Protein AF-0000000081137327 (afdb_homodimer)

Secondary structure (DSSP, 8-state):
------------------------------------------------HHHHHHHHHHTSEETTEEBHHHHHHHHHHHHHHHHHT-HHHHHHHHHHHHHHHHHHHHHHH-TTTTSBHHHHHHHHHHHT-SBTTB--TTSHHHHHHHHHHHHHHHHHHHHHHHTT--HHHHHHHHHHHHTGGG--HHHHHHHHHHGGG---HHHHHHTT-SSTT--HHHHHHHHHHHHHHHHHHHHHHHHHHHHHT-------/------------------------------------------------HHHHHHHHHHTSEETTEEBHHHHHHHHHHHHHHHHHT-HHHHHHHHHHHHHHHHHHHHHHH-TTTTSBHHHHHHHHHHTT-SBTTB--TTSHHHHHHHHHHHHHHHHHHHHHHHTT--HHHHHHHHHHHHTGGG--HHHHHHHHHHGGG---HHHHHHTT-SSTT--HHHHHHHHHHHHHHHHHHHHHHHHHHHHHT-------

Foldseek 3Di:
DDPDDDDPPDPDDDDDPPPPPPVVPPPPPPPDDPPPPPPPPCVVVPQALLNVLLVLLLPQDDDLFGFLVSVLVSLVSVLVLLCLLPQLSVVLSVLLVLLSVLLVVVCVVCVPQPGTPLSQVVVVVVVVQADQLRGDPSHNLVSLLVNLLSVQLVLQLLVVLLVPDWSLVSNVVSCVPRPCQQAPPVCVVVNNVSSVVGDGSVSSLCSSPPDPPDDSNVSSVSSVSSSVSVVVVSVSSVVSCVVVRNNRRHHD/DDDDDDDPPDPDDPDPPCPPPPVVPPPPPPPDDPPPPPPPPCVVVPQALLNVLLVLLLPQDDDLFGFLVSVLVSLVSVLVLLCLLPQLSVVLSVLLVLLSVLLVVVCVVPVPQPGTPLSQVVVVVVVVQADQLRGDPSHNLVSLLVNLLSVQLVLQLLVVLLVPDWSLVSNVVSCVPRPCQQAPPVCVVVNNVSSVVGDGSVSSLCSSPPDPPDDSNVSSVSSVSSSVSVVVVSVSSVVSCVVVRNNRRHHD

Sequence (504 aa):
MIAEPALHYSRTHLNELELEAAVPYDYIIVEGLALPRVASSKLNLRSSKLDEVVRAFVRVCHGDKIDTARLLKACRAHNELLKIGGAALCLVAKDLECNIDKAEALLKKSPKECENLTSLLEHEKSAGIHNGNVLDDSSAAVGLLWIRRSLAFQVQLFESVVWGEEPKDAAYEAYEKQLSPHHGWMLRTVFPASFGQFPNREEFLSIFSETDDENLSIIVKKLRALVATLNPLLQSWTESFHELGLEDTRRVMIAEPALHYSRTHLNELELEAAVPYDYIIVEGLALPRVASSKLNLRSSKLDEVVRAFVRVCHGDKIDTARLLKACRAHNELLKIGGAALCLVAKDLECNIDKAEALLKKSPKECENLTSLLEHEKSAGIHNGNVLDDSSAAVGLLWIRRSLAFQVQLFESVVWGEEPKDAAYEAYEKQLSPHHGWMLRTVFPASFGQFPNREEFLSIFSETDDENLSIIVKKLRALVATLNPLLQSWTESFHELGLEDTRRV

InterPro domains:
  IPR014830 Glycolipid transfer protein domain [PF08718] (66-208)
  IPR014830 Glycolipid transfer protein domain [PTHR10219] (47-240)
  IPR036497 Glycolipid transfer protein superfamily [G3DSA:1.10.3520.10] (50-252)
  IPR036497 Glycolipid transfer protein superfamily [SSF110004] (62-249)

Organism: NCBI:txid267567

Nearest PDB structures (foldseek):
  1tfj-assembly1_A  TM=9.024E-01  e=3.223E-09  Bos taurus
  3ric-assembly1_A  TM=8.918E-01  e=8.685E-09  Homo sapiens
  4gvt-assembly1_A  TM=8.923E-01  e=1.100E-08  Homo sapiens
  4kbr-assembly9_C  TM=9.071E-01  e=4.752E-08  Mus musculus
  4kbr-assembly6_F  TM=8.940E-01  e=7.269E-08  Mus musculus

Solvent-accessible surface area (backbone atoms only — not comparable to full-atom values): 28110 Å² total; per-residue (Å²): 133,84,83,77,82,81,84,80,81,72,86,74,76,89,77,81,81,76,83,63,87,71,73,75,75,72,74,72,76,80,76,73,79,74,64,72,77,64,72,72,65,74,72,72,73,68,77,43,71,62,51,50,30,40,54,34,54,63,61,15,52,58,88,94,41,45,29,32,64,44,41,54,52,23,51,50,52,43,38,58,54,33,41,64,55,38,58,46,32,36,65,57,29,52,53,42,49,48,21,49,47,31,33,49,54,49,35,71,74,39,48,79,56,24,50,28,50,62,46,32,48,48,50,48,57,73,68,60,65,44,62,74,35,45,59,37,88,75,33,35,62,42,15,52,51,50,41,50,36,53,48,53,23,48,39,46,21,49,54,37,34,66,73,68,37,46,42,38,62,23,43,51,58,20,34,60,72,46,41,46,74,40,34,26,75,49,52,56,49,28,52,64,61,37,39,74,59,44,51,56,48,71,59,50,55,51,54,73,42,90,48,94,78,59,56,66,68,58,50,40,51,51,52,49,50,38,38,63,54,45,49,63,52,52,51,54,53,49,49,51,33,56,78,69,49,54,64,55,73,66,58,84,131,89,78,78,90,77,90,72,87,81,86,75,74,88,78,81,82,76,86,65,87,71,73,74,76,74,76,74,76,80,77,72,78,76,64,70,78,64,76,74,71,72,73,75,70,65,75,44,71,62,49,50,29,40,53,34,53,65,62,15,52,60,87,95,41,45,32,31,65,44,40,55,51,21,50,51,52,43,38,57,54,33,42,64,54,39,58,44,33,35,65,59,30,52,54,42,50,50,20,49,46,31,34,49,54,48,34,72,74,38,48,80,56,24,48,27,48,62,46,33,48,48,49,49,57,72,67,59,64,43,60,76,35,46,59,36,87,74,33,35,63,44,14,52,50,49,41,50,36,52,48,50,23,48,39,47,21,49,53,36,35,64,73,67,39,47,43,37,61,22,42,51,55,21,33,60,72,47,41,46,76,39,33,26,75,48,53,56,50,28,53,63,60,36,37,73,58,44,52,55,48,70,59,50,53,52,53,72,43,92,48,96,79,56,54,66,68,56,50,40,52,52,52,48,51,36,38,63,56,45,50,62,51,52,51,54,54,50,48,51,33,56,76,68,47,55,65,55,74,63,58,83

Structure (mmCIF, N/CA/C/O backbone):
data_AF-0000000081137327-model_v1
#
loop_
_entity.id
_entity.type
_entity.pdbx_description
1 polymer 'Glycolipid transfer protein'
#
loop_
_atom_site.group_PDB
_atom_site.id
_atom_site.type_symbol
_atom_site.label_atom_id
_atom_site.label_alt_id
_atom_site.label_comp_id
_atom_site.label_asym_id
_atom_site.label_entity_id
_atom_site.label_seq_id
_atom_site.pdbx_PDB_ins_code
_atom_site.Cartn_x
_atom_site.Cartn_y
_atom_site.Cartn_z
_atom_site.occupancy
_atom_site.B_iso_or_equiv
_atom_site.auth_seq_id
_atom_site.auth_comp_id
_atom_site.auth_asym_id
_atom_site.auth_atom_id
_atom_site.pdbx_PDB_model_num
ATOM 1 N N . MET A 1 1 ? -11.727 -63.094 40.906 1 18.27 1 MET A N 1
ATOM 2 C CA . MET A 1 1 ? -12.25 -64.125 39.969 1 18.27 1 MET A CA 1
ATOM 3 C C . MET A 1 1 ? -11.75 -63.844 38.562 1 18.27 1 MET A C 1
ATOM 5 O O . MET A 1 1 ? -11.258 -62.75 38.25 1 18.27 1 MET A O 1
ATOM 9 N N . ILE A 1 2 ? -12.43 -64 37.375 1 17.44 2 ILE A N 1
ATOM 10 C CA . ILE A 1 2 ? -12.055 -64.75 36.156 1 17.44 2 ILE A CA 1
ATOM 11 C C . ILE A 1 2 ? -11.406 -63.75 35.188 1 17.44 2 ILE A C 1
ATOM 13 O O . ILE A 1 2 ? -12.039 -62.781 34.75 1 17.44 2 ILE A O 1
ATOM 17 N N . ALA A 1 3 ? -10.031 -63.469 35.25 1 27.14 3 ALA A N 1
ATOM 18 C CA . ALA A 1 3 ? -9.023 -62.781 34.469 1 27.14 3 ALA A CA 1
ATOM 19 C C . ALA A 1 3 ? -9.07 -63.188 33 1 27.14 3 ALA A C 1
ATOM 21 O O . ALA A 1 3 ? -8.57 -64.25 32.656 1 27.14 3 ALA A O 1
ATOM 22 N N . GLU A 1 4 ? -10.398 -63.094 32.406 1 19.44 4 GLU A N 1
ATOM 23 C CA . GLU A 1 4 ? -10.68 -63.875 31.188 1 19.44 4 GLU A CA 1
ATOM 24 C C . GLU A 1 4 ? -9.609 -63.656 30.125 1 19.44 4 GLU A C 1
ATOM 26 O O . GLU A 1 4 ? -9.086 -62.531 30 1 19.44 4 GLU A O 1
ATOM 31 N N . PRO A 1 5 ? -9.125 -64.625 29.344 1 21.52 5 PRO A N 1
ATOM 32 C CA . PRO A 1 5 ? -8.102 -65.25 28.484 1 21.52 5 PRO A CA 1
ATOM 33 C C . PRO A 1 5 ? -8.023 -64.625 27.109 1 21.52 5 PRO A C 1
ATOM 35 O O . PRO A 1 5 ? -6.977 -64.688 26.453 1 21.52 5 PRO A O 1
ATOM 38 N N . ALA A 1 6 ? -9.195 -63.875 26.609 1 21.09 6 ALA A N 1
ATOM 39 C CA . ALA A 1 6 ? -9.766 -64.375 25.375 1 21.09 6 ALA A CA 1
ATOM 40 C C . ALA A 1 6 ? -8.828 -64.125 24.188 1 21.09 6 ALA A C 1
ATOM 42 O O . ALA A 1 6 ? -7.973 -63.25 24.25 1 21.09 6 ALA A O 1
ATOM 43 N N . LEU A 1 7 ? -9.312 -64.188 22.844 1 18.67 7 LEU A N 1
ATOM 44 C CA . LEU A 1 7 ? -9.227 -64.938 21.578 1 18.67 7 LEU A CA 1
ATOM 45 C C . LEU A 1 7 ? -8.305 -64.188 20.594 1 18.67 7 LEU A C 1
ATOM 47 O O . LEU A 1 7 ? -8.367 -62.969 20.469 1 18.67 7 LEU A O 1
ATOM 51 N N . HIS A 1 8 ? -7.156 -64.75 20.094 1 22.34 8 HIS A N 1
ATOM 52 C CA . HIS A 1 8 ? -6.047 -64.812 19.156 1 22.34 8 HIS A CA 1
ATOM 53 C C . HIS A 1 8 ? -6.535 -64.688 17.719 1 22.34 8 HIS A C 1
ATOM 55 O O . HIS A 1 8 ? -6.277 -65.562 16.891 1 22.34 8 HIS A O 1
ATOM 61 N N . TYR A 1 9 ? -7.867 -64.062 17.469 1 18.72 9 TYR A N 1
ATOM 62 C CA . TYR A 1 9 ? -8.445 -64.438 16.188 1 18.72 9 TYR A CA 1
ATOM 63 C C . TYR A 1 9 ? -7.465 -64.188 15.047 1 18.72 9 TYR A C 1
ATOM 65 O O . TYR A 1 9 ? -6.781 -63.156 15.023 1 18.72 9 TYR A O 1
ATOM 73 N N . SER A 1 10 ? -6.988 -65.25 14.336 1 18.64 10 SER A N 1
ATOM 74 C CA . SER A 1 10 ? -6.27 -65.75 13.172 1 18.64 10 SER A CA 1
ATOM 75 C C . SER A 1 10 ? -6.707 -65.062 11.891 1 18.64 10 SER A C 1
ATOM 77 O O . SER A 1 10 ? -7.852 -65.188 11.453 1 18.64 10 SER A O 1
ATOM 79 N N . ARG A 1 11 ? -6.301 -63.75 11.781 1 21.48 11 ARG A N 1
ATOM 80 C CA . ARG A 1 11 ? -6.621 -62.906 10.641 1 21.48 11 ARG A CA 1
ATOM 81 C C . ARG A 1 11 ? -6.438 -63.656 9.328 1 21.48 11 ARG A C 1
ATOM 83 O O . ARG A 1 11 ? -5.309 -63.844 8.875 1 21.48 11 ARG A O 1
ATOM 90 N N . THR A 1 12 ? -7.207 -64.812 9.141 1 17.47 12 THR A N 1
ATOM 91 C CA . THR A 1 12 ? -7.227 -65.75 8.039 1 17.47 12 THR A CA 1
ATOM 92 C C . THR A 1 12 ? -7.191 -65.062 6.695 1 17.47 12 THR A C 1
ATOM 94 O O . THR A 1 12 ? -7.453 -63.844 6.617 1 17.47 12 THR A O 1
ATOM 97 N N . HIS A 1 13 ? -7.797 -65.75 5.547 1 19.45 13 HIS A N 1
ATOM 98 C CA . HIS A 1 13 ? -7.652 -66.312 4.234 1 19.45 13 HIS A CA 1
ATOM 99 C C . HIS A 1 13 ? -8.227 -65.438 3.135 1 19.45 13 HIS A C 1
ATOM 101 O O . HIS A 1 13 ? -8.305 -65.875 1.977 1 19.45 13 HIS A O 1
ATOM 107 N N . LEU A 1 14 ? -9.023 -64.312 3.43 1 19.34 14 LEU A N 1
ATOM 108 C CA . LEU A 1 14 ? -10.031 -64.188 2.385 1 19.34 14 LEU A CA 1
ATOM 109 C C . LEU A 1 14 ? -9.383 -64.125 1.007 1 19.34 14 LEU A C 1
ATOM 111 O O . LEU A 1 14 ? -8.32 -63.562 0.846 1 19.34 14 LEU A O 1
ATOM 115 N N . ASN A 1 15 ? -10.078 -64.875 -0.087 1 18.38 15 ASN A N 1
ATOM 116 C CA . ASN A 1 15 ? -10.148 -65.438 -1.432 1 18.38 15 ASN A CA 1
ATOM 117 C C . ASN A 1 15 ? -9.883 -64.375 -2.498 1 18.38 15 ASN A C 1
ATOM 119 O O . ASN A 1 15 ? -10.203 -63.188 -2.305 1 18.38 15 ASN A O 1
ATOM 123 N N . GLU A 1 16 ? -9.109 -64.688 -3.555 1 21.58 16 GLU A N 1
ATOM 124 C CA . GLU A 1 16 ? -8.492 -64.312 -4.824 1 21.58 16 GLU A CA 1
ATOM 125 C C . GLU A 1 16 ? -9.531 -63.812 -5.816 1 21.58 16 GLU A C 1
ATOM 127 O O . GLU A 1 16 ? -10.102 -64.562 -6.586 1 21.58 16 GLU A O 1
ATOM 132 N N . LEU A 1 17 ? -10.734 -63.219 -5.367 1 19.83 17 LEU A N 1
ATOM 133 C CA . LEU A 1 17 ? -11.703 -63 -6.441 1 19.83 17 LEU A CA 1
ATOM 134 C C . LEU A 1 17 ? -11.039 -62.344 -7.641 1 19.83 17 LEU A C 1
ATOM 136 O O . LEU A 1 17 ? -10.484 -61.25 -7.52 1 19.83 17 LEU A O 1
ATOM 140 N N . GLU A 1 18 ? -10.695 -63.156 -8.727 1 21.81 18 GLU A N 1
ATOM 141 C CA . GLU A 1 18 ? -10.18 -63.062 -10.086 1 21.81 18 GLU A CA 1
ATOM 142 C C . GLU A 1 18 ? -11.031 -62.125 -10.938 1 21.81 18 GLU A C 1
ATOM 144 O O . GLU A 1 18 ? -12.094 -62.5 -11.422 1 21.81 18 GLU A O 1
ATOM 149 N N . LEU A 1 19 ? -11.547 -61 -10.469 1 20.08 19 LEU A N 1
ATOM 150 C CA . LEU A 1 19 ? -12.445 -60.188 -11.312 1 20.08 19 LEU A CA 1
ATOM 151 C C . LEU A 1 19 ? -11.828 -59.969 -12.688 1 20.08 19 LEU A C 1
ATOM 153 O O . LEU A 1 19 ? -10.844 -59.219 -12.812 1 20.08 19 LEU A O 1
ATOM 157 N N . GLU A 1 20 ? -11.641 -61.031 -13.57 1 20.53 20 GLU A N 1
ATOM 158 C CA . GLU A 1 20 ? -11.211 -61.094 -14.961 1 20.53 20 GLU A CA 1
ATOM 159 C C . GLU A 1 20 ? -12.055 -60.219 -15.859 1 20.53 20 GLU A C 1
ATOM 161 O O . GLU A 1 20 ? -11.805 -60.125 -17.062 1 20.53 20 GLU A O 1
ATOM 166 N N . ALA A 1 21 ? -13.297 -59.875 -15.547 1 23.38 21 ALA A N 1
ATOM 167 C CA . ALA A 1 21 ? -14.203 -59.75 -16.688 1 23.38 21 ALA A CA 1
ATOM 168 C C . ALA A 1 21 ? -13.703 -58.656 -17.641 1 23.38 21 ALA A C 1
ATOM 170 O O . ALA A 1 21 ? -13.625 -57.469 -17.281 1 23.38 21 ALA A O 1
ATOM 171 N N . ALA A 1 22 ? -12.789 -59 -18.641 1 24.05 22 ALA A N 1
ATOM 172 C CA . ALA A 1 22 ? -12.172 -58.312 -19.766 1 24.05 22 ALA A CA 1
ATOM 173 C C . ALA A 1 22 ? -13.234 -57.719 -20.703 1 24.05 22 ALA A C 1
ATOM 175 O O . ALA A 1 22 ? -13.852 -58.438 -21.484 1 24.05 22 ALA A O 1
ATOM 176 N N . VAL A 1 23 ? -14.336 -57.188 -20.219 1 24.28 23 VAL A N 1
ATOM 177 C CA . VAL A 1 23 ? -15.352 -56.875 -21.219 1 24.28 23 VAL A CA 1
ATOM 178 C C . VAL A 1 23 ? -14.719 -56.062 -22.359 1 24.28 23 VAL A C 1
ATOM 180 O O . VAL A 1 23 ? -14.039 -55.062 -22.125 1 24.28 23 VAL A O 1
ATOM 183 N N . PRO A 1 24 ? -14.43 -56.719 -23.5 1 24.25 24 PRO A N 1
ATOM 184 C CA . PRO A 1 24 ? -13.828 -56.156 -24.703 1 24.25 24 PRO A CA 1
ATOM 185 C C . PRO A 1 24 ? -14.617 -54.969 -25.266 1 24.25 24 PRO A C 1
ATOM 187 O O . PRO A 1 24 ? -15.789 -55.125 -25.625 1 24.25 24 PRO A O 1
ATOM 190 N N . TYR A 1 25 ? -14.758 -53.844 -24.562 1 23.92 25 TYR A N 1
ATOM 191 C CA . TYR A 1 25 ? -15.523 -52.75 -25.141 1 23.92 25 TYR A CA 1
ATOM 192 C C . TYR A 1 25 ? -15.109 -52.531 -26.594 1 23.92 25 TYR A C 1
ATOM 194 O O . TYR A 1 25 ? -13.961 -52.156 -26.859 1 23.92 25 TYR A O 1
ATOM 202 N N . ASP A 1 26 ? -15.602 -53.375 -27.484 1 24.67 26 ASP A N 1
ATOM 203 C CA . ASP A 1 26 ? -15.469 -53.188 -28.938 1 24.67 26 ASP A CA 1
ATOM 204 C C . ASP A 1 26 ? -15.844 -51.781 -29.344 1 24.67 26 ASP A C 1
ATOM 206 O O . ASP A 1 26 ? -17 -51.375 -29.219 1 24.67 26 ASP A O 1
ATOM 210 N N . TYR A 1 27 ? -15.047 -50.781 -28.922 1 24.47 27 TYR A N 1
ATOM 211 C CA . TYR A 1 27 ? -15.266 -49.438 -29.469 1 24.47 27 TYR A CA 1
ATOM 212 C C . TYR A 1 27 ? -15.5 -49.5 -30.969 1 24.47 27 TYR A C 1
ATOM 214 O O . TYR A 1 27 ? -14.656 -50.031 -31.719 1 24.47 27 TYR A O 1
ATOM 222 N N . ILE A 1 28 ? -16.703 -49.844 -31.359 1 26.75 28 ILE A N 1
ATOM 223 C CA . ILE A 1 28 ? -17.109 -49.75 -32.75 1 26.75 28 ILE A CA 1
ATOM 224 C C . ILE A 1 28 ? -16.641 -48.406 -33.312 1 26.75 28 ILE A C 1
ATOM 226 O O . ILE A 1 28 ? -17.016 -47.344 -32.844 1 26.75 28 ILE A O 1
ATOM 230 N N . ILE A 1 29 ? -15.508 -48.375 -33.969 1 27.36 29 ILE A N 1
ATOM 231 C CA . ILE A 1 29 ? -14.961 -47.281 -34.781 1 27.36 29 ILE A CA 1
ATOM 232 C C . ILE A 1 29 ? -15.977 -46.844 -35.812 1 27.36 29 ILE A C 1
ATOM 234 O O . ILE A 1 29 ? -16.234 -47.594 -36.781 1 27.36 29 ILE A O 1
ATOM 238 N N . VAL A 1 30 ? -17.125 -46.375 -35.438 1 25.95 30 VAL A N 1
ATOM 239 C CA . VAL A 1 30 ? -18.031 -45.906 -36.5 1 25.95 30 VAL A CA 1
ATOM 240 C C . VAL A 1 30 ? -17.297 -44.969 -37.438 1 25.95 30 VAL A C 1
ATOM 242 O O . VAL A 1 30 ? -16.797 -43.938 -37 1 25.95 30 VAL A O 1
ATOM 245 N N . GLU A 1 31 ? -16.859 -45.344 -38.594 1 25.19 31 GLU A N 1
ATOM 246 C CA . GLU A 1 31 ? -16.141 -44.75 -39.719 1 25.19 31 GLU A CA 1
ATOM 247 C C . GLU A 1 31 ? -16.797 -43.469 -40.188 1 25.19 31 GLU A C 1
ATOM 249 O O . GLU A 1 31 ? -16.125 -42.469 -40.438 1 25.19 31 GLU A O 1
ATOM 254 N N . GLY A 1 32 ? -17.953 -43.594 -40.906 1 26.62 32 GLY A N 1
ATOM 255 C CA . GLY A 1 32 ? -18.281 -42.875 -42.125 1 26.62 32 GLY A CA 1
ATOM 256 C C . GLY A 1 32 ? -18.75 -41.469 -41.875 1 26.62 32 GLY A C 1
ATOM 257 O O . GLY A 1 32 ? -19.172 -40.75 -42.781 1 26.62 32 GLY A O 1
ATOM 258 N N . LEU A 1 33 ? -19.469 -41.25 -40.781 1 27.8 33 LEU A N 1
ATOM 259 C CA . LEU A 1 33 ? -20.281 -40.062 -40.938 1 27.8 33 LEU A CA 1
ATOM 260 C C . LEU A 1 33 ? -19.406 -38.812 -41.156 1 27.8 33 LEU A C 1
ATOM 262 O O . LEU A 1 33 ? -18.531 -38.531 -40.312 1 27.8 33 LEU A O 1
ATOM 266 N N . ALA A 1 34 ? -19.328 -38.344 -42.469 1 28.02 34 ALA A N 1
ATOM 267 C CA . ALA A 1 34 ? -18.734 -37.062 -42.844 1 28.02 34 ALA A CA 1
ATOM 268 C C . ALA A 1 34 ? -19.203 -35.969 -41.906 1 28.02 34 ALA A C 1
ATOM 270 O O . ALA A 1 34 ? -20.375 -35.594 -41.938 1 28.02 34 ALA A O 1
ATOM 271 N N . LEU A 1 35 ? -18.844 -35.906 -40.75 1 28.92 35 LEU A N 1
ATOM 272 C CA . LEU A 1 35 ? -19.297 -34.781 -39.969 1 28.92 35 LEU A CA 1
ATOM 273 C C . LEU A 1 35 ? -19.062 -33.469 -40.688 1 28.92 35 LEU A C 1
ATOM 275 O O . LEU A 1 35 ? -18 -33.281 -41.312 1 28.92 35 LEU A O 1
ATOM 279 N N . PRO A 1 36 ? -20.156 -32.906 -41.25 1 31.31 36 PRO A N 1
ATOM 280 C CA . PRO A 1 36 ? -19.906 -31.641 -41.938 1 31.31 36 PRO A CA 1
ATOM 281 C C . PRO A 1 36 ? -18.844 -30.797 -41.25 1 31.31 36 PRO A C 1
ATOM 283 O O . PRO A 1 36 ? -18.625 -30.922 -40.031 1 31.31 36 PRO A O 1
ATOM 286 N N . ARG A 1 37 ? -17.984 -30.266 -42.156 1 29.8 37 ARG A N 1
ATOM 287 C CA . ARG A 1 37 ? -16.953 -29.344 -41.719 1 29.8 37 ARG A CA 1
ATOM 288 C C . ARG A 1 37 ? -17.531 -28.25 -40.812 1 29.8 37 ARG A C 1
ATOM 290 O O . ARG A 1 37 ? -18.281 -27.406 -41.312 1 29.8 37 ARG A O 1
ATOM 297 N N . VAL A 1 38 ? -18.094 -28.578 -39.781 1 28.05 38 VAL A N 1
ATOM 298 C CA . VAL A 1 38 ? -18.375 -27.391 -39 1 28.05 38 VAL A CA 1
ATOM 299 C C . VAL A 1 38 ? -17.266 -26.359 -39.156 1 28.05 38 VAL A C 1
ATOM 301 O O . VAL A 1 38 ? -16.078 -26.719 -39.094 1 28.05 38 VAL A O 1
ATOM 304 N N . ALA A 1 39 ? -17.609 -25.297 -39.906 1 29.78 39 ALA A N 1
ATOM 305 C CA . ALA A 1 39 ? -16.734 -24.125 -40 1 29.78 39 ALA A CA 1
ATOM 306 C C . ALA A 1 39 ? -15.938 -23.938 -38.719 1 29.78 39 ALA A C 1
ATOM 308 O O . ALA A 1 39 ? -16.484 -24.031 -37.625 1 29.78 39 ALA A O 1
ATOM 309 N N . SER A 1 40 ? -14.797 -24.484 -38.781 1 29.16 40 SER A N 1
ATOM 310 C CA . SER A 1 40 ? -13.891 -24.141 -37.688 1 29.16 40 SER A CA 1
ATOM 311 C C . SER A 1 40 ? -14.125 -22.703 -37.219 1 29.16 40 SER A C 1
ATOM 313 O O . SER A 1 40 ? -13.875 -21.75 -37.938 1 29.16 40 SER A O 1
ATOM 315 N N . SER A 1 41 ? -15.406 -22.312 -36.969 1 31.11 41 SER A N 1
ATOM 316 C CA . SER A 1 41 ? -15.43 -21 -36.344 1 31.11 41 SER A CA 1
ATOM 317 C C . SER A 1 41 ? -14.102 -20.703 -35.656 1 31.11 41 SER A C 1
ATOM 319 O O . SER A 1 41 ? -13.57 -21.531 -34.906 1 31.11 41 SER A O 1
ATOM 321 N N . LYS A 1 42 ? -13.297 -20.047 -36.375 1 32.62 42 LYS A N 1
ATOM 322 C CA . LYS A 1 42 ? -12.117 -19.391 -35.844 1 32.62 42 LYS A CA 1
ATOM 323 C C . LYS A 1 42 ? -12.336 -19.016 -34.375 1 32.62 42 LYS A C 1
ATOM 325 O O . LYS A 1 42 ? -12.875 -17.953 -34.062 1 32.62 42 LYS A O 1
ATOM 330 N N . LEU A 1 43 ? -13.008 -19.781 -33.594 1 35.5 43 LEU A N 1
ATOM 331 C CA . LEU A 1 43 ? -12.867 -19.562 -32.156 1 35.5 43 LEU A CA 1
ATOM 332 C C . LEU A 1 43 ? -11.5 -18.969 -31.828 1 35.5 43 LEU A C 1
ATOM 334 O O . LEU A 1 43 ? -10.492 -19.688 -31.828 1 35.5 43 LEU A O 1
ATOM 338 N N . ASN A 1 44 ? -10.93 -18.156 -32.5 1 40.06 44 ASN A N 1
ATOM 339 C CA . ASN A 1 44 ? -9.805 -17.234 -32.344 1 40.06 44 ASN A CA 1
ATOM 340 C C . ASN A 1 44 ? -9.43 -17.062 -30.859 1 40.06 44 ASN A C 1
ATOM 342 O O . ASN A 1 44 ? -10.016 -16.234 -30.172 1 40.06 44 ASN A O 1
ATOM 346 N N . LEU A 1 45 ? -9.359 -18.062 -29.984 1 43.34 45 LEU A N 1
ATOM 347 C CA . LEU A 1 45 ? -9.062 -18.203 -28.562 1 43.34 45 LEU A CA 1
ATOM 348 C C . LEU A 1 45 ? -7.992 -17.203 -28.125 1 43.34 45 LEU A C 1
ATOM 350 O O . LEU A 1 45 ? -6.797 -17.516 -28.172 1 43.34 45 LEU A O 1
ATOM 354 N N . ARG A 1 46 ? -7.922 -15.992 -28.484 1 53.62 46 ARG A N 1
ATOM 355 C CA . ARG A 1 46 ? -7.051 -14.938 -27.984 1 53.62 46 ARG A CA 1
ATOM 356 C C . ARG A 1 46 ? -6.703 -15.172 -26.516 1 53.62 46 ARG A C 1
ATOM 358 O O . ARG A 1 46 ? -7.582 -15.484 -25.703 1 53.62 46 ARG A O 1
ATOM 365 N N . SER A 1 47 ? -5.453 -15.594 -26.359 1 74.94 47 SER A N 1
ATOM 366 C CA . SER A 1 47 ? -4.91 -15.789 -25.016 1 74.94 47 SER A CA 1
ATOM 367 C C . SER A 1 47 ? -5.426 -14.727 -24.047 1 74.94 47 SER A C 1
ATOM 369 O O . SER A 1 47 ? -5.391 -13.531 -24.359 1 74.94 47 SER A O 1
ATOM 371 N N . SER A 1 48 ? -6.246 -15.188 -23.125 1 87.19 48 SER A N 1
ATOM 372 C CA . SER A 1 48 ? -6.77 -14.273 -22.109 1 87.19 48 SER A CA 1
ATOM 373 C C . SER A 1 48 ? -5.652 -13.742 -21.219 1 87.19 48 SER A C 1
ATOM 375 O O . SER A 1 48 ? -4.531 -14.258 -21.25 1 87.19 48 SER A O 1
ATOM 377 N N . LYS A 1 49 ? -5.949 -12.672 -20.562 1 91.19 49 LYS A N 1
ATOM 378 C CA . LYS A 1 49 ? -4.996 -12.125 -19.594 1 91.19 49 LYS A CA 1
ATOM 379 C C . LYS A 1 49 ? -4.566 -13.188 -18.594 1 91.19 49 LYS A C 1
ATOM 381 O O . LYS A 1 49 ? -3.396 -13.242 -18.203 1 91.19 49 LYS A O 1
ATOM 386 N N . LEU A 1 50 ? -5.52 -13.953 -18.203 1 94 50 LEU A N 1
ATOM 387 C CA . LEU A 1 50 ? -5.203 -15.023 -17.266 1 94 50 LEU A CA 1
ATOM 388 C C . LEU A 1 50 ? -4.234 -16.016 -17.891 1 94 50 LEU A C 1
ATOM 390 O O . LEU A 1 50 ? -3.307 -16.484 -17.234 1 94 50 LEU A O 1
ATOM 394 N N . ASP A 1 51 ? -4.406 -16.328 -19.094 1 94.5 51 ASP A N 1
ATOM 395 C CA . ASP A 1 51 ? -3.475 -17.203 -19.797 1 94.5 51 ASP A CA 1
ATOM 396 C C . ASP A 1 51 ? -2.076 -16.578 -19.844 1 94.5 51 ASP A C 1
ATOM 398 O O . ASP A 1 51 ? -1.078 -17.281 -19.672 1 94.5 51 ASP A O 1
ATOM 402 N N . GLU A 1 52 ? -2.1 -15.359 -20.109 1 95.38 52 GLU A N 1
ATOM 403 C CA . GLU A 1 52 ? -0.827 -14.648 -20.172 1 95.38 52 GLU A CA 1
ATOM 404 C C . GLU A 1 52 ? -0.108 -14.688 -18.828 1 95.38 52 GLU A C 1
ATOM 406 O O . GLU A 1 52 ? 1.111 -14.859 -18.781 1 95.38 52 GLU A O 1
ATOM 411 N N . VAL A 1 53 ? -0.836 -14.539 -17.812 1 97.25 53 VAL A N 1
ATOM 412 C CA . VAL A 1 53 ? -0.278 -14.57 -16.469 1 97.25 53 VAL A CA 1
ATOM 413 C C . VAL A 1 53 ? 0.278 -15.961 -16.172 1 97.25 53 VAL A C 1
ATOM 415 O O . VAL A 1 53 ? 1.399 -16.094 -15.68 1 97.25 53 VAL A O 1
ATOM 418 N N . VAL A 1 54 ? -0.449 -17 -16.531 1 97.44 54 VAL A N 1
ATOM 419 C CA . VAL A 1 54 ? 0.009 -18.359 -16.328 1 97.44 54 VAL A CA 1
ATOM 420 C C . VAL A 1 54 ? 1.305 -18.594 -17.109 1 97.44 54 VAL A C 1
ATOM 422 O O . VAL A 1 54 ? 2.275 -19.125 -16.547 1 97.44 54 VAL A O 1
ATOM 425 N N . ARG A 1 55 ? 1.315 -18.141 -18.297 1 97.19 55 ARG A N 1
ATOM 426 C CA . ARG A 1 55 ? 2.506 -18.312 -19.125 1 97.19 55 ARG A CA 1
ATOM 427 C C . ARG A 1 55 ? 3.699 -17.578 -18.531 1 97.19 55 ARG A C 1
ATOM 429 O O . ARG A 1 55 ? 4.828 -18.078 -18.578 1 97.19 55 ARG A O 1
ATOM 436 N N . ALA A 1 56 ? 3.412 -16.438 -18.047 1 97.75 56 ALA A N 1
ATOM 437 C CA . ALA A 1 56 ? 4.48 -15.656 -17.422 1 97.75 56 ALA A CA 1
ATOM 438 C C . ALA A 1 56 ? 5.07 -16.391 -16.219 1 97.75 56 ALA A C 1
ATOM 440 O O . ALA A 1 56 ? 6.293 -16.438 -16.062 1 97.75 56 ALA A O 1
ATOM 441 N N . PHE A 1 57 ? 4.258 -16.984 -15.438 1 98.44 57 PHE A N 1
ATOM 442 C CA . PHE A 1 57 ? 4.734 -17.672 -14.242 1 98.44 57 PHE A CA 1
ATOM 443 C C . PHE A 1 57 ? 5.461 -18.969 -14.617 1 98.44 57 PHE A C 1
ATOM 445 O O . PHE A 1 57 ? 6.422 -19.359 -13.953 1 98.44 57 PHE A O 1
ATOM 452 N N . VAL A 1 58 ? 5.062 -19.641 -15.664 1 97.19 58 VAL A N 1
ATOM 453 C CA . VAL A 1 58 ? 5.699 -20.875 -16.109 1 97.19 58 VAL A CA 1
ATOM 454 C C . VAL A 1 58 ? 7.148 -20.594 -16.5 1 97.19 58 VAL A C 1
ATOM 456 O O . VAL A 1 58 ? 8.023 -21.438 -16.312 1 97.19 58 VAL A O 1
ATOM 459 N N . ARG A 1 59 ? 7.457 -19.391 -16.875 1 96.5 59 ARG A N 1
ATOM 460 C CA . ARG A 1 59 ? 8.766 -19.047 -17.438 1 96.5 59 ARG A CA 1
ATOM 461 C C . ARG A 1 59 ? 9.695 -18.516 -16.344 1 96.5 59 ARG A C 1
ATOM 463 O O . ARG A 1 59 ? 10.852 -18.172 -16.625 1 96.5 59 ARG A O 1
ATOM 470 N N . VAL A 1 60 ? 9.203 -18.422 -15.172 1 98.06 60 VAL A N 1
ATOM 471 C CA . VAL A 1 60 ? 9.953 -17.781 -14.094 1 98.06 60 VAL A CA 1
ATOM 472 C C . VAL A 1 60 ? 11.125 -18.672 -13.688 1 98.06 60 VAL A C 1
ATOM 474 O O . VAL A 1 60 ? 12.211 -18.172 -13.383 1 98.06 60 VAL A O 1
ATOM 477 N N . CYS A 1 61 ? 10.938 -19.969 -13.719 1 93.38 61 CYS A N 1
ATOM 478 C CA . CYS A 1 61 ? 11.984 -20.875 -13.281 1 93.38 61 CYS A CA 1
ATOM 479 C C . CYS A 1 61 ? 12.844 -21.328 -14.453 1 93.38 61 CYS A C 1
ATOM 481 O O . CYS A 1 61 ? 12.32 -21.656 -15.516 1 93.38 61 CYS A O 1
ATOM 483 N N . HIS A 1 62 ? 14.078 -21.156 -14.297 1 87 62 HIS A N 1
ATOM 484 C CA . HIS A 1 62 ? 15.086 -21.719 -15.188 1 87 62 HIS A CA 1
ATOM 485 C C . HIS A 1 62 ? 15.945 -22.75 -14.453 1 87 62 HIS A C 1
ATOM 487 O O . HIS A 1 62 ? 16.891 -22.375 -13.742 1 87 62 HIS A O 1
ATOM 493 N N . GLY A 1 63 ? 15.672 -24.031 -14.758 1 84.81 63 GLY A N 1
ATOM 494 C CA . GLY A 1 63 ? 16.281 -25.031 -13.906 1 84.81 63 GLY A CA 1
ATOM 495 C C . GLY A 1 63 ? 15.805 -24.953 -12.461 1 84.81 63 GLY A C 1
ATOM 496 O O . GLY A 1 63 ? 14.602 -24.953 -12.195 1 84.81 63 GLY A O 1
ATOM 497 N N . ASP A 1 64 ? 16.797 -24.781 -11.57 1 86.25 64 ASP A N 1
ATOM 498 C CA . ASP A 1 64 ? 16.469 -24.75 -10.148 1 86.25 64 ASP A CA 1
ATOM 499 C C . ASP A 1 64 ? 16.469 -23.328 -9.617 1 86.25 64 ASP A C 1
ATOM 501 O O . ASP A 1 64 ? 16.312 -23.109 -8.414 1 86.25 64 ASP A O 1
ATOM 505 N N . LYS A 1 65 ? 16.531 -22.438 -10.508 1 94.94 65 LYS A N 1
ATOM 506 C CA . LYS A 1 65 ? 16.656 -21.047 -10.055 1 94.94 65 LYS A CA 1
ATOM 507 C C . LYS A 1 65 ? 15.438 -20.234 -10.484 1 94.94 65 LYS A C 1
ATOM 509 O O . LYS A 1 65 ? 14.906 -20.422 -11.578 1 94.94 65 LYS A O 1
ATOM 514 N N . ILE A 1 66 ? 15.023 -19.359 -9.602 1 98.31 66 ILE A N 1
ATOM 515 C CA . ILE A 1 66 ? 13.938 -18.422 -9.891 1 98.31 66 ILE A CA 1
ATOM 516 C C . ILE A 1 66 ? 14.508 -17.125 -10.453 1 98.31 66 ILE A C 1
ATOM 518 O O . ILE A 1 66 ? 15.234 -16.406 -9.758 1 98.31 66 ILE A O 1
ATOM 522 N N . ASP A 1 67 ? 14.164 -16.828 -11.672 1 98.31 67 ASP A N 1
ATOM 523 C CA . ASP A 1 67 ? 14.602 -15.586 -12.305 1 98.31 67 ASP A CA 1
ATOM 524 C C . ASP A 1 67 ? 13.875 -14.383 -11.711 1 98.31 67 ASP A C 1
ATOM 526 O O . ASP A 1 67 ? 12.648 -14.297 -11.773 1 98.31 67 ASP A O 1
ATOM 530 N N . THR A 1 68 ? 14.648 -13.445 -11.148 1 98.25 68 THR A N 1
ATOM 531 C CA . THR A 1 68 ? 14.047 -12.336 -10.406 1 98.25 68 THR A CA 1
ATOM 532 C C . THR A 1 68 ? 13.227 -11.445 -11.328 1 98.25 68 THR A C 1
ATOM 534 O O . THR A 1 68 ? 12.086 -11.109 -11.023 1 98.25 68 THR A O 1
ATOM 537 N N . ALA A 1 69 ? 13.789 -11.078 -12.445 1 98 69 ALA A N 1
ATOM 538 C CA . ALA A 1 69 ? 13.102 -10.172 -13.367 1 98 69 ALA A CA 1
ATOM 539 C C . ALA A 1 69 ? 11.82 -10.797 -13.898 1 98 69 ALA A C 1
ATOM 541 O O . ALA A 1 69 ? 10.773 -10.141 -13.945 1 98 69 ALA A O 1
ATOM 542 N N . ARG A 1 70 ? 11.867 -12.047 -14.312 1 98.25 70 ARG A N 1
ATOM 543 C CA . ARG A 1 70 ? 10.688 -12.742 -14.812 1 98.25 70 ARG A CA 1
ATOM 544 C C . ARG A 1 70 ? 9.641 -12.898 -13.727 1 98.25 70 ARG A C 1
ATOM 546 O O . ARG A 1 70 ? 8.438 -12.789 -13.984 1 98.25 70 ARG A O 1
ATOM 553 N N . LEU A 1 71 ? 10.102 -13.18 -12.531 1 98.81 71 LEU A N 1
ATOM 554 C CA . LEU A 1 71 ? 9.18 -13.312 -11.406 1 98.81 71 LEU A CA 1
ATOM 555 C C . LEU A 1 71 ? 8.406 -12.016 -11.18 1 98.81 71 LEU A C 1
ATOM 557 O O . LEU A 1 71 ? 7.18 -12.031 -11.102 1 98.81 71 LEU A O 1
ATOM 561 N N . LEU A 1 72 ? 9.148 -10.93 -11.07 1 98.62 72 LEU A N 1
ATOM 562 C CA . LEU A 1 72 ? 8.516 -9.648 -10.773 1 98.62 72 LEU A CA 1
ATOM 563 C C . LEU A 1 72 ? 7.605 -9.211 -11.914 1 98.62 72 LEU A C 1
ATOM 565 O O . LEU A 1 72 ? 6.539 -8.641 -11.68 1 98.62 72 LEU A O 1
ATOM 569 N N . LYS A 1 73 ? 7.977 -9.508 -13.133 1 98.12 73 LYS A N 1
ATOM 570 C CA . LYS A 1 73 ? 7.121 -9.219 -14.281 1 98.12 73 LYS A CA 1
ATOM 571 C C . LYS A 1 73 ? 5.832 -10.031 -14.227 1 98.12 73 LYS A C 1
ATOM 573 O O . LYS A 1 73 ? 4.75 -9.508 -14.5 1 98.12 73 LYS A O 1
ATOM 578 N N . ALA A 1 74 ? 5.957 -11.281 -13.922 1 98.62 74 ALA A N 1
ATOM 579 C CA . ALA A 1 74 ? 4.781 -12.141 -13.789 1 98.62 74 ALA A CA 1
ATOM 580 C C . ALA A 1 74 ? 3.865 -11.648 -12.672 1 98.62 74 ALA A C 1
ATOM 582 O O . ALA A 1 74 ? 2.643 -11.617 -12.828 1 98.62 74 ALA A O 1
ATOM 583 N N . CYS A 1 75 ? 4.445 -11.242 -11.555 1 98.62 75 CYS A N 1
ATOM 584 C CA . CYS A 1 75 ? 3.666 -10.727 -10.438 1 98.62 75 CYS A CA 1
ATOM 585 C C . CYS A 1 75 ? 2.943 -9.445 -10.82 1 98.62 75 CYS A C 1
ATOM 587 O O . CYS A 1 75 ? 1.8 -9.227 -10.414 1 98.62 75 CYS A O 1
ATOM 589 N N . ARG A 1 76 ? 3.596 -8.648 -11.547 1 97.19 76 ARG A N 1
ATOM 590 C CA . ARG A 1 76 ? 2.965 -7.414 -12.008 1 97.19 76 ARG A CA 1
ATOM 591 C C . ARG A 1 76 ? 1.78 -7.707 -12.922 1 97.19 76 ARG A C 1
ATOM 593 O O . ARG A 1 76 ? 0.724 -7.082 -12.797 1 97.19 76 ARG A O 1
ATOM 600 N N . ALA A 1 77 ? 1.964 -8.609 -13.852 1 96.75 77 ALA A N 1
ATOM 601 C CA . ALA A 1 77 ? 0.864 -9.008 -14.727 1 96.75 77 ALA A CA 1
ATOM 602 C C . ALA A 1 77 ? -0.299 -9.578 -13.922 1 96.75 77 ALA A C 1
ATOM 604 O O . ALA A 1 77 ? -1.462 -9.266 -14.188 1 96.75 77 ALA A O 1
ATOM 605 N N . HIS A 1 78 ? 0.022 -10.375 -13.016 1 97.62 78 HIS A N 1
ATOM 606 C CA . HIS A 1 78 ? -0.986 -10.961 -12.141 1 97.62 78 HIS A CA 1
ATOM 607 C C . HIS A 1 78 ? -1.729 -9.883 -11.359 1 97.62 78 HIS A C 1
ATOM 609 O O . HIS A 1 78 ? -2.953 -9.938 -11.219 1 97.62 78 HIS A O 1
ATOM 615 N N . ASN A 1 79 ? -0.998 -8.938 -10.828 1 96.44 79 ASN A N 1
ATOM 616 C CA . ASN A 1 79 ? -1.593 -7.871 -10.031 1 96.44 79 ASN A CA 1
ATOM 617 C C . ASN A 1 79 ? -2.572 -7.035 -10.852 1 96.44 79 ASN A C 1
ATOM 619 O O . ASN A 1 79 ? -3.545 -6.504 -10.312 1 96.44 79 ASN A O 1
ATOM 623 N N . GLU A 1 80 ? -2.305 -6.895 -12.133 1 93.38 80 GLU A N 1
ATOM 624 C CA . GLU A 1 80 ? -3.244 -6.188 -12.992 1 93.38 80 GLU A CA 1
ATOM 625 C C . GLU A 1 80 ? -4.598 -6.887 -13.031 1 93.38 80 GLU A C 1
ATOM 627 O O . GLU A 1 80 ? -5.641 -6.234 -13.125 1 93.38 80 GLU A O 1
ATOM 632 N N . LEU A 1 81 ? -4.559 -8.156 -12.945 1 92.31 81 LEU A N 1
ATOM 633 C CA . LEU A 1 81 ? -5.801 -8.914 -12.883 1 92.31 81 LEU A CA 1
ATOM 634 C C . LEU A 1 81 ? -6.527 -8.664 -11.562 1 92.31 81 LEU A C 1
ATOM 636 O O . LEU A 1 81 ? -7.754 -8.508 -11.547 1 92.31 81 LEU A O 1
ATOM 640 N N . LEU A 1 82 ? -5.77 -8.625 -10.531 1 94.12 82 LEU A N 1
ATOM 641 C CA . LEU A 1 82 ? -6.379 -8.406 -9.219 1 94.12 82 LEU A CA 1
ATOM 642 C C . LEU A 1 82 ? -7.023 -7.023 -9.148 1 94.12 82 LEU A C 1
ATOM 644 O O . LEU A 1 82 ? -8.078 -6.855 -8.531 1 94.12 82 LEU A O 1
ATOM 648 N N . LYS A 1 83 ? -6.43 -6.105 -9.766 1 89.81 83 LYS A N 1
ATOM 649 C CA . LYS A 1 83 ? -6.914 -4.727 -9.734 1 89.81 83 LYS A CA 1
ATOM 650 C C . LYS A 1 83 ? -8.289 -4.613 -10.383 1 89.81 83 LYS A C 1
ATOM 652 O O . LYS A 1 83 ? -9.078 -3.738 -10.031 1 89.81 83 LYS A O 1
ATOM 657 N N . ILE A 1 84 ? -8.617 -5.5 -11.164 1 85 84 ILE A N 1
ATOM 658 C CA . ILE A 1 84 ? -9.922 -5.488 -11.828 1 85 84 ILE A CA 1
ATOM 659 C C . ILE A 1 84 ? -10.977 -6.105 -10.906 1 85 84 ILE A C 1
ATOM 661 O O . ILE A 1 84 ? -12.172 -5.91 -11.117 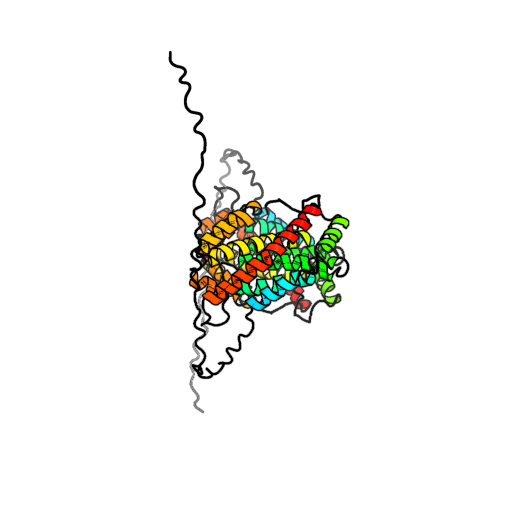1 85 84 ILE A O 1
ATOM 665 N N . GLY A 1 85 ? -10.586 -6.898 -9.914 1 82 85 GLY A N 1
ATOM 666 C CA . GLY A 1 85 ? -11.469 -7.68 -9.062 1 82 85 GLY A CA 1
ATOM 667 C C . GLY A 1 85 ? -12.312 -6.82 -8.133 1 82 85 GLY A C 1
ATOM 668 O O . GLY A 1 85 ? -13.25 -7.312 -7.508 1 82 85 GLY A O 1
ATOM 669 N N . GLY A 1 86 ? -12.016 -5.465 -8.055 1 77.19 86 GLY A N 1
ATOM 670 C CA . GLY A 1 86 ? -12.852 -4.566 -7.27 1 77.19 86 GLY A CA 1
ATOM 671 C C . GLY A 1 86 ? -12.352 -4.383 -5.848 1 77.19 86 GLY A C 1
ATOM 672 O O . GLY A 1 86 ? -11.164 -4.57 -5.566 1 77.19 86 GLY A O 1
ATOM 673 N N . ALA A 1 87 ? -13.328 -4.062 -5 1 78.38 87 ALA A N 1
ATOM 674 C CA . ALA A 1 87 ? -12.992 -3.607 -3.654 1 78.38 87 ALA A CA 1
ATOM 675 C C . ALA A 1 87 ? -12.484 -4.762 -2.797 1 78.38 87 ALA A C 1
ATOM 677 O O . ALA A 1 87 ? -11.609 -4.574 -1.951 1 78.38 87 ALA A O 1
ATOM 678 N N . ALA A 1 88 ? -12.945 -5.945 -3.098 1 82.38 88 ALA A N 1
ATOM 679 C CA . ALA A 1 88 ? -12.633 -7.094 -2.252 1 82.38 88 ALA A CA 1
ATOM 680 C C . ALA A 1 88 ? -11.156 -7.453 -2.34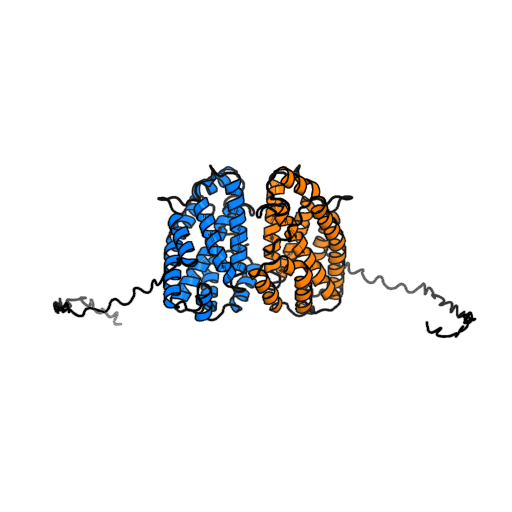6 1 82.38 88 ALA A C 1
ATOM 682 O O . ALA A 1 88 ? -10.562 -7.91 -1.366 1 82.38 88 ALA A O 1
ATOM 683 N N . LEU A 1 89 ? -10.578 -7.184 -3.527 1 89.56 89 LEU A N 1
ATOM 684 C CA . LEU A 1 89 ? -9.203 -7.621 -3.732 1 89.56 89 LEU A CA 1
ATOM 685 C C . LEU A 1 89 ? -8.258 -6.426 -3.771 1 89.56 89 LEU A C 1
ATOM 687 O O . LEU A 1 89 ? -7.051 -6.59 -3.982 1 89.56 89 LEU A O 1
ATOM 691 N N . CYS A 1 90 ? -8.742 -5.32 -3.494 1 86.62 90 CYS A N 1
ATOM 692 C CA . CYS A 1 90 ? -7.973 -4.094 -3.668 1 86.62 90 CYS A CA 1
ATOM 693 C C . CYS A 1 90 ? -6.824 -4.023 -2.668 1 86.62 90 CYS A C 1
ATOM 695 O O . CYS A 1 90 ? -5.707 -3.645 -3.023 1 86.62 90 CYS A O 1
ATOM 697 N N . LEU A 1 91 ? -7.191 -4.359 -1.441 1 88.31 91 LEU A N 1
ATOM 698 C CA . LEU A 1 91 ? -6.145 -4.324 -0.427 1 88.31 91 LEU A CA 1
ATOM 699 C C . LEU A 1 91 ? -5.008 -5.273 -0.788 1 88.31 91 LEU A C 1
ATOM 701 O O . LEU A 1 91 ? -3.834 -4.941 -0.606 1 88.31 91 LEU A O 1
ATOM 705 N N . VAL A 1 92 ? -5.375 -6.43 -1.274 1 94.06 92 VAL A N 1
ATOM 706 C CA . VAL A 1 92 ? -4.387 -7.418 -1.7 1 94.06 92 VAL A CA 1
ATOM 707 C C . VAL A 1 92 ? -3.561 -6.855 -2.855 1 94.06 92 VAL A C 1
ATOM 709 O O . VAL A 1 92 ? -2.334 -6.977 -2.865 1 94.06 92 VAL A O 1
ATOM 712 N N . ALA A 1 93 ? -4.258 -6.27 -3.805 1 93.5 93 ALA A N 1
ATOM 713 C CA . ALA A 1 93 ? -3.582 -5.699 -4.969 1 93.5 93 ALA A CA 1
ATOM 714 C C . ALA A 1 93 ? -2.615 -4.594 -4.555 1 93.5 93 ALA A C 1
ATOM 716 O O . ALA A 1 93 ? -1.489 -4.527 -5.051 1 93.5 93 ALA A O 1
ATOM 717 N N . LYS A 1 94 ? -3.035 -3.754 -3.674 1 90.62 94 LYS A N 1
ATOM 718 C CA . LYS A 1 94 ? -2.184 -2.666 -3.201 1 90.62 94 LYS A CA 1
ATOM 719 C C . LYS A 1 94 ? -0.968 -3.207 -2.451 1 90.62 94 LYS A C 1
ATOM 721 O O . LYS A 1 94 ? 0.146 -2.709 -2.625 1 90.62 94 LYS A O 1
ATOM 726 N N . ASP A 1 95 ? -1.237 -4.141 -1.61 1 92.5 95 ASP A N 1
ATOM 727 C CA . ASP A 1 95 ? -0.154 -4.785 -0.877 1 92.5 95 ASP A CA 1
ATOM 728 C C . ASP A 1 95 ? 0.871 -5.391 -1.834 1 92.5 95 ASP A C 1
ATOM 730 O O . ASP A 1 95 ? 2.078 -5.207 -1.657 1 92.5 95 ASP A O 1
ATOM 734 N N . LEU A 1 96 ? 0.405 -6.074 -2.826 1 96.25 96 LEU A N 1
ATOM 735 C CA . LEU A 1 96 ? 1.29 -6.68 -3.816 1 96.25 96 LEU A CA 1
ATOM 736 C C . LEU A 1 96 ? 2.098 -5.613 -4.547 1 96.25 96 LEU A C 1
ATOM 738 O O . LEU A 1 96 ? 3.309 -5.758 -4.727 1 96.25 96 LEU A O 1
ATOM 742 N N . GLU A 1 97 ? 1.438 -4.617 -4.902 1 93.69 97 GLU A N 1
ATOM 743 C CA . GLU A 1 97 ? 2.076 -3.535 -5.645 1 93.69 97 GLU A CA 1
ATOM 744 C C . GLU A 1 97 ? 3.234 -2.932 -4.855 1 93.69 97 GLU A C 1
ATOM 746 O O . GLU A 1 97 ? 4.332 -2.758 -5.391 1 93.69 97 GLU A O 1
ATOM 751 N N . CYS A 1 98 ? 2.977 -2.641 -3.635 1 93.31 98 CYS A N 1
ATOM 752 C CA . CYS A 1 98 ? 3.988 -2.045 -2.77 1 93.31 98 CYS A CA 1
ATOM 753 C C . CYS A 1 98 ? 5.203 -2.955 -2.646 1 93.31 98 CYS A C 1
ATOM 755 O O . CYS A 1 98 ? 6.344 -2.49 -2.707 1 93.31 98 CYS A O 1
ATOM 757 N N . ASN A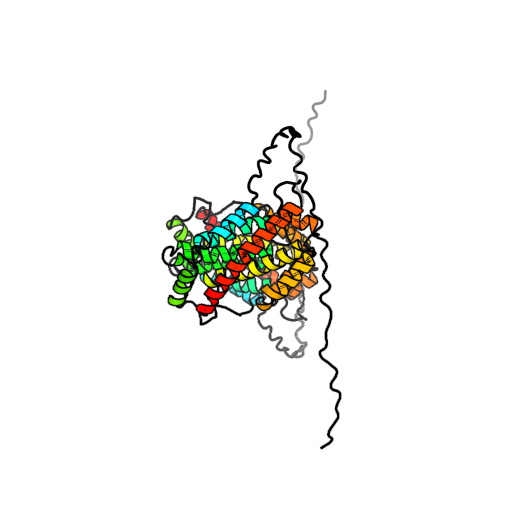 1 99 ? 4.957 -4.18 -2.527 1 96.44 99 ASN A N 1
ATOM 758 C CA . ASN A 1 99 ? 6.047 -5.125 -2.312 1 96.44 99 ASN A CA 1
ATOM 759 C C . ASN A 1 99 ? 6.805 -5.406 -3.607 1 96.44 99 ASN A C 1
ATOM 761 O O . ASN A 1 99 ? 8.016 -5.625 -3.584 1 96.44 99 ASN A O 1
ATOM 765 N N . ILE A 1 100 ? 6.09 -5.379 -4.695 1 97.38 100 ILE A N 1
ATOM 766 C CA . ILE A 1 100 ? 6.754 -5.5 -5.988 1 97.38 100 ILE A CA 1
ATOM 767 C C . ILE A 1 100 ? 7.699 -4.316 -6.191 1 97.38 100 ILE A C 1
ATOM 769 O O . ILE A 1 100 ? 8.836 -4.492 -6.633 1 97.38 100 ILE A O 1
ATOM 773 N N . ASP A 1 101 ? 7.273 -3.182 -5.832 1 93.44 101 ASP A N 1
ATOM 774 C CA . ASP A 1 101 ? 8.086 -1.976 -5.977 1 93.44 101 ASP A CA 1
ATOM 775 C C . ASP A 1 101 ? 9.398 -2.1 -5.211 1 93.44 101 ASP A C 1
ATOM 777 O O . ASP A 1 101 ? 10.453 -1.71 -5.711 1 93.44 101 ASP A O 1
ATOM 781 N N . LYS A 1 102 ? 9.367 -2.609 -4.016 1 93.94 102 LYS A N 1
ATOM 782 C CA . LYS A 1 102 ? 10.57 -2.787 -3.207 1 93.94 102 LYS A CA 1
ATOM 783 C C . LYS A 1 102 ? 11.586 -3.664 -3.928 1 93.94 102 LYS A C 1
ATOM 785 O O . LYS A 1 102 ? 12.766 -3.316 -4.008 1 93.94 102 LYS A O 1
ATOM 790 N N . ALA A 1 103 ? 11.133 -4.742 -4.449 1 96.94 103 ALA A N 1
ATOM 791 C CA . ALA A 1 103 ? 12.023 -5.695 -5.113 1 96.94 103 ALA A CA 1
ATOM 792 C C . ALA A 1 103 ? 12.57 -5.117 -6.414 1 96.94 103 ALA A C 1
ATOM 794 O O . ALA A 1 103 ? 13.75 -5.277 -6.723 1 96.94 103 ALA A O 1
ATOM 795 N N . GLU A 1 104 ? 11.727 -4.441 -7.109 1 95.44 104 GLU A N 1
ATOM 796 C CA . GLU A 1 104 ? 12.141 -3.859 -8.383 1 95.44 104 GLU A CA 1
ATOM 797 C C . GLU A 1 104 ? 13.18 -2.76 -8.18 1 95.44 104 GLU A C 1
ATOM 799 O O . GLU A 1 104 ? 14.07 -2.572 -9.016 1 95.44 104 GLU A O 1
ATOM 804 N N . ALA A 1 105 ? 13.055 -2.016 -7.152 1 91.38 105 ALA A N 1
ATOM 805 C CA . ALA A 1 105 ? 14.016 -0.958 -6.867 1 91.38 105 ALA A CA 1
ATOM 806 C C . ALA A 1 105 ? 15.43 -1.524 -6.723 1 91.38 105 ALA A C 1
ATOM 808 O O . ALA A 1 105 ? 16.391 -0.976 -7.273 1 91.38 105 ALA A O 1
ATOM 809 N N . LEU A 1 106 ? 15.539 -2.615 -6.004 1 93.94 106 LEU A N 1
ATOM 810 C CA . LEU A 1 106 ? 16.859 -3.223 -5.848 1 93.94 106 LEU A CA 1
ATOM 811 C C . LEU A 1 106 ? 17.344 -3.812 -7.168 1 93.94 106 LEU A C 1
ATOM 813 O O . LEU A 1 106 ? 18.516 -3.697 -7.508 1 93.94 106 LEU A O 1
ATOM 817 N N . LEU A 1 107 ? 16.453 -4.473 -7.867 1 96.25 107 LEU A N 1
ATOM 818 C CA . LEU A 1 107 ? 16.828 -5.062 -9.148 1 96.25 107 LEU A CA 1
ATOM 819 C C . LEU A 1 107 ? 17.359 -4.004 -10.102 1 96.25 107 LEU A C 1
ATOM 821 O O . LEU A 1 107 ? 18.344 -4.246 -10.82 1 96.25 107 LEU A O 1
ATOM 825 N N . LYS A 1 108 ? 16.75 -2.857 -10.133 1 91.94 108 LYS A N 1
ATOM 826 C CA . LYS A 1 108 ? 17.203 -1.755 -10.977 1 91.94 108 LYS A CA 1
ATOM 827 C C . LYS A 1 108 ? 18.578 -1.261 -10.547 1 91.94 108 LYS A C 1
ATOM 829 O O . LYS A 1 108 ? 19.406 -0.921 -11.391 1 91.94 108 LYS A O 1
ATOM 834 N N . LYS A 1 109 ? 18.812 -1.241 -9.305 1 89.44 109 LYS A N 1
ATOM 835 C CA . LYS A 1 109 ? 20.047 -0.717 -8.742 1 89.44 109 LYS A CA 1
ATOM 836 C C . LYS A 1 109 ? 21.203 -1.703 -8.93 1 89.44 109 LYS A C 1
ATOM 838 O O . LYS A 1 109 ? 22.344 -1.298 -9.172 1 89.44 109 LYS A O 1
ATOM 843 N N . SER A 1 110 ? 20.922 -3.002 -8.781 1 95.38 110 SER A N 1
ATOM 844 C CA . SER A 1 110 ? 21.953 -4.039 -8.844 1 95.38 110 SER A CA 1
ATOM 845 C C . SER A 1 110 ? 21.484 -5.219 -9.695 1 95.38 110 SER A C 1
ATOM 847 O O . SER A 1 110 ? 21.391 -6.344 -9.203 1 95.38 110 SER A O 1
ATOM 849 N N . PRO A 1 111 ? 21.328 -5.035 -10.961 1 96.88 111 PRO A N 1
ATOM 850 C CA . PRO A 1 111 ? 20.734 -6.07 -11.82 1 96.88 111 PRO A CA 1
ATOM 851 C C . PRO A 1 111 ? 21.594 -7.328 -11.891 1 96.88 111 PRO A C 1
ATOM 853 O O . PRO A 1 111 ? 21.062 -8.438 -11.984 1 96.88 111 PRO A O 1
ATOM 856 N N . LYS A 1 112 ? 22.922 -7.215 -11.82 1 97.62 112 LYS A N 1
ATOM 857 C CA . LYS A 1 112 ? 23.797 -8.375 -11.922 1 97.62 112 LYS A CA 1
ATOM 858 C C . LYS A 1 112 ? 23.703 -9.234 -10.664 1 97.62 112 LYS A C 1
ATOM 860 O O . LYS A 1 112 ? 23.594 -10.461 -10.75 1 97.62 112 LYS A O 1
ATOM 865 N N . GLU A 1 113 ? 23.734 -8.602 -9.555 1 97.75 113 GLU A N 1
ATOM 866 C CA . GLU A 1 113 ? 23.688 -9.305 -8.273 1 97.75 113 GLU A CA 1
ATOM 867 C C . GLU A 1 113 ? 22.297 -9.875 -8 1 97.75 113 GLU A C 1
ATOM 869 O O . GLU A 1 113 ? 22.141 -10.758 -7.156 1 97.75 113 GLU A O 1
ATOM 874 N N . CYS A 1 114 ? 21.281 -9.398 -8.781 1 98 114 CYS A N 1
ATOM 875 C CA . CYS A 1 114 ? 19.891 -9.75 -8.492 1 98 114 CYS A CA 1
ATOM 876 C C . CYS A 1 114 ? 19.297 -10.594 -9.617 1 98 114 CYS A C 1
ATOM 878 O O . CYS A 1 114 ? 18.094 -10.586 -9.828 1 98 114 CYS A O 1
ATOM 880 N N . GLU A 1 115 ? 20.109 -11.297 -10.289 1 97.12 115 GLU A N 1
ATOM 881 C CA . GLU A 1 115 ? 19.688 -12.062 -11.461 1 97.12 115 GLU A CA 1
ATOM 882 C C . GLU A 1 115 ? 18.656 -13.117 -11.078 1 97.12 115 GLU A C 1
ATOM 884 O O . GLU A 1 115 ? 17.703 -13.367 -11.836 1 97.12 115 GLU A O 1
ATOM 889 N N . ASN A 1 116 ? 18.875 -13.836 -10.023 1 97.88 116 ASN A N 1
ATOM 890 C CA . ASN A 1 116 ? 17.891 -14.781 -9.508 1 97.88 116 ASN A CA 1
ATOM 891 C C . ASN A 1 116 ? 17.547 -14.5 -8.047 1 97.88 116 ASN A C 1
ATOM 893 O O . ASN A 1 116 ? 18.266 -13.766 -7.367 1 97.88 116 ASN A O 1
ATOM 897 N N . LEU A 1 117 ? 16.453 -15.062 -7.602 1 98.38 117 LEU A N 1
ATOM 898 C CA . LEU A 1 117 ? 15.922 -14.797 -6.27 1 98.38 117 LEU A CA 1
ATOM 899 C C . LEU A 1 117 ? 16.969 -15.062 -5.195 1 98.38 117 LEU A C 1
ATOM 901 O O . LEU A 1 117 ? 17.203 -14.219 -4.324 1 98.38 117 LEU A O 1
ATOM 905 N N . THR A 1 118 ? 17.641 -16.203 -5.297 1 97.69 118 THR A N 1
ATOM 906 C CA . THR A 1 118 ? 18.609 -16.594 -4.285 1 97.69 118 THR A CA 1
ATOM 907 C C . THR A 1 118 ? 19.781 -15.617 -4.258 1 97.69 118 THR A C 1
ATOM 909 O O . THR A 1 118 ? 20.219 -15.188 -3.188 1 97.69 118 THR A O 1
ATOM 912 N N . SER A 1 119 ? 20.328 -15.242 -5.41 1 97.75 119 SER A N 1
ATOM 913 C CA . SER A 1 119 ? 21.438 -14.312 -5.465 1 97.75 119 SER A CA 1
ATOM 914 C C . SER A 1 119 ? 21.047 -12.93 -4.957 1 97.75 119 SER A C 1
ATOM 916 O O . SER A 1 119 ? 21.859 -12.227 -4.348 1 97.75 119 SER A O 1
ATOM 918 N N . LEU A 1 120 ? 19.797 -12.516 -5.246 1 98.25 120 LEU A N 1
ATOM 919 C CA . LEU A 1 120 ? 19.297 -11.258 -4.723 1 98.25 120 LEU A CA 1
ATOM 920 C C . LEU A 1 120 ? 19.25 -11.273 -3.199 1 98.25 120 LEU A C 1
ATOM 922 O O . LEU A 1 120 ? 19.719 -10.328 -2.553 1 98.25 120 LEU A O 1
ATOM 926 N N . LEU A 1 121 ? 18.781 -12.297 -2.629 1 98.25 121 LEU A N 1
ATOM 927 C CA . LEU A 1 121 ? 18.703 -12.438 -1.18 1 98.25 121 LEU A CA 1
ATOM 928 C C . LEU A 1 121 ? 20.094 -12.461 -0.553 1 98.25 121 LEU A C 1
ATOM 930 O O . LEU A 1 121 ? 20.328 -11.812 0.47 1 98.25 121 LEU A O 1
ATOM 934 N N . GLU A 1 122 ? 20.953 -13.156 -1.207 1 97.94 122 GLU A N 1
ATOM 935 C CA . GLU A 1 122 ? 22.328 -13.227 -0.722 1 97.94 122 GLU A CA 1
ATOM 936 C C . GLU A 1 122 ? 23 -11.859 -0.768 1 97.94 122 GLU A C 1
ATOM 938 O O . GLU A 1 122 ? 23.766 -11.508 0.131 1 97.94 122 GLU A O 1
ATOM 943 N N . HIS A 1 123 ? 22.719 -11.188 -1.779 1 97.56 123 HIS A N 1
ATOM 944 C CA . HIS A 1 123 ? 23.281 -9.852 -1.941 1 97.56 123 HIS A CA 1
ATOM 945 C C . HIS A 1 123 ? 22.875 -8.938 -0.79 1 97.56 123 HIS A C 1
ATOM 947 O O . HIS A 1 123 ? 23.719 -8.258 -0.2 1 97.56 123 HIS A O 1
ATOM 953 N N . GLU A 1 124 ? 21.641 -8.938 -0.419 1 96.19 124 GLU A N 1
ATOM 954 C CA . GLU A 1 124 ? 21.172 -8.102 0.682 1 96.19 124 GLU A CA 1
ATOM 955 C C . GLU A 1 124 ? 21.703 -8.602 2.021 1 96.19 124 GLU A C 1
ATOM 957 O O . GLU A 1 124 ? 22.078 -7.801 2.885 1 96.19 124 GLU A O 1
ATOM 962 N N . LYS A 1 125 ? 21.703 -9.891 2.133 1 96.44 125 LYS A N 1
ATOM 963 C CA . LYS A 1 125 ? 22.234 -10.461 3.369 1 96.44 125 LYS A CA 1
ATOM 964 C C . LYS A 1 125 ? 23.703 -10.07 3.578 1 96.44 125 LYS A C 1
ATOM 966 O O . LYS A 1 125 ? 24.094 -9.695 4.688 1 96.44 125 LYS A O 1
ATOM 971 N N . SER A 1 126 ? 24.469 -10.102 2.551 1 96.38 126 SER A N 1
ATOM 972 C CA . SER A 1 126 ? 25.891 -9.773 2.621 1 96.38 126 SER A CA 1
ATOM 973 C C . SER A 1 126 ? 26.109 -8.289 2.904 1 96.38 126 SER A C 1
ATOM 975 O O . SER A 1 126 ? 27.125 -7.906 3.475 1 96.38 126 SER A O 1
ATOM 977 N N . ALA A 1 127 ? 25.156 -7.52 2.531 1 94.5 127 ALA A N 1
ATOM 978 C CA . ALA A 1 127 ? 25.234 -6.082 2.77 1 94.5 127 ALA A CA 1
ATOM 979 C C . ALA A 1 127 ? 24.969 -5.754 4.234 1 94.5 127 ALA A C 1
ATOM 981 O O . ALA A 1 127 ? 25.188 -4.621 4.672 1 94.5 127 ALA A O 1
ATOM 982 N N . GLY A 1 128 ? 24.422 -6.664 5.027 1 94.19 128 GLY A N 1
ATOM 983 C CA . GLY A 1 128 ? 24.281 -6.512 6.465 1 94.19 128 GLY A CA 1
ATOM 984 C C . GLY A 1 128 ? 23.141 -5.602 6.863 1 94.19 128 GLY A C 1
ATOM 985 O O . GLY A 1 128 ? 23.203 -4.93 7.891 1 94.19 128 GLY A O 1
ATOM 986 N N . ILE A 1 129 ? 22.094 -5.648 6.031 1 91 129 ILE A N 1
ATOM 987 C CA . ILE A 1 129 ? 21.047 -4.668 6.316 1 91 129 ILE A CA 1
ATOM 988 C C . ILE A 1 129 ? 19.969 -5.301 7.199 1 91 129 ILE A C 1
ATOM 990 O O . ILE A 1 129 ? 19.109 -4.598 7.73 1 91 129 ILE A O 1
ATOM 994 N N . HIS A 1 130 ? 20.031 -6.555 7.309 1 95 130 HIS A N 1
ATOM 995 C CA . HIS A 1 130 ? 19.062 -7.277 8.125 1 95 130 HIS A CA 1
ATOM 996 C C . HIS A 1 130 ? 19.625 -7.555 9.523 1 95 130 HIS A C 1
ATOM 998 O O . HIS A 1 130 ? 20.844 -7.547 9.719 1 95 130 HIS A O 1
ATOM 1004 N N . ASN A 1 131 ? 18.703 -7.691 10.5 1 94.5 131 ASN A N 1
ATOM 1005 C CA . ASN A 1 131 ? 19.062 -8.125 11.852 1 94.5 131 ASN A CA 1
ATOM 1006 C C . ASN A 1 131 ? 18.609 -9.562 12.109 1 94.5 131 ASN A C 1
ATOM 1008 O O . ASN A 1 131 ? 17.516 -9.789 12.648 1 94.5 131 ASN A O 1
ATOM 1012 N N . GLY A 1 132 ? 19.547 -10.43 11.773 1 91.31 132 GLY A N 1
ATOM 1013 C CA . GLY A 1 132 ? 19.141 -11.82 11.82 1 91.31 132 GLY A CA 1
ATOM 1014 C C . GLY A 1 132 ? 18.016 -12.141 10.844 1 91.31 132 GLY A C 1
ATOM 1015 O O . GLY A 1 132 ? 18.125 -11.859 9.648 1 91.31 132 GLY A O 1
ATOM 1016 N N . ASN A 1 133 ? 16.938 -12.672 11.461 1 89.62 133 ASN A N 1
ATOM 1017 C CA . ASN A 1 133 ? 15.812 -13 10.594 1 89.62 133 ASN A CA 1
ATOM 1018 C C . ASN A 1 133 ? 14.812 -11.844 10.523 1 89.62 133 ASN A C 1
ATOM 1020 O O . ASN A 1 133 ? 13.812 -11.93 9.812 1 89.62 133 ASN A O 1
ATOM 1024 N N . VAL A 1 134 ? 15.141 -10.805 11.227 1 95.19 134 VAL A N 1
ATOM 1025 C CA . VAL A 1 134 ? 14.336 -9.594 11.125 1 95.19 134 VAL A CA 1
ATOM 1026 C C . VAL A 1 134 ? 14.797 -8.758 9.93 1 95.19 134 VAL A C 1
ATOM 1028 O O . VAL A 1 134 ? 15.875 -8.156 9.969 1 95.19 134 VAL A O 1
ATOM 1031 N N . LEU A 1 135 ? 13.977 -8.734 8.945 1 96.69 135 LEU A N 1
ATOM 1032 C CA . LEU A 1 135 ? 14.336 -8.086 7.691 1 96.69 135 LEU A CA 1
ATOM 1033 C C . LEU A 1 135 ? 14.133 -6.574 7.785 1 96.69 135 LEU A C 1
ATOM 1035 O O . LEU A 1 135 ? 13.211 -6.109 8.469 1 96.69 135 LEU A O 1
ATOM 1039 N N . ASP A 1 136 ? 14.977 -5.898 7.098 1 93.62 136 ASP A N 1
ATOM 1040 C CA . ASP A 1 136 ? 14.781 -4.457 6.961 1 93.62 136 ASP A CA 1
ATOM 1041 C C . ASP A 1 136 ? 13.477 -4.148 6.227 1 93.62 136 ASP A C 1
ATOM 1043 O O . ASP A 1 136 ? 13.234 -4.668 5.137 1 93.62 136 ASP A O 1
ATOM 1047 N N . ASP A 1 137 ? 12.711 -3.25 6.691 1 90.06 137 ASP A N 1
ATOM 1048 C CA . ASP A 1 137 ? 11.344 -3.029 6.227 1 90.06 137 ASP A CA 1
ATOM 1049 C C . ASP A 1 137 ? 11.336 -2.451 4.812 1 90.06 137 ASP A C 1
ATOM 1051 O O . ASP A 1 137 ? 10.312 -2.492 4.125 1 90.06 137 ASP A O 1
ATOM 1055 N N . SER A 1 138 ? 12.406 -1.883 4.406 1 89.44 138 SER A N 1
ATOM 1056 C CA . SER A 1 138 ? 12.461 -1.282 3.078 1 89.44 138 SER A CA 1
ATOM 1057 C C . SER A 1 138 ? 13.172 -2.195 2.086 1 89.44 138 SER A C 1
ATOM 1059 O O . SER A 1 138 ? 13.383 -1.823 0.93 1 89.44 138 SER A O 1
ATOM 1061 N N . SER A 1 139 ? 13.539 -3.375 2.498 1 94.06 139 SER A N 1
ATOM 1062 C CA . SER A 1 139 ? 14.391 -4.246 1.691 1 94.06 139 SER A CA 1
ATOM 1063 C C . SER A 1 139 ? 13.578 -4.98 0.629 1 94.06 139 SER A C 1
ATOM 1065 O O . SER A 1 139 ? 12.352 -5.09 0.739 1 94.06 139 SER A O 1
ATOM 1067 N N . ALA A 1 140 ? 14.266 -5.41 -0.368 1 96.69 140 ALA A N 1
ATOM 1068 C CA . ALA A 1 140 ? 13.68 -6.285 -1.376 1 96.69 140 ALA A CA 1
ATOM 1069 C C . ALA A 1 140 ? 13.273 -7.625 -0.768 1 96.69 140 ALA A C 1
ATOM 1071 O O . ALA A 1 140 ? 12.266 -8.211 -1.162 1 96.69 140 ALA A O 1
ATOM 1072 N N . ALA A 1 141 ? 14.016 -8.078 0.196 1 98 141 ALA A N 1
ATOM 1073 C CA . ALA A 1 141 ? 13.727 -9.359 0.843 1 98 141 ALA A CA 1
ATOM 1074 C C . ALA A 1 141 ? 12.359 -9.328 1.528 1 98 141 ALA A C 1
ATOM 1076 O O . ALA A 1 141 ? 11.578 -10.273 1.401 1 98 141 ALA A O 1
ATOM 1077 N N . VAL A 1 142 ? 12.094 -8.25 2.236 1 97.25 142 VAL A N 1
ATOM 1078 C CA . VAL A 1 142 ? 10.781 -8.148 2.875 1 97.25 142 VAL A CA 1
ATOM 1079 C C . VAL A 1 142 ? 9.688 -8.102 1.81 1 97.25 142 VAL A C 1
ATOM 1081 O O . VAL A 1 142 ? 8.633 -8.711 1.966 1 97.25 142 VAL A O 1
ATOM 1084 N N . GLY A 1 143 ? 9.938 -7.332 0.75 1 97.56 143 GLY A N 1
ATOM 1085 C CA . GLY A 1 143 ? 8.992 -7.301 -0.351 1 97.56 143 GLY A CA 1
ATOM 1086 C C . GLY A 1 143 ? 8.703 -8.672 -0.926 1 97.56 143 GLY A C 1
ATOM 1087 O O . GLY A 1 143 ? 7.535 -9.055 -1.073 1 97.56 143 GLY A O 1
ATOM 1088 N N . LEU A 1 144 ? 9.742 -9.391 -1.212 1 98.75 144 LEU A N 1
ATOM 1089 C CA . LEU A 1 144 ? 9.602 -10.719 -1.809 1 98.75 144 LEU A CA 1
ATOM 1090 C C . LEU A 1 144 ? 8.922 -11.68 -0.844 1 98.75 144 LEU A C 1
ATOM 1092 O O . LEU A 1 144 ? 8.156 -12.547 -1.266 1 98.75 144 LEU A O 1
ATOM 1096 N N . LEU A 1 145 ? 9.219 -11.57 0.406 1 98.56 145 LEU A N 1
ATOM 1097 C CA . LEU A 1 145 ? 8.562 -12.383 1.424 1 98.56 145 LEU A CA 1
ATOM 1098 C C . LEU A 1 145 ? 7.055 -12.164 1.414 1 98.56 145 LEU A C 1
ATOM 1100 O O . LEU A 1 145 ? 6.281 -13.125 1.39 1 98.56 145 LEU A O 1
ATOM 1104 N N . TRP A 1 146 ? 6.672 -10.93 1.39 1 97.88 146 TRP A N 1
ATOM 1105 C CA . TRP A 1 146 ? 5.254 -10.594 1.47 1 97.88 146 TRP A CA 1
ATOM 1106 C C . TRP A 1 146 ? 4.547 -10.906 0.154 1 97.88 146 TRP A C 1
ATOM 1108 O O . TRP A 1 146 ? 3.375 -11.289 0.147 1 97.88 146 TRP A O 1
ATOM 1118 N N . ILE A 1 147 ? 5.211 -10.773 -0.951 1 98.75 147 ILE A N 1
ATOM 1119 C CA . ILE A 1 147 ? 4.637 -11.227 -2.213 1 98.75 147 ILE A CA 1
ATOM 1120 C C . ILE A 1 147 ? 4.316 -12.719 -2.129 1 98.75 147 ILE A C 1
ATOM 1122 O O . ILE A 1 147 ? 3.221 -13.148 -2.502 1 98.75 147 ILE A O 1
ATOM 1126 N N . ARG A 1 148 ? 5.25 -13.438 -1.651 1 98.81 148 ARG A N 1
ATOM 1127 C CA . ARG A 1 148 ? 5.059 -14.875 -1.528 1 98.81 148 ARG A CA 1
ATOM 1128 C C . ARG A 1 148 ? 3.865 -15.195 -0.632 1 98.81 148 ARG A C 1
ATOM 1130 O O . ARG A 1 148 ? 3.029 -16.031 -0.977 1 98.81 148 ARG A O 1
ATOM 1137 N N . ARG A 1 149 ? 3.762 -14.578 0.483 1 98.56 149 ARG A N 1
ATOM 1138 C CA . ARG A 1 149 ? 2.662 -14.797 1.419 1 98.56 149 ARG A CA 1
ATOM 1139 C C . ARG A 1 149 ? 1.326 -14.414 0.792 1 98.56 149 ARG A C 1
ATOM 1141 O O . ARG A 1 149 ? 0.331 -15.125 0.96 1 98.56 149 ARG A O 1
ATOM 1148 N N . SER A 1 150 ? 1.315 -13.312 0.147 1 98.44 150 SER A N 1
ATOM 1149 C CA . SER A 1 150 ? 0.11 -12.859 -0.54 1 98.44 150 SER A CA 1
ATOM 1150 C C . SER A 1 150 ? -0.323 -13.859 -1.609 1 98.44 150 SER A C 1
ATOM 1152 O O . SER A 1 150 ? -1.508 -14.18 -1.722 1 98.44 150 SER A O 1
ATOM 1154 N N . LEU A 1 151 ? 0.643 -14.344 -2.398 1 98.81 151 LEU A N 1
ATOM 1155 C CA . LEU A 1 151 ? 0.332 -15.328 -3.432 1 98.81 151 LEU A CA 1
ATOM 1156 C C . LEU A 1 151 ? -0.168 -16.625 -2.812 1 98.81 151 LEU A C 1
ATOM 1158 O O . LEU A 1 151 ? -1.075 -17.266 -3.352 1 98.81 151 LEU A O 1
ATOM 1162 N N . ALA A 1 152 ? 0.431 -17.016 -1.735 1 98.81 152 ALA A N 1
ATOM 1163 C CA . ALA A 1 152 ? -0.026 -18.234 -1.059 1 98.81 152 ALA A CA 1
ATOM 1164 C C . ALA A 1 152 ? -1.485 -18.094 -0.63 1 98.81 152 ALA A C 1
ATOM 1166 O O . ALA A 1 152 ? -2.271 -19.031 -0.792 1 98.81 152 ALA A O 1
ATOM 1167 N N . PHE A 1 153 ? -1.88 -17 -0.064 1 98.75 153 PHE A N 1
ATOM 1168 C CA . PHE A 1 153 ? -3.268 -16.703 0.266 1 98.75 153 PHE A CA 1
ATOM 1169 C C . PHE A 1 153 ? -4.156 -16.828 -0.966 1 98.75 153 PHE A C 1
ATOM 1171 O O . PHE A 1 153 ? -5.199 -17.484 -0.919 1 98.75 153 PHE A O 1
ATOM 1178 N N . GLN A 1 154 ? -3.787 -16.234 -2.029 1 98.44 154 GLN A N 1
ATOM 1179 C CA . GLN A 1 154 ? -4.59 -16.219 -3.246 1 98.44 154 GLN A CA 1
ATOM 1180 C C . GLN A 1 154 ? -4.727 -17.609 -3.848 1 98.44 154 GLN A C 1
ATOM 1182 O O . GLN A 1 154 ? -5.805 -18 -4.309 1 98.44 154 GLN A O 1
ATOM 1187 N N . VAL A 1 155 ? -3.611 -18.344 -3.861 1 98.69 155 VAL A N 1
ATOM 1188 C CA . VAL A 1 155 ? -3.625 -19.719 -4.371 1 98.69 155 VAL A CA 1
ATOM 1189 C C . VAL A 1 155 ? -4.645 -20.547 -3.598 1 98.69 155 VAL A C 1
ATOM 1191 O O . VAL A 1 155 ? -5.461 -21.25 -4.195 1 98.69 155 VAL A O 1
ATOM 1194 N N . GLN A 1 156 ? -4.613 -20.469 -2.33 1 98.75 156 GLN A N 1
ATOM 1195 C CA . GLN A 1 156 ? -5.566 -21.234 -1.521 1 98.75 156 GLN A CA 1
ATOM 1196 C C . GLN A 1 156 ? -6.992 -20.734 -1.751 1 98.75 156 GLN A C 1
ATOM 1198 O O . GLN A 1 156 ? -7.93 -21.547 -1.802 1 98.75 156 GLN A O 1
ATOM 1203 N N . LEU A 1 157 ? -7.211 -19.406 -1.806 1 98.5 157 LEU A N 1
ATOM 1204 C CA . LEU A 1 157 ? -8.516 -18.844 -2.117 1 98.5 157 LEU A CA 1
ATOM 1205 C C . LEU A 1 157 ? -9.047 -19.391 -3.438 1 98.5 157 LEU A C 1
ATOM 1207 O O . LEU A 1 157 ? -10.164 -19.922 -3.494 1 98.5 157 LEU A O 1
ATOM 1211 N N . PHE A 1 158 ? -8.219 -19.312 -4.469 1 98.31 158 PHE A N 1
ATOM 1212 C CA . PHE A 1 158 ? -8.625 -19.75 -5.801 1 98.31 158 PHE A CA 1
ATOM 1213 C C . PHE A 1 158 ? -8.906 -21.25 -5.82 1 98.31 158 PHE A C 1
ATOM 1215 O O . PHE A 1 158 ? -9.875 -21.703 -6.441 1 98.31 158 PHE A O 1
ATOM 1222 N N . GLU A 1 159 ? -8.039 -21.984 -5.188 1 98.44 159 GLU A N 1
ATOM 1223 C CA . GLU A 1 159 ? -8.227 -23.438 -5.133 1 98.44 159 GLU A CA 1
ATOM 1224 C C . GLU A 1 159 ? -9.578 -23.797 -4.531 1 98.44 159 GLU A C 1
ATOM 1226 O O . GLU A 1 159 ? -10.32 -24.609 -5.086 1 98.44 159 GLU A O 1
ATOM 1231 N N . SER A 1 160 ? -9.938 -23.156 -3.438 1 98.62 160 SER A N 1
ATOM 1232 C CA . SER A 1 160 ? -11.203 -23.438 -2.773 1 98.62 160 SER A CA 1
ATOM 1233 C C . SER A 1 160 ? -12.383 -23.016 -3.645 1 98.62 160 SER A C 1
ATOM 1235 O O . SER A 1 160 ? -13.383 -23.734 -3.74 1 98.62 160 SER A O 1
ATOM 1237 N N . VAL A 1 161 ? -12.25 -21.875 -4.293 1 98.06 161 VAL A N 1
ATOM 1238 C CA . VAL A 1 161 ? -13.336 -21.359 -5.117 1 98.06 161 VAL A CA 1
ATOM 1239 C C . VAL A 1 161 ? -13.555 -22.266 -6.32 1 98.06 161 VAL A C 1
ATOM 1241 O O . VAL A 1 161 ? -14.695 -22.547 -6.699 1 98.06 161 VAL A O 1
ATOM 1244 N N . VAL A 1 162 ? -12.484 -22.734 -6.934 1 97.31 162 VAL A N 1
ATOM 1245 C CA . VAL A 1 162 ? -12.602 -23.594 -8.102 1 97.31 162 VAL A CA 1
ATOM 1246 C C . VAL A 1 162 ? -13.258 -24.922 -7.707 1 97.31 162 VAL A C 1
ATOM 1248 O O . VAL A 1 162 ? -13.898 -25.578 -8.539 1 97.31 162 VAL A O 1
ATOM 1251 N N . TRP A 1 163 ? -13.156 -25.266 -6.492 1 97.19 163 TRP A N 1
ATOM 1252 C CA . TRP A 1 163 ? -13.766 -26.5 -6.016 1 97.19 163 TRP A CA 1
ATOM 1253 C C . TRP A 1 163 ? -15.172 -26.25 -5.484 1 97.19 163 TRP A C 1
ATOM 1255 O O . TRP A 1 163 ? -15.797 -27.156 -4.922 1 97.19 163 TRP A O 1
ATOM 1265 N N . GLY A 1 164 ? -15.648 -25.016 -5.492 1 97.31 164 GLY A N 1
ATOM 1266 C CA . GLY A 1 164 ? -17.078 -24.781 -5.293 1 97.31 164 GLY A CA 1
ATOM 1267 C C . GLY A 1 164 ? -17.375 -23.938 -4.074 1 97.31 164 GLY A C 1
ATOM 1268 O O . GLY A 1 164 ? -18.531 -23.609 -3.812 1 97.31 164 GLY A O 1
ATOM 1269 N N . GLU A 1 165 ? -16.375 -23.547 -3.35 1 98.19 165 GLU A N 1
ATOM 1270 C CA . GLU A 1 165 ? -16.609 -22.734 -2.158 1 98.19 165 GLU A CA 1
ATOM 1271 C C . GLU A 1 165 ? -16.938 -21.281 -2.531 1 98.19 165 GLU A C 1
ATOM 1273 O O . GLU A 1 165 ? -16.469 -20.781 -3.553 1 98.19 165 GLU A O 1
ATOM 1278 N N . GLU A 1 166 ? -17.797 -20.656 -1.686 1 98.38 166 GLU A N 1
ATOM 1279 C CA . GLU A 1 166 ? -18.031 -19.234 -1.845 1 98.38 166 GLU A CA 1
ATOM 1280 C C . GLU A 1 166 ? -16.781 -18.422 -1.521 1 98.38 166 GLU A C 1
ATOM 1282 O O . GLU A 1 166 ? -16.062 -18.734 -0.567 1 98.38 166 GLU A O 1
ATOM 1287 N N . PRO A 1 167 ? -16.547 -17.406 -2.318 1 97.88 167 PRO A N 1
ATOM 1288 C CA . PRO A 1 167 ? -15.297 -16.656 -2.168 1 97.88 167 PRO A CA 1
ATOM 1289 C C . PRO A 1 167 ? -15.117 -16.094 -0.758 1 97.88 167 PRO A C 1
ATOM 1291 O O . PRO A 1 167 ? -14 -16.109 -0.222 1 97.88 167 PRO A O 1
ATOM 1294 N N . LYS A 1 168 ? -16.172 -15.594 -0.189 1 97.44 168 LYS A N 1
ATOM 1295 C CA . LYS A 1 168 ? -16.062 -15.039 1.157 1 97.44 168 LYS A CA 1
ATOM 1296 C C . LYS A 1 168 ? -15.516 -16.078 2.139 1 97.44 168 LYS A C 1
ATOM 1298 O O . LYS A 1 168 ? -14.562 -15.797 2.875 1 97.44 168 LYS A O 1
ATOM 1303 N N . ASP A 1 169 ? -16.062 -17.234 2.139 1 98.31 169 ASP A N 1
ATOM 1304 C CA . ASP A 1 169 ? -15.641 -18.297 3.035 1 98.31 169 ASP A CA 1
ATOM 1305 C C . ASP A 1 169 ? -14.227 -18.766 2.688 1 98.31 169 ASP A C 1
ATOM 1307 O O . ASP A 1 169 ? -13.406 -19 3.576 1 98.31 169 ASP A O 1
ATOM 1311 N N . ALA A 1 170 ? -14 -18.906 1.413 1 98.56 170 ALA A N 1
ATOM 1312 C CA . ALA A 1 170 ? -12.68 -19.312 0.942 1 98.56 170 ALA A CA 1
ATOM 1313 C C . ALA A 1 170 ? -11.609 -18.312 1.373 1 98.56 170 ALA A C 1
ATOM 1315 O O . ALA A 1 170 ? -10.523 -18.719 1.806 1 98.56 170 ALA A O 1
ATOM 1316 N N . ALA A 1 171 ? -11.938 -17.031 1.278 1 98 171 ALA A N 1
ATOM 1317 C CA . ALA A 1 171 ? -11 -15.977 1.649 1 98 171 ALA A CA 1
ATOM 1318 C C . ALA A 1 171 ? -10.695 -16.016 3.145 1 98 171 ALA A C 1
ATOM 1320 O O . ALA A 1 171 ? -9.539 -15.867 3.551 1 98 171 ALA A O 1
ATOM 1321 N N . TYR A 1 172 ? -11.695 -16.219 3.904 1 98.19 172 TYR A N 1
ATOM 1322 C CA . TYR A 1 172 ? -11.492 -16.281 5.348 1 98.19 172 TYR A CA 1
ATOM 1323 C C . TYR A 1 172 ? -10.562 -17.422 5.711 1 98.19 172 TYR A C 1
ATOM 1325 O O . TYR A 1 172 ? -9.617 -17.25 6.484 1 98.19 172 TYR A O 1
ATOM 1333 N N . GLU A 1 173 ? -10.797 -18.562 5.18 1 98.5 173 GLU A N 1
ATOM 1334 C CA . GLU A 1 173 ? -9.992 -19.75 5.492 1 98.5 173 GLU A CA 1
ATOM 1335 C C . GLU A 1 173 ? -8.547 -19.562 5.02 1 98.5 173 GLU A C 1
ATOM 1337 O O . GLU A 1 173 ? -7.609 -19.875 5.754 1 98.5 173 GLU A O 1
ATOM 1342 N N . ALA A 1 174 ? -8.469 -19.109 3.797 1 98.69 174 ALA A N 1
ATOM 1343 C CA . ALA A 1 174 ? -7.133 -18.875 3.252 1 98.69 174 ALA A CA 1
ATOM 1344 C C . ALA A 1 174 ? -6.379 -17.844 4.078 1 98.69 174 ALA A C 1
ATOM 1346 O O . ALA A 1 174 ? -5.184 -18 4.34 1 98.69 174 ALA A O 1
ATOM 1347 N N . TYR A 1 175 ? -7.07 -16.797 4.484 1 98.12 175 TYR A N 1
ATOM 1348 C CA . TYR A 1 175 ? -6.461 -15.727 5.273 1 98.12 175 TYR A CA 1
ATOM 1349 C C . TYR A 1 175 ? -5.945 -16.266 6.605 1 98.12 175 TYR A C 1
ATOM 1351 O O . TYR A 1 175 ? -4.816 -15.969 7 1 98.12 175 TYR A O 1
ATOM 1359 N N . GLU A 1 176 ? -6.707 -17 7.305 1 98.31 176 GLU A N 1
ATOM 1360 C CA . GLU A 1 176 ? -6.344 -17.547 8.609 1 98.31 176 GLU A CA 1
ATOM 1361 C C . GLU A 1 176 ? -5.062 -18.375 8.523 1 98.31 176 GLU A C 1
ATOM 1363 O O . GLU A 1 176 ? -4.242 -18.359 9.445 1 98.31 176 GLU A O 1
ATOM 1368 N N . LYS A 1 177 ? -4.879 -19 7.457 1 98.25 177 LYS A N 1
ATOM 1369 C CA . LYS A 1 177 ? -3.756 -19.922 7.316 1 98.25 177 LYS A CA 1
ATOM 1370 C C . LYS A 1 177 ? -2.521 -19.203 6.77 1 98.25 177 LYS A C 1
ATOM 1372 O O . LYS A 1 177 ? -1.4 -19.469 7.207 1 98.25 177 LYS A O 1
ATOM 1377 N N . GLN A 1 178 ? -2.723 -18.281 5.84 1 98.19 178 GLN A N 1
ATOM 1378 C CA . GLN A 1 178 ? -1.586 -17.844 5.035 1 98.19 178 GLN A CA 1
ATOM 1379 C C . GLN A 1 178 ? -1.117 -16.453 5.449 1 98.19 178 GLN A C 1
ATOM 1381 O O . GLN A 1 178 ? 0.055 -16.109 5.277 1 98.19 178 GLN A O 1
ATOM 1386 N N . LEU A 1 179 ? -2.072 -15.625 5.969 1 97.81 179 LEU A N 1
ATOM 1387 C CA . LEU A 1 179 ? -1.688 -14.234 6.191 1 97.81 179 LEU A CA 1
ATOM 1388 C C . LEU A 1 179 ? -1.859 -13.852 7.656 1 97.81 179 LEU A C 1
ATOM 1390 O O . LEU A 1 179 ? -1.018 -13.148 8.219 1 97.81 179 LEU A O 1
ATOM 1394 N N . SER A 1 180 ? -2.859 -14.328 8.328 1 97.5 180 SER A N 1
ATOM 1395 C CA . SER A 1 180 ? -3.217 -13.906 9.68 1 97.5 180 SER A CA 1
ATOM 1396 C C . SER A 1 180 ? -2.055 -14.109 10.648 1 97.5 180 SER A C 1
ATOM 1398 O O . SER A 1 180 ? -1.809 -13.273 11.516 1 97.5 180 SER A O 1
ATOM 1400 N N . PRO A 1 181 ? -1.232 -15.148 10.508 1 97.88 181 PRO A N 1
ATOM 1401 C CA . PRO A 1 181 ? -0.119 -15.344 11.438 1 97.88 181 PRO A CA 1
ATOM 1402 C C . PRO A 1 181 ? 0.94 -14.25 11.336 1 97.88 181 PRO A C 1
ATOM 1404 O O . PRO A 1 181 ? 1.761 -14.094 12.242 1 97.88 181 PRO A O 1
ATOM 1407 N N . HIS A 1 182 ? 0.9 -13.5 10.258 1 97.06 182 HIS A N 1
ATOM 1408 C CA . HIS A 1 182 ? 1.943 -12.508 10.016 1 97.06 182 HIS A CA 1
ATOM 1409 C C . HIS A 1 182 ? 1.395 -11.094 10.125 1 97.06 182 HIS A C 1
ATOM 1411 O O . HIS A 1 182 ? 2.141 -10.117 9.984 1 97.06 182 HIS A O 1
ATOM 1417 N N . HIS A 1 183 ? 0.058 -10.922 10.281 1 94.88 183 HIS A N 1
ATOM 1418 C CA . HIS A 1 183 ? -0.583 -9.609 10.312 1 94.88 183 HIS A CA 1
ATOM 1419 C C . HIS A 1 183 ? -0.752 -9.117 11.75 1 94.88 183 HIS A C 1
ATOM 1421 O O . HIS A 1 183 ? -1.13 -9.891 12.633 1 94.88 183 HIS A O 1
ATOM 1427 N N . GLY A 1 184 ? -0.365 -7.875 12.023 1 91.25 184 GLY A N 1
ATOM 1428 C CA . GLY A 1 184 ? -0.715 -7.25 13.297 1 91.25 184 GLY A CA 1
ATOM 1429 C C . GLY A 1 184 ? -2.201 -6.984 13.438 1 91.25 184 GLY A C 1
ATOM 1430 O O . GLY A 1 184 ? -3 -7.426 12.609 1 91.25 184 GLY A O 1
ATOM 1431 N N . TRP A 1 185 ? -2.479 -6.266 14.516 1 87.56 185 TRP A N 1
ATOM 1432 C CA . TRP A 1 185 ? -3.881 -6.102 14.883 1 87.56 185 TRP A CA 1
ATOM 1433 C C . TRP A 1 185 ? -4.648 -5.359 13.789 1 87.56 185 TRP A C 1
ATOM 1435 O O . TRP A 1 185 ? -5.801 -5.684 13.5 1 87.56 185 TRP A O 1
ATOM 1445 N N . MET A 1 186 ? -4.145 -4.41 13.125 1 86.25 186 MET A N 1
ATOM 1446 C CA . MET A 1 186 ? -4.84 -3.6 12.133 1 86.25 186 MET A CA 1
ATOM 1447 C C . MET A 1 186 ? -5.234 -4.441 10.922 1 86.25 186 MET A C 1
ATOM 1449 O O . MET A 1 186 ? -6.406 -4.48 10.539 1 86.25 186 MET A O 1
ATOM 1453 N N . LEU A 1 187 ? -4.234 -5.051 10.352 1 89.56 187 LEU A N 1
ATOM 1454 C CA . LEU A 1 187 ? -4.508 -5.848 9.156 1 89.56 187 LEU A CA 1
ATOM 1455 C C . LEU A 1 187 ? -5.418 -7.027 9.492 1 89.56 187 LEU A C 1
ATOM 1457 O O . LEU A 1 187 ? -6.234 -7.441 8.664 1 89.56 187 LEU A O 1
ATOM 1461 N N . ARG A 1 188 ? -5.328 -7.566 10.711 1 92.44 188 ARG A N 1
ATOM 1462 C CA . ARG A 1 188 ? -6.207 -8.648 11.133 1 92.44 188 ARG A CA 1
ATOM 1463 C C . ARG A 1 188 ? -7.652 -8.172 11.25 1 92.44 188 ARG A C 1
ATOM 1465 O O . ARG A 1 188 ? -8.586 -8.977 11.195 1 92.44 188 ARG A O 1
ATOM 1472 N N . THR A 1 189 ? -7.801 -6.965 11.391 1 85.69 189 THR A N 1
ATOM 1473 C CA . THR A 1 189 ? -9.141 -6.387 11.438 1 85.69 189 THR A CA 1
ATOM 1474 C C . THR A 1 189 ? -9.633 -6.062 10.031 1 85.69 189 THR A C 1
ATOM 1476 O O . THR A 1 189 ? -10.766 -6.398 9.672 1 85.69 189 THR A O 1
ATOM 1479 N N . VAL A 1 190 ? -8.812 -5.531 9.273 1 87.62 190 VAL A N 1
ATOM 1480 C CA . VAL A 1 190 ? -9.211 -4.953 7.996 1 87.62 190 VAL A CA 1
ATOM 1481 C C . VAL A 1 190 ? -9.43 -6.066 6.973 1 87.62 190 VAL A C 1
ATOM 1483 O O . VAL A 1 190 ? -10.367 -6.012 6.176 1 87.62 190 VAL A O 1
ATOM 1486 N N . PHE A 1 191 ? -8.555 -7.047 6.961 1 91.56 191 PHE A N 1
ATOM 1487 C CA . PHE A 1 191 ? -8.656 -8.078 5.938 1 91.56 191 PHE A CA 1
ATOM 1488 C C . PHE A 1 191 ? -9.977 -8.844 6.066 1 91.56 191 PHE A C 1
ATOM 1490 O O . PHE A 1 191 ? -10.797 -8.836 5.148 1 91.56 191 PHE A O 1
ATOM 1497 N N . PRO A 1 192 ? -10.297 -9.375 7.211 1 90.69 192 PRO A N 1
ATOM 1498 C CA . PRO A 1 192 ? -11.586 -10.055 7.324 1 90.69 192 PRO A CA 1
ATOM 1499 C C . PRO A 1 192 ? -12.766 -9.133 7.035 1 90.69 192 PRO A C 1
ATOM 1501 O O . PRO A 1 192 ? -13.758 -9.555 6.426 1 90.69 192 PRO A O 1
ATOM 1504 N N . ALA A 1 193 ? -12.742 -7.914 7.422 1 86.12 193 ALA A N 1
ATOM 1505 C CA . ALA A 1 193 ? -13.812 -6.969 7.133 1 86.12 193 ALA A CA 1
ATOM 1506 C C . ALA A 1 193 ? -14.008 -6.797 5.629 1 86.12 193 ALA A C 1
ATOM 1508 O O . ALA A 1 193 ? -15.133 -6.633 5.156 1 86.12 193 ALA A O 1
ATOM 1509 N N . SER A 1 194 ? -12.922 -6.805 4.887 1 88.31 194 SER A N 1
ATOM 1510 C CA . SER A 1 194 ? -12.977 -6.609 3.443 1 88.31 194 SER A CA 1
ATOM 1511 C C . SER A 1 194 ? -13.625 -7.805 2.75 1 88.31 194 SER A C 1
ATOM 1513 O O . SER A 1 194 ? -14.133 -7.68 1.632 1 88.31 194 SER A O 1
ATOM 1515 N N . PHE A 1 195 ? -13.656 -8.938 3.43 1 92.56 195 PHE A N 1
ATOM 1516 C CA . PHE A 1 195 ? -14.18 -10.141 2.795 1 92.56 195 PHE A CA 1
ATOM 1517 C C . PHE A 1 195 ? -15.688 -10.055 2.621 1 92.56 195 PHE A C 1
ATOM 1519 O O . PHE A 1 195 ? -16.266 -10.773 1.806 1 92.56 195 PHE A O 1
ATOM 1526 N N . GLY A 1 196 ? -16.297 -9.195 3.387 1 89.81 196 GLY A N 1
ATOM 1527 C CA . GLY A 1 196 ? -17.719 -8.922 3.199 1 89.81 196 GLY A CA 1
ATOM 1528 C C . GLY A 1 196 ? -18.031 -8.344 1.835 1 89.81 196 GLY A C 1
ATOM 1529 O O . GLY A 1 196 ? -19.188 -8.336 1.41 1 89.81 196 GLY A O 1
ATOM 1530 N N . GLN A 1 197 ? -17.078 -7.914 1.145 1 88.94 197 GLN A N 1
ATOM 1531 C CA . GLN A 1 197 ? -17.281 -7.266 -0.145 1 88.94 197 GLN A CA 1
ATOM 1532 C C . GLN A 1 197 ? -17.188 -8.266 -1.289 1 88.94 197 GLN A C 1
ATOM 1534 O O . GLN A 1 197 ? -17.438 -7.93 -2.445 1 88.94 197 GLN A O 1
ATOM 1539 N N . PHE A 1 198 ? -16.797 -9.5 -1.013 1 93.75 198 PHE A N 1
ATOM 1540 C CA . PHE A 1 198 ? -16.734 -10.508 -2.064 1 93.75 198 PHE A CA 1
ATOM 1541 C C . PHE A 1 198 ? -18.109 -10.797 -2.627 1 93.75 198 PHE A C 1
ATOM 1543 O O . PHE A 1 198 ? -19.078 -10.961 -1.873 1 93.75 198 PHE A O 1
ATOM 1550 N N . PRO A 1 199 ? -18.203 -10.867 -3.914 1 94.25 199 PRO A N 1
ATOM 1551 C CA . PRO A 1 199 ? -19.469 -11.305 -4.516 1 94.25 199 PRO A CA 1
ATOM 1552 C C . PRO A 1 199 ? -19.672 -12.812 -4.426 1 94.25 199 PRO A C 1
ATOM 1554 O O . PRO A 1 199 ? -18.875 -13.516 -3.795 1 94.25 199 PRO A O 1
ATOM 1557 N N . ASN A 1 200 ? -20.797 -13.227 -4.984 1 96.56 200 ASN A N 1
ATOM 1558 C CA . ASN A 1 200 ? -20.984 -14.672 -5.047 1 96.56 200 ASN A CA 1
ATOM 1559 C C . ASN A 1 200 ? -20 -15.328 -6.02 1 96.56 200 ASN A C 1
ATOM 1561 O O . ASN A 1 200 ? -19.281 -14.633 -6.734 1 96.56 200 ASN A O 1
ATOM 1565 N N . ARG A 1 201 ? -19.938 -16.609 -5.996 1 96.94 201 ARG A N 1
ATOM 1566 C CA . ARG A 1 201 ? -18.938 -17.391 -6.715 1 96.94 201 ARG A CA 1
ATOM 1567 C C . ARG A 1 201 ? -18.969 -17.094 -8.211 1 96.94 201 ARG A C 1
ATOM 1569 O O . ARG A 1 201 ? -17.938 -16.859 -8.836 1 96.94 201 ARG A O 1
ATOM 1576 N N . GLU A 1 202 ? -20.172 -17.047 -8.789 1 94.88 202 GLU A N 1
ATOM 1577 C CA . GLU A 1 202 ? -20.297 -16.797 -10.227 1 94.88 202 GLU A CA 1
ATOM 1578 C C . GLU A 1 202 ? -19.766 -15.43 -10.602 1 94.88 202 GLU A C 1
ATOM 1580 O O . GLU A 1 202 ? -19 -15.297 -11.57 1 94.88 202 GLU A O 1
ATOM 1585 N N . GLU A 1 203 ? -20.078 -14.477 -9.852 1 93.56 203 GLU A N 1
ATOM 1586 C CA . GLU A 1 203 ? -19.625 -13.109 -10.102 1 93.56 203 GLU A CA 1
ATOM 1587 C C . GLU A 1 203 ? -18.125 -12.977 -9.891 1 93.56 203 GLU A C 1
ATOM 1589 O O . GLU A 1 203 ? -17.438 -12.297 -10.656 1 93.56 203 GLU A O 1
ATOM 1594 N N . PHE A 1 204 ? -17.672 -13.617 -8.891 1 95.19 204 PHE A N 1
ATOM 1595 C CA . PHE A 1 204 ? -16.234 -13.578 -8.602 1 95.19 204 PHE A CA 1
ATOM 1596 C C . PHE A 1 204 ? -15.438 -14.18 -9.75 1 95.19 204 PHE A C 1
ATOM 1598 O O . PHE A 1 204 ? -14.461 -13.586 -10.211 1 95.19 204 PHE A O 1
ATOM 1605 N N . LEU A 1 205 ? -15.859 -15.305 -10.188 1 94.62 205 LEU A N 1
ATOM 1606 C CA . LEU A 1 205 ? -15.172 -15.961 -11.297 1 94.62 205 LEU A CA 1
ATOM 1607 C C . LEU A 1 205 ? -15.242 -15.117 -12.562 1 94.62 205 LEU A C 1
ATOM 1609 O O . LEU A 1 205 ? -14.281 -15.055 -13.328 1 94.62 205 LEU A O 1
ATOM 1613 N N . SER A 1 206 ? -16.281 -14.406 -12.727 1 91.69 206 SER A N 1
ATOM 1614 C CA . SER A 1 206 ? -16.484 -13.609 -13.938 1 91.69 206 SER A CA 1
ATOM 1615 C C . SER A 1 206 ? -15.516 -12.438 -14 1 91.69 206 SER A C 1
ATOM 1617 O O . SER A 1 206 ? -15.281 -11.883 -15.07 1 91.69 206 SER A O 1
ATOM 1619 N N . ILE A 1 207 ? -14.953 -12.078 -12.859 1 87.81 207 ILE A N 1
ATOM 1620 C CA . ILE A 1 207 ? -13.961 -11.008 -12.812 1 87.81 207 ILE A CA 1
ATOM 1621 C C . ILE A 1 207 ? -12.758 -11.383 -13.68 1 87.81 207 ILE A C 1
ATOM 1623 O O . ILE A 1 207 ? -12.125 -10.508 -14.281 1 87.81 207 ILE A O 1
ATOM 1627 N N . PHE A 1 208 ? -12.484 -12.617 -13.773 1 90.56 208 PHE A N 1
ATOM 1628 C CA . PHE A 1 208 ? -11.297 -13.086 -14.477 1 90.56 208 PHE A CA 1
ATOM 1629 C C . PHE A 1 208 ? -11.617 -13.398 -15.93 1 90.56 208 PHE A C 1
ATOM 1631 O O . PHE A 1 208 ? -10.758 -13.852 -16.688 1 90.56 208 PHE A O 1
ATOM 1638 N N . SER A 1 209 ? -12.836 -13.094 -16.234 1 86.75 209 SER A N 1
ATOM 1639 C CA . SER A 1 209 ? -13.258 -13.32 -17.609 1 86.75 209 SER A CA 1
ATOM 1640 C C . SER A 1 209 ? -12.891 -12.133 -18.5 1 86.75 209 SER A C 1
ATOM 1642 O O . SER A 1 209 ? -12.867 -10.992 -18.047 1 86.75 209 SER A O 1
ATOM 1644 N N . GLU A 1 210 ? -12.523 -12.273 -19.672 1 77.19 210 GLU A N 1
ATOM 1645 C CA . GLU A 1 210 ? -12.242 -11.211 -20.625 1 77.19 210 GLU A CA 1
ATOM 1646 C C . GLU A 1 210 ? -13.469 -10.898 -21.484 1 77.19 210 GLU A C 1
ATOM 1648 O O . GLU A 1 210 ? -13.508 -9.883 -22.172 1 77.19 210 GLU A O 1
ATOM 1653 N N . THR A 1 211 ? -14.305 -11.883 -21.594 1 76.06 211 THR A N 1
ATOM 1654 C CA . THR A 1 211 ? -15.531 -11.656 -22.359 1 76.06 211 THR A CA 1
ATOM 1655 C C . THR A 1 211 ? -16.766 -11.992 -21.516 1 76.06 211 THR A C 1
ATOM 1657 O O . THR A 1 211 ? -16.703 -12.836 -20.625 1 76.06 211 THR A O 1
ATOM 1660 N N . ASP A 1 212 ? -17.75 -11.242 -21.766 1 70.06 212 ASP A N 1
ATOM 1661 C CA . ASP A 1 212 ? -18.984 -11.398 -21.016 1 70.06 212 ASP A CA 1
ATOM 1662 C C . ASP A 1 212 ? -19.562 -12.805 -21.172 1 70.06 212 ASP A C 1
ATOM 1664 O O . ASP A 1 212 ? -20.25 -13.305 -20.281 1 70.06 212 ASP A O 1
ATOM 1668 N N . ASP A 1 213 ? -19.125 -13.406 -22.188 1 71.31 213 ASP A N 1
ATOM 1669 C CA . ASP A 1 213 ? -19.797 -14.664 -22.484 1 71.31 213 ASP A CA 1
ATOM 1670 C C . ASP A 1 213 ? -18.875 -15.852 -22.219 1 71.31 213 ASP A C 1
ATOM 1672 O O . ASP A 1 213 ? -19.156 -16.969 -22.641 1 71.31 213 ASP A O 1
ATOM 1676 N N . GLU A 1 214 ? -17.875 -15.547 -21.484 1 78.88 214 GLU A N 1
ATOM 1677 C CA . GLU A 1 214 ? -16.984 -16.672 -21.266 1 78.88 214 GLU A CA 1
ATOM 1678 C C . GLU A 1 214 ? -17.578 -17.672 -20.266 1 78.88 214 GLU A C 1
ATOM 1680 O O . GLU A 1 214 ? -18.125 -17.281 -19.234 1 78.88 214 GLU A O 1
ATOM 1685 N N . ASN A 1 215 ? -17.516 -18.906 -20.656 1 86.62 215 ASN A N 1
ATOM 1686 C CA . ASN A 1 215 ? -18.016 -20 -19.828 1 86.62 215 ASN A CA 1
ATOM 1687 C C . ASN A 1 215 ? -17.25 -20.125 -18.516 1 86.62 215 ASN A C 1
ATOM 1689 O O . ASN A 1 215 ? -16.016 -20.094 -18.516 1 86.62 215 ASN A O 1
ATOM 1693 N N . LEU A 1 216 ? -17.969 -20.297 -17.438 1 90.81 216 LEU A N 1
ATOM 1694 C CA . LEU A 1 216 ? -17.391 -20.406 -16.109 1 90.81 216 LEU A CA 1
ATOM 1695 C C . LEU A 1 216 ? -16.406 -21.578 -16.031 1 90.81 216 LEU A C 1
ATOM 1697 O O . LEU A 1 216 ? -15.398 -21.5 -15.328 1 90.81 216 LEU A O 1
ATOM 1701 N N . SER A 1 217 ? -16.703 -22.594 -16.734 1 92.94 217 SER A N 1
ATOM 1702 C CA . SER A 1 217 ? -15.852 -23.781 -16.703 1 92.94 217 SER A CA 1
ATOM 1703 C C . SER A 1 217 ? -14.469 -23.484 -17.281 1 92.94 217 SER A C 1
ATOM 1705 O O . SER A 1 217 ? -13.477 -24.062 -16.828 1 92.94 217 SER A O 1
ATOM 1707 N N . ILE A 1 218 ? -14.406 -22.625 -18.219 1 93.88 218 ILE A N 1
ATOM 1708 C CA . ILE A 1 218 ? -13.133 -22.25 -18.828 1 93.88 218 ILE A CA 1
ATOM 1709 C C . ILE A 1 218 ? -12.328 -21.422 -17.828 1 93.88 218 ILE A C 1
ATOM 1711 O O . ILE A 1 218 ? -11.117 -21.625 -17.688 1 93.88 218 ILE A O 1
ATOM 1715 N N . ILE A 1 219 ? -12.984 -20.531 -17.172 1 95.06 219 ILE A N 1
ATOM 1716 C CA . ILE A 1 219 ? -12.328 -19.703 -16.172 1 95.06 219 ILE A CA 1
ATOM 1717 C C . ILE A 1 219 ? -11.773 -20.578 -15.047 1 95.06 219 ILE A C 1
ATOM 1719 O O . ILE A 1 219 ? -10.633 -20.406 -14.617 1 95.06 219 ILE A O 1
ATOM 1723 N N . VAL A 1 220 ? -12.57 -21.5 -14.625 1 96.5 220 VAL A N 1
ATOM 1724 C CA . VAL A 1 220 ? -12.172 -22.438 -13.578 1 96.5 220 VAL A CA 1
ATOM 1725 C C . VAL A 1 220 ? -10.922 -23.203 -14.016 1 96.5 220 VAL A C 1
ATOM 1727 O O . VAL A 1 220 ? -9.977 -23.359 -13.234 1 96.5 220 VAL A O 1
ATOM 1730 N N . LYS A 1 221 ? -10.891 -23.672 -15.211 1 96 221 LYS A N 1
ATOM 1731 C CA . LYS A 1 221 ? -9.742 -24.406 -15.734 1 96 221 LYS A CA 1
ATOM 1732 C C . LYS A 1 221 ? -8.492 -23.531 -15.719 1 96 221 LYS A C 1
ATOM 1734 O O . LYS A 1 221 ? -7.406 -24 -15.352 1 96 221 LYS A O 1
ATOM 1739 N N . LYS A 1 222 ? -8.656 -22.312 -16.125 1 95.44 222 LYS A N 1
ATOM 1740 C CA . LYS A 1 222 ? -7.523 -21.406 -16.156 1 95.44 222 LYS A CA 1
ATOM 1741 C C . LYS A 1 222 ? -7.016 -21.109 -14.75 1 95.44 222 LYS A C 1
ATOM 1743 O O . LYS A 1 222 ? -5.805 -21.016 -14.523 1 95.44 222 LYS A O 1
ATOM 1748 N N . LEU A 1 223 ? -7.926 -20.906 -13.797 1 97.31 223 LEU A N 1
ATOM 1749 C CA . LEU A 1 223 ? -7.523 -20.672 -12.414 1 97.31 223 LEU A CA 1
ATOM 1750 C C . LEU A 1 223 ? -6.82 -21.891 -11.836 1 97.31 223 LEU A C 1
ATOM 1752 O O . LEU A 1 223 ? -5.863 -21.766 -11.07 1 97.31 223 LEU A O 1
ATOM 1756 N N . ARG A 1 224 ? -7.289 -23.062 -12.211 1 97.75 224 ARG A N 1
ATOM 1757 C CA . ARG A 1 224 ? -6.609 -24.281 -11.789 1 97.75 224 ARG A CA 1
ATOM 1758 C C . ARG A 1 224 ? -5.184 -24.328 -12.328 1 97.75 224 ARG A C 1
ATOM 1760 O O . ARG A 1 224 ? -4.262 -24.734 -11.625 1 97.75 224 ARG A O 1
ATOM 1767 N N . ALA A 1 225 ? -5.055 -23.969 -13.555 1 97.81 225 ALA A N 1
ATOM 1768 C CA . ALA A 1 225 ? -3.721 -23.922 -14.148 1 97.81 225 ALA A CA 1
ATOM 1769 C C . ALA A 1 225 ? -2.82 -22.938 -13.414 1 97.81 225 ALA A C 1
ATOM 1771 O O . ALA A 1 225 ? -1.64 -23.203 -13.188 1 97.81 225 ALA A O 1
ATOM 1772 N N . LEU A 1 226 ? -3.373 -21.812 -13.062 1 98.12 226 LEU A N 1
ATOM 1773 C CA . LEU A 1 226 ? -2.613 -20.828 -12.305 1 98.12 226 LEU A CA 1
ATOM 1774 C C . LEU A 1 226 ? -2.164 -21.406 -10.969 1 98.12 226 LEU A C 1
ATOM 1776 O O . LEU A 1 226 ? -0.992 -21.281 -10.602 1 98.12 226 LEU A O 1
ATOM 1780 N N . VAL A 1 227 ? -3.111 -22.016 -10.258 1 98.5 227 VAL A N 1
ATOM 1781 C CA . VAL A 1 227 ? -2.822 -22.609 -8.969 1 98.5 227 VAL A CA 1
ATOM 1782 C C . VAL A 1 227 ? -1.73 -23.672 -9.125 1 98.5 227 VAL A C 1
ATOM 1784 O O . VAL A 1 227 ? -0.767 -23.703 -8.352 1 98.5 227 VAL A O 1
ATOM 1787 N N . ALA A 1 228 ? -1.828 -24.484 -10.102 1 98.12 228 ALA A N 1
ATOM 1788 C CA . ALA A 1 228 ? -0.869 -25.562 -10.344 1 98.12 228 ALA A CA 1
ATOM 1789 C C . ALA A 1 228 ? 0.515 -25 -10.664 1 98.12 228 ALA A C 1
ATOM 1791 O O . ALA A 1 228 ? 1.531 -25.609 -10.312 1 98.12 228 ALA A O 1
ATOM 1792 N N . THR A 1 229 ? 0.532 -23.891 -11.32 1 98 229 THR A N 1
ATOM 1793 C CA . THR A 1 229 ? 1.79 -23.25 -11.68 1 98 229 THR A CA 1
ATOM 1794 C C . THR A 1 229 ? 2.434 -22.594 -10.469 1 98 229 THR A C 1
ATOM 1796 O O . THR A 1 229 ? 3.648 -22.672 -10.273 1 98 229 THR A O 1
ATOM 1799 N N . LEU A 1 230 ? 1.668 -21.984 -9.609 1 98.5 230 LEU A N 1
ATOM 1800 C CA . LEU A 1 230 ? 2.182 -21.188 -8.508 1 98.5 230 LEU A CA 1
ATOM 1801 C C . LEU A 1 230 ? 2.623 -22.078 -7.348 1 98.5 230 LEU A C 1
ATOM 1803 O O . LEU A 1 230 ? 3.564 -21.734 -6.629 1 98.5 230 LEU A O 1
ATOM 1807 N N . ASN A 1 231 ? 2.008 -23.219 -7.195 1 97.88 231 ASN A N 1
ATOM 1808 C CA . ASN A 1 231 ? 2.287 -24.062 -6.035 1 97.88 231 ASN A CA 1
ATOM 1809 C C . ASN A 1 231 ? 3.758 -24.469 -5.984 1 97.88 231 ASN A C 1
ATOM 1811 O O . ASN A 1 231 ? 4.438 -24.219 -4.988 1 97.88 231 ASN A O 1
ATOM 1815 N N . PRO A 1 232 ? 4.305 -25.109 -7.035 1 97.06 232 PRO A N 1
ATOM 1816 C CA . PRO A 1 232 ? 5.723 -25.469 -6.965 1 97.06 232 PRO A CA 1
ATOM 1817 C C . PRO A 1 232 ? 6.637 -24.25 -6.863 1 97.06 232 PRO A C 1
ATOM 1819 O O . PRO A 1 232 ? 7.703 -24.328 -6.242 1 97.06 232 PRO A O 1
ATOM 1822 N N . LEU A 1 233 ? 6.281 -23.156 -7.508 1 98 233 LEU A N 1
ATOM 1823 C CA . LEU A 1 233 ? 7.062 -21.922 -7.418 1 98 233 LEU A CA 1
ATOM 1824 C C . LEU A 1 233 ? 7.137 -21.438 -5.977 1 98 233 LEU A C 1
ATOM 1826 O O . LEU A 1 233 ? 8.211 -21.094 -5.492 1 98 233 LEU A O 1
ATOM 1830 N N . LEU A 1 234 ? 5.98 -21.422 -5.305 1 98.31 234 LEU A N 1
ATOM 1831 C CA . LEU A 1 234 ? 5.91 -20.969 -3.918 1 98.31 234 LEU A CA 1
ATOM 1832 C C . LEU A 1 234 ? 6.738 -21.859 -3.01 1 98.31 234 LEU A C 1
ATOM 1834 O O . LEU A 1 234 ? 7.359 -21.391 -2.053 1 98.31 234 LEU A O 1
ATOM 1838 N N . GLN A 1 235 ? 6.746 -23.109 -3.303 1 97.19 235 GLN A N 1
ATOM 1839 C CA . GLN A 1 235 ? 7.551 -24.047 -2.523 1 97.19 235 GLN A CA 1
ATOM 1840 C C . GLN A 1 235 ? 9.039 -23.75 -2.672 1 97.19 235 GLN A C 1
ATOM 1842 O O . GLN A 1 235 ? 9.758 -23.641 -1.676 1 97.19 235 GLN A O 1
ATOM 1847 N N . SER A 1 236 ? 9.484 -23.625 -3.906 1 97.12 236 SER A N 1
ATOM 1848 C CA . SER A 1 236 ? 10.883 -23.281 -4.16 1 97.12 236 SER A CA 1
ATOM 1849 C C . SER A 1 236 ? 11.25 -21.953 -3.52 1 97.12 236 SER A C 1
ATOM 1851 O O . SER A 1 236 ? 12.336 -21.812 -2.955 1 97.12 236 SER A O 1
ATOM 1853 N N . TRP A 1 237 ? 10.367 -21 -3.643 1 98.25 237 TRP A N 1
ATOM 1854 C CA . TRP A 1 237 ? 10.523 -19.672 -3.055 1 98.25 237 TRP A CA 1
ATOM 1855 C C . TRP A 1 237 ? 10.688 -19.766 -1.542 1 98.25 237 TRP A C 1
ATOM 1857 O O . TRP A 1 237 ? 11.602 -19.156 -0.973 1 98.25 237 TRP A O 1
ATOM 1867 N N . THR A 1 238 ? 9.875 -20.562 -0.91 1 97.75 238 THR A N 1
ATOM 1868 C CA . THR A 1 238 ? 9.938 -20.781 0.529 1 97.75 238 THR A CA 1
ATOM 1869 C C . THR A 1 238 ? 11.281 -21.391 0.925 1 97.75 238 THR A C 1
ATOM 1871 O O . THR A 1 238 ? 11.898 -20.969 1.902 1 97.75 238 THR A O 1
ATOM 1874 N N . GLU A 1 239 ? 11.711 -22.328 0.18 1 96.88 239 GLU A N 1
ATOM 1875 C CA . GLU A 1 239 ? 12.977 -23 0.463 1 96.88 239 GLU A CA 1
ATOM 1876 C C . GLU A 1 239 ? 14.148 -22.016 0.372 1 96.88 239 GLU A C 1
ATOM 1878 O O . GLU A 1 239 ? 15.086 -22.094 1.171 1 96.88 239 GLU A O 1
ATOM 1883 N N . SER A 1 240 ? 14.109 -21.156 -0.593 1 96.94 240 SER A N 1
ATOM 1884 C CA . SER A 1 240 ? 15.18 -20.172 -0.738 1 96.94 240 SER A CA 1
ATOM 1885 C C . SER A 1 240 ? 15.297 -19.297 0.507 1 96.94 240 SER A C 1
ATOM 1887 O O . SER A 1 240 ? 16.406 -19.031 0.988 1 96.94 240 SER A O 1
ATOM 1889 N N . PHE A 1 241 ? 14.188 -18.844 1.023 1 97.75 241 PHE A N 1
ATOM 1890 C CA . PHE A 1 241 ? 14.195 -18.031 2.229 1 97.75 241 PHE A CA 1
ATOM 1891 C C . PHE A 1 241 ? 14.656 -18.844 3.434 1 97.75 241 PHE A C 1
ATOM 1893 O O . PHE A 1 241 ? 15.43 -18.344 4.258 1 97.75 241 PHE A O 1
ATOM 1900 N N . HIS A 1 242 ? 14.203 -20.062 3.539 1 97 242 HIS A N 1
ATOM 1901 C CA . HIS A 1 242 ? 14.562 -20.922 4.656 1 97 242 HIS A CA 1
ATOM 1902 C C . HIS A 1 242 ? 16.062 -21.219 4.672 1 97 242 HIS A C 1
ATOM 1904 O O . HIS A 1 242 ? 16.703 -21.141 5.723 1 97 242 HIS A O 1
ATOM 1910 N N . GLU A 1 243 ? 16.578 -21.547 3.594 1 96.56 243 GLU A N 1
ATOM 1911 C CA . GLU A 1 243 ? 17.984 -21.906 3.477 1 96.56 243 GLU A CA 1
ATOM 1912 C C . GLU A 1 243 ? 18.891 -20.734 3.875 1 96.56 243 GLU A C 1
ATOM 1914 O O . GLU A 1 243 ? 19.969 -20.938 4.426 1 96.56 243 GLU A O 1
ATOM 1919 N N . LEU A 1 244 ? 18.422 -19.562 3.625 1 97 244 LEU A N 1
ATOM 1920 C CA . LEU A 1 244 ? 19.234 -18.391 3.891 1 97 244 LEU A CA 1
ATOM 1921 C C . LEU A 1 244 ? 18.891 -17.781 5.246 1 97 244 LEU A C 1
ATOM 1923 O O . LEU A 1 244 ? 19.5 -16.781 5.652 1 97 244 LEU A O 1
ATOM 1927 N N . GLY A 1 245 ? 17.906 -18.344 5.973 1 96.88 245 GLY A N 1
ATOM 1928 C CA . GLY A 1 245 ? 17.516 -17.828 7.281 1 96.88 245 GLY A CA 1
ATOM 1929 C C . GLY A 1 245 ? 16.844 -16.469 7.219 1 96.88 245 GLY A C 1
ATOM 1930 O O . GLY A 1 245 ? 17.078 -15.625 8.086 1 96.88 245 GLY A O 1
ATOM 1931 N N . LEU A 1 246 ? 16.047 -16.234 6.195 1 97.44 246 LEU A N 1
ATOM 1932 C CA . LEU A 1 246 ? 15.477 -14.906 5.988 1 97.44 246 LEU A CA 1
ATOM 1933 C C . LEU A 1 246 ? 13.961 -14.938 6.145 1 97.44 246 LEU A C 1
ATOM 1935 O O . LEU A 1 246 ? 13.266 -14.039 5.676 1 97.44 246 LEU A O 1
ATOM 1939 N N . GLU A 1 247 ? 13.406 -15.961 6.785 1 97.38 247 GLU A N 1
ATOM 1940 C CA . GLU A 1 247 ? 11.984 -16.016 7.094 1 97.38 247 GLU A CA 1
ATOM 1941 C C . GLU A 1 247 ? 11.641 -15.133 8.289 1 97.38 247 GLU A C 1
ATOM 1943 O O . GLU A 1 247 ? 11.812 -15.547 9.438 1 97.38 247 GLU A O 1
ATOM 1948 N N . ASP A 1 248 ? 11.148 -13.961 8 1 96.31 248 ASP A N 1
ATOM 1949 C CA . ASP A 1 248 ? 10.742 -13.023 9.047 1 96.31 248 ASP A CA 1
ATOM 1950 C C . ASP A 1 248 ? 9.367 -13.391 9.602 1 96.31 248 ASP A C 1
ATOM 1952 O O . ASP A 1 248 ? 8.375 -13.375 8.875 1 96.31 248 ASP A O 1
ATOM 1956 N N . THR A 1 249 ? 9.305 -13.703 10.852 1 92.69 249 THR A N 1
ATOM 1957 C CA . THR A 1 249 ? 8.07 -14.211 11.422 1 92.69 249 THR A CA 1
ATOM 1958 C C . THR A 1 249 ? 7.367 -13.133 12.25 1 92.69 249 THR A C 1
ATOM 1960 O O . THR A 1 249 ? 6.379 -13.414 12.93 1 92.69 249 THR A O 1
ATOM 1963 N N . ARG A 1 250 ? 7.812 -11.891 12.148 1 90.5 250 ARG A N 1
ATOM 1964 C CA . ARG A 1 250 ? 7.156 -10.805 12.859 1 90.5 250 ARG A CA 1
ATOM 1965 C C . ARG A 1 250 ? 5.75 -10.562 12.32 1 90.5 250 ARG A C 1
ATOM 1967 O O . ARG A 1 250 ? 5.484 -10.805 11.141 1 90.5 250 ARG A O 1
ATOM 1974 N N . ARG A 1 251 ? 4.863 -10.141 13.289 1 90.5 251 ARG A N 1
ATOM 1975 C CA . ARG A 1 251 ? 3.566 -9.609 12.875 1 90.5 251 ARG A CA 1
ATOM 1976 C C . ARG A 1 251 ? 3.654 -8.109 12.594 1 90.5 251 ARG A C 1
ATOM 1978 O O . ARG A 1 251 ? 4.148 -7.344 13.422 1 90.5 251 ARG A O 1
ATOM 1985 N N . VAL A 1 252 ? 3.168 -7.848 11.398 1 84.44 252 VAL A N 1
ATOM 1986 C CA . VAL A 1 252 ? 3.312 -6.449 11.016 1 84.44 252 VAL A CA 1
ATOM 1987 C C . VAL A 1 252 ? 1.956 -5.883 10.602 1 84.44 252 VAL A C 1
ATOM 1989 O O . VAL A 1 252 ? 1.084 -6.621 10.141 1 84.44 252 VAL A O 1
ATOM 1992 N N . MET B 1 1 ? -33.281 55.125 -31.5 1 21.14 1 MET B N 1
ATOM 1993 C CA . MET B 1 1 ? -32.469 56.094 -30.781 1 21.14 1 MET B CA 1
ATOM 1994 C C . MET B 1 1 ? -33.062 56.344 -29.391 1 21.14 1 MET B C 1
ATOM 1996 O O . MET B 1 1 ? -32.656 57.312 -28.734 1 21.14 1 MET B O 1
ATOM 2000 N N . ILE B 1 2 ? -34.062 55.562 -28.891 1 20.98 2 ILE B N 1
ATOM 2001 C CA . ILE B 1 2 ? -34.938 56.156 -27.875 1 20.98 2 ILE B CA 1
ATOM 2002 C C . ILE B 1 2 ? -34.188 56.344 -26.578 1 20.98 2 ILE B C 1
ATOM 2004 O O . ILE B 1 2 ? -33.469 55.438 -26.141 1 20.98 2 ILE B O 1
ATOM 2008 N N . ALA B 1 3 ? -34.219 57.562 -25.906 1 21.64 3 ALA B N 1
ATOM 2009 C CA . ALA B 1 3 ? -33.812 58.531 -24.891 1 21.64 3 ALA B CA 1
ATOM 2010 C C . ALA B 1 3 ? -34.312 58.156 -23.516 1 21.64 3 ALA B C 1
ATOM 2012 O O . ALA B 1 3 ? -35.375 58.562 -23.062 1 21.64 3 ALA B O 1
ATOM 2013 N N . GLU B 1 4 ? -34.312 56.875 -23.188 1 22.38 4 GLU B N 1
ATOM 2014 C CA . GLU B 1 4 ? -35.094 56.688 -21.969 1 22.38 4 GLU B CA 1
ATOM 2015 C C . GLU B 1 4 ? -34.562 57.531 -20.828 1 22.38 4 GLU B C 1
ATOM 2017 O O . GLU B 1 4 ? -33.344 57.719 -20.703 1 22.38 4 GLU B O 1
ATOM 2022 N N . PRO B 1 5 ? -35.406 58 -19.906 1 19.98 5 PRO B N 1
ATOM 2023 C CA . PRO B 1 5 ? -35.594 59.125 -19 1 19.98 5 PRO B CA 1
ATOM 2024 C C . PRO B 1 5 ? -34.594 59.125 -17.844 1 19.98 5 PRO B C 1
ATOM 2026 O O . PRO B 1 5 ? -33.906 58.125 -17.594 1 19.98 5 PRO B O 1
ATOM 2029 N N . ALA B 1 6 ? -34.938 59.844 -16.672 1 19.94 6 ALA B N 1
ATOM 2030 C CA . ALA B 1 6 ? -34.688 60.969 -15.773 1 19.94 6 ALA B CA 1
ATOM 2031 C C . ALA B 1 6 ? -34.156 60.469 -14.43 1 19.94 6 ALA B C 1
ATOM 2033 O O . ALA B 1 6 ? -33.219 61.062 -13.867 1 19.94 6 ALA B O 1
ATOM 2034 N N . LEU B 1 7 ? -34.844 59.531 -13.641 1 19.34 7 LEU B N 1
ATOM 2035 C CA . LEU B 1 7 ? -35.094 60.031 -12.289 1 19.34 7 LEU B CA 1
ATOM 2036 C C . LEU B 1 7 ? -33.812 59.969 -11.453 1 19.34 7 LEU B C 1
ATOM 2038 O O . LEU B 1 7 ? -33.125 58.969 -11.445 1 19.34 7 LEU B O 1
ATOM 2042 N N . HIS B 1 8 ? -33.344 61.062 -10.68 1 20.23 8 HIS B N 1
ATOM 2043 C CA . HIS B 1 8 ? -32.344 61.75 -9.867 1 20.23 8 HIS B CA 1
ATOM 2044 C C . HIS B 1 8 ? -32.312 61.188 -8.453 1 20.23 8 HIS B C 1
ATOM 2046 O O . HIS B 1 8 ? -31.797 61.812 -7.539 1 20.23 8 HIS B O 1
ATOM 2052 N N . TYR B 1 9 ? -33.031 60.062 -8.094 1 19.33 9 TYR B N 1
ATOM 2053 C CA . TYR B 1 9 ? -33.281 60.031 -6.66 1 19.33 9 TYR B CA 1
ATOM 2054 C C . TYR B 1 9 ? -32 60.281 -5.871 1 19.33 9 TYR B C 1
ATOM 2056 O O . TYR B 1 9 ? -30.938 59.812 -6.266 1 19.33 9 TYR B O 1
ATOM 2064 N N . SER B 1 10 ? -32.062 61.125 -4.793 1 17.64 10 SER B N 1
ATOM 2065 C CA . SER B 1 10 ? -31.453 61.969 -3.75 1 17.64 10 SER B CA 1
ATOM 2066 C C . SER B 1 10 ? -30.70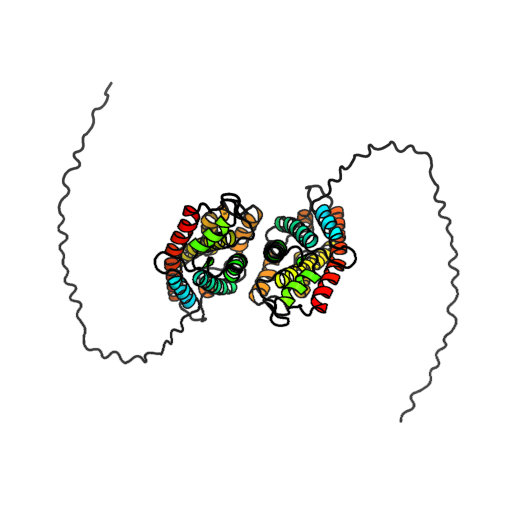3 61.094 -2.738 1 17.64 10 SER B C 1
ATOM 2068 O O . SER B 1 10 ? -31.203 60.062 -2.299 1 17.64 10 SER B O 1
ATOM 2070 N N . ARG B 1 11 ? -29.375 61.25 -2.531 1 20.95 11 ARG B N 1
ATOM 2071 C CA . ARG B 1 11 ? -28.203 60.844 -1.784 1 20.95 11 ARG B CA 1
ATOM 2072 C C . ARG B 1 11 ? -28.391 61.062 -0.287 1 20.95 11 ARG B C 1
ATOM 2074 O O . ARG B 1 11 ? -27.438 60.938 0.489 1 20.95 11 ARG B O 1
ATOM 2081 N N . THR B 1 12 ? -29.641 61.625 0.138 1 18.17 12 THR B N 1
ATOM 2082 C CA . THR B 1 12 ? -29.453 62.375 1.366 1 18.17 12 THR B CA 1
ATOM 2083 C C . THR B 1 12 ? -28.859 61.531 2.465 1 18.17 12 THR B C 1
ATOM 2085 O O . THR B 1 12 ? -28.844 60.281 2.352 1 18.17 12 THR B O 1
ATOM 2088 N N . HIS B 1 13 ? -29.25 61.844 3.863 1 20.19 13 HIS B N 1
ATOM 2089 C CA . HIS B 1 13 ? -28.859 62.312 5.184 1 20.19 13 HIS B CA 1
ATOM 2090 C C . HIS B 1 13 ? -28.797 61.188 6.188 1 20.19 13 HIS B C 1
ATOM 2092 O O . HIS B 1 13 ? -28.766 61.406 7.398 1 20.19 13 HIS B O 1
ATOM 2098 N N . LEU B 1 14 ? -28.875 59.875 5.82 1 19.09 14 LEU B N 1
ATOM 2099 C CA . LEU B 1 14 ? -29.25 59.094 6.988 1 19.09 14 LEU B CA 1
ATOM 2100 C C . LEU B 1 14 ? -28.344 59.406 8.172 1 19.09 14 LEU B C 1
ATOM 2102 O O . LEU B 1 14 ? -27.125 59.469 8.023 1 19.09 14 LEU B O 1
ATOM 2106 N N . ASN B 1 15 ? -28.953 59.875 9.422 1 18.48 15 ASN B N 1
ATOM 2107 C CA . ASN B 1 15 ? -28.844 60.312 10.805 1 18.48 15 ASN B CA 1
ATOM 2108 C C . ASN B 1 15 ? -27.891 59.406 11.602 1 18.48 15 ASN B C 1
ATOM 2110 O O . ASN B 1 15 ? -27.812 58.219 11.352 1 18.48 15 ASN B O 1
ATOM 2114 N N . GLU B 1 16 ? -26.953 60.031 12.391 1 21.95 16 GLU B N 1
ATOM 2115 C CA . GLU B 1 16 ? -25.891 59.938 13.375 1 21.95 16 GLU B CA 1
ATOM 2116 C C . GLU B 1 16 ? -26.344 59.125 14.602 1 21.95 16 GLU B C 1
ATOM 2118 O O . GLU B 1 16 ? -26.938 59.688 15.523 1 21.95 16 GLU B O 1
ATOM 2123 N N . LEU B 1 17 ? -27.297 58.125 14.477 1 19.59 17 LEU B N 1
ATOM 2124 C CA . LEU B 1 17 ? -27.734 57.594 15.766 1 19.59 17 LEU B CA 1
ATOM 2125 C C . LEU B 1 17 ? -26.547 57.344 16.688 1 19.59 17 LEU B C 1
ATOM 2127 O O . LEU B 1 17 ? -25.594 56.656 16.312 1 19.59 17 LEU B O 1
ATOM 2131 N N . GLU B 1 18 ? -26.391 58.188 17.828 1 21.89 18 GLU B N 1
ATOM 2132 C CA . GLU B 1 18 ? -25.609 58.438 19.047 1 21.89 18 GLU B CA 1
ATOM 2133 C C . GLU B 1 18 ? -25.594 57.188 19.938 1 21.89 18 GLU B C 1
ATOM 2135 O O . GLU B 1 18 ? -26.484 57 20.766 1 21.89 18 GLU B O 1
ATOM 2140 N N . LEU B 1 19 ? -25.781 55.969 19.516 1 19.8 19 LEU B N 1
ATOM 2141 C CA . LEU B 1 19 ? -25.969 54.969 20.562 1 19.8 19 LEU B CA 1
ATOM 2142 C C . LEU B 1 19 ? -24.844 55.031 21.578 1 19.8 19 LEU B C 1
ATOM 2144 O O . LEU B 1 19 ? -23.688 54.719 21.25 1 19.8 19 LEU B O 1
ATOM 2148 N N . GLU B 1 20 ? -24.875 55.969 22.641 1 19.95 20 GLU B N 1
ATOM 2149 C CA . GLU B 1 20 ? -24.156 56.312 23.859 1 19.95 20 GLU B CA 1
ATOM 2150 C C . GLU B 1 20 ? -23.938 55.094 24.75 1 19.95 20 GLU B C 1
ATOM 2152 O O . GLU B 1 20 ? -23.062 55.094 25.625 1 19.95 20 GLU B O 1
ATOM 2157 N N . ALA B 1 21 ? -24.922 54.188 24.984 1 22.66 21 ALA B N 1
ATOM 2158 C CA . ALA B 1 21 ? -25.062 53.75 26.375 1 22.66 21 ALA B CA 1
ATOM 2159 C C . ALA B 1 21 ? -23.812 53 26.828 1 22.66 21 ALA B C 1
ATOM 2161 O O . ALA B 1 21 ? -23.453 51.938 26.281 1 22.66 21 ALA B O 1
ATOM 2162 N N . ALA B 1 22 ? -22.766 53.719 27.375 1 23.05 22 ALA B N 1
ATOM 2163 C CA . ALA B 1 22 ? -21.5 53.344 28.016 1 23.05 22 ALA B CA 1
ATOM 2164 C C . ALA B 1 22 ? -21.734 52.438 29.203 1 23.05 22 ALA B C 1
ATOM 2166 O O . ALA B 1 22 ? -22.125 52.875 30.281 1 23.05 22 ALA B O 1
ATOM 2167 N N . VAL B 1 23 ? -22.703 51.5 29.219 1 23.91 23 VAL B N 1
ATOM 2168 C CA . VAL B 1 23 ? -22.906 50.875 30.531 1 23.91 23 VAL B CA 1
ATOM 2169 C C . VAL B 1 23 ? -21.562 50.406 31.094 1 23.91 23 VAL B C 1
ATOM 2171 O O . VAL B 1 23 ? -20.812 49.719 30.422 1 23.91 23 VAL B O 1
ATOM 2174 N N . PRO B 1 24 ? -20.984 51.188 32.062 1 23.75 24 PRO B N 1
ATOM 2175 C CA . PRO B 1 24 ? -19.734 50.906 32.75 1 23.75 24 PRO B CA 1
ATOM 2176 C C . PRO B 1 24 ? -19.734 49.562 33.469 1 23.75 24 PRO B C 1
ATOM 2178 O O . PRO B 1 24 ? -20.562 49.344 34.344 1 23.75 24 PRO B O 1
ATOM 2181 N N . TYR B 1 25 ? -19.938 48.406 32.781 1 24.14 25 TYR B N 1
ATOM 2182 C CA . TYR B 1 25 ? -19.922 47.188 33.562 1 24.14 25 TYR B CA 1
ATOM 2183 C C . TYR B 1 25 ? -18.75 47.156 34.531 1 24.14 25 TYR B C 1
ATOM 2185 O O . TYR B 1 25 ? -17.594 47.219 34.125 1 24.14 25 TYR B O 1
ATOM 2193 N N . ASP B 1 26 ? -18.922 47.875 35.688 1 24.03 26 ASP B N 1
ATOM 2194 C CA . ASP B 1 26 ? -18.031 47.844 36.844 1 24.03 26 ASP B CA 1
ATOM 2195 C C . ASP B 1 26 ? -17.641 46.406 37.188 1 24.03 26 ASP B C 1
ATOM 2197 O O . ASP B 1 26 ? -18.5 45.562 37.469 1 24.03 26 ASP B O 1
ATOM 2201 N N . TYR B 1 27 ? -16.609 45.875 36.5 1 24.06 27 TYR B N 1
ATOM 2202 C CA . TYR B 1 27 ? -15.961 44.625 36.875 1 24.06 27 TYR B CA 1
ATOM 2203 C C . TYR B 1 27 ? -15.664 44.594 38.344 1 24.06 27 TYR B C 1
ATOM 2205 O O . TYR B 1 27 ? -14.891 45.406 38.875 1 24.06 27 TYR B O 1
ATOM 2213 N N . ILE B 1 28 ? -16.75 44.5 39.156 1 26.39 28 ILE B N 1
ATOM 2214 C CA . ILE B 1 28 ? -16.484 44.312 40.594 1 26.39 28 ILE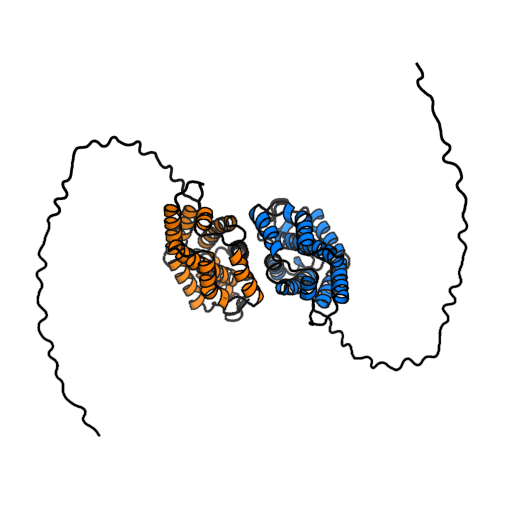 B CA 1
ATOM 2215 C C . ILE B 1 28 ? -15.422 43.25 40.75 1 26.39 28 ILE B C 1
ATOM 2217 O O . ILE B 1 28 ? -15.625 42.094 40.375 1 26.39 28 ILE B O 1
ATOM 2221 N N . ILE B 1 29 ? -14.188 43.594 40.906 1 26.27 29 ILE B N 1
ATOM 2222 C CA . ILE B 1 29 ? -13.031 42.781 41.281 1 26.27 29 ILE B CA 1
ATOM 2223 C C . ILE B 1 29 ? -13.289 42.094 42.625 1 26.27 29 ILE B C 1
ATOM 2225 O O . ILE B 1 29 ? -13.312 42.781 43.656 1 26.27 29 ILE B O 1
ATOM 2229 N N . VAL B 1 30 ? -14.305 41.25 42.688 1 25.55 30 VAL B N 1
ATOM 2230 C CA . VAL B 1 30 ? -14.453 40.625 44 1 25.55 30 VAL B CA 1
ATOM 2231 C C . VAL B 1 30 ? -13.125 40 44.406 1 25.55 30 VAL B C 1
ATOM 2233 O O . VAL B 1 30 ? -12.586 39.125 43.719 1 25.55 30 VAL B O 1
ATOM 2236 N N . GLU B 1 31 ? -12.344 40.562 45.312 1 24.78 31 GLU B N 1
ATOM 2237 C CA . GLU B 1 31 ? -11.055 40.281 45.938 1 24.78 31 GLU B CA 1
ATOM 2238 C C . GLU B 1 31 ? -11.039 38.875 46.531 1 24.78 31 GLU B C 1
ATOM 2240 O O . GLU B 1 31 ? -10.062 38.125 46.375 1 24.78 31 GLU B O 1
ATOM 2245 N N . GLY B 1 32 ? -11.758 38.719 47.688 1 26.08 32 GLY B N 1
ATOM 2246 C CA . GLY B 1 32 ? -11.312 38 48.875 1 26.08 32 GLY B CA 1
ATOM 2247 C C . GLY B 1 32 ? -11.383 36.5 48.719 1 26.08 32 GLY B C 1
ATOM 2248 O O . GLY B 1 32 ? -11.117 35.75 49.656 1 26.08 32 GLY B O 1
ATOM 2249 N N . LEU B 1 33 ? -12.406 36 48.062 1 26.55 33 LEU B N 1
ATOM 2250 C CA . LEU B 1 33 ? -12.672 34.625 48.469 1 26.55 33 LEU B CA 1
ATOM 2251 C C . LEU B 1 33 ? -11.477 33.75 48.156 1 26.55 33 LEU B C 1
ATOM 2253 O O . LEU B 1 33 ? -11.031 33.688 47 1 26.55 33 LEU B O 1
ATOM 2257 N N . ALA B 1 34 ? -10.68 33.406 49.25 1 27.64 34 ALA B N 1
ATOM 2258 C CA . ALA B 1 34 ? -9.641 32.406 49.219 1 27.64 34 ALA B CA 1
ATOM 2259 C C . ALA B 1 34 ? -10.148 31.141 48.5 1 27.64 34 ALA B C 1
ATOM 2261 O O . ALA B 1 34 ? -11.016 30.438 49.031 1 27.64 34 ALA B O 1
ATOM 2262 N N . LEU B 1 35 ? -10.508 31.172 47.312 1 28.56 35 LEU B N 1
ATOM 2263 C CA . LEU B 1 35 ? -10.953 29.875 46.781 1 28.56 35 LEU B CA 1
ATOM 2264 C C . LEU B 1 35 ? -9.961 28.781 47.156 1 28.56 35 LEU B C 1
ATOM 2266 O O . LEU B 1 35 ? -8.75 28.969 47.062 1 28.56 35 LEU B O 1
ATOM 2270 N N . PRO B 1 36 ? -10.391 27.938 48.156 1 31.05 36 PRO B N 1
ATOM 2271 C CA . PRO B 1 36 ? -9.43 26.875 48.469 1 31.05 36 PRO B CA 1
ATOM 2272 C C . PRO B 1 36 ? -8.68 26.375 47.219 1 31.05 36 PRO B C 1
ATOM 2274 O O . PRO B 1 36 ? -9.203 26.453 46.125 1 31.05 36 PRO B O 1
ATOM 2277 N N . ARG B 1 37 ? -7.379 26.422 47.438 1 28.7 37 ARG B N 1
ATOM 2278 C CA . ARG B 1 37 ? -6.59 25.875 46.344 1 28.7 37 ARG B CA 1
ATOM 2279 C C . ARG B 1 37 ? -7.145 24.531 45.875 1 28.7 37 ARG B C 1
ATOM 2281 O O . ARG B 1 37 ? -7.125 23.562 46.625 1 28.7 37 ARG B O 1
ATOM 2288 N N . VAL B 1 38 ? -8.273 24.453 45.344 1 26.92 38 VAL B N 1
ATOM 2289 C CA . VAL B 1 38 ? -8.523 23.172 44.719 1 26.92 38 VAL B CA 1
ATOM 2290 C C . VAL B 1 38 ? -7.199 22.578 44.25 1 26.92 38 VAL B C 1
ATOM 2292 O O . VAL B 1 38 ? -6.348 23.266 43.688 1 26.92 38 VAL B O 1
ATOM 2295 N N . ALA B 1 39 ? -6.828 21.484 44.969 1 31.69 39 ALA B N 1
ATOM 2296 C CA . ALA B 1 39 ? -5.711 20.656 44.5 1 31.69 39 ALA B CA 1
ATOM 2297 C C . ALA B 1 39 ? -5.574 20.719 43 1 31.69 39 ALA B C 1
ATOM 2299 O O . ALA B 1 39 ? -6.559 20.547 42.281 1 31.69 39 ALA B O 1
ATOM 2300 N N . SER B 1 40 ? -4.832 21.625 42.5 1 29.28 40 SER B N 1
ATOM 2301 C CA . SER B 1 40 ? -4.438 21.547 41.094 1 29.28 40 SER B CA 1
ATOM 2302 C C . SER B 1 40 ? -4.352 20.094 40.625 1 29.28 40 SER B C 1
ATOM 2304 O O . SER B 1 40 ? -3.447 19.359 41.031 1 29.28 40 SER B O 1
ATOM 2306 N N . SER B 1 41 ? -5.324 19.203 40.875 1 32 41 SER B N 1
ATOM 2307 C CA . SER B 1 41 ? -5.227 17.922 40.188 1 32 41 SER B CA 1
ATOM 2308 C C . SER B 1 41 ? -4.391 18.031 38.906 1 32 41 SER B C 1
ATOM 2310 O O . SER B 1 41 ? -4.699 18.844 38.031 1 32 41 SER B O 1
ATOM 2312 N N . LYS B 1 42 ? -3.189 18.062 39.062 1 34.75 42 LYS B N 1
ATOM 2313 C CA . LYS B 1 42 ? -2.174 17.812 38.062 1 34.75 42 LYS B CA 1
ATOM 2314 C C . LYS B 1 42 ? -2.734 16.984 36.906 1 34.75 42 LYS B C 1
ATOM 2316 O O . LYS B 1 42 ? -2.803 15.75 37 1 34.75 42 LYS B O 1
ATOM 2321 N N . LEU B 1 43 ? -3.811 17.172 36.312 1 36.78 43 LEU B N 1
ATOM 2322 C CA . LEU B 1 43 ? -4.152 16.625 35 1 36.78 43 LEU B CA 1
ATOM 2323 C C . LEU B 1 43 ? -2.896 16.297 34.219 1 36.78 43 LEU B C 1
ATOM 2325 O O . LEU B 1 43 ? -2.193 17.203 33.75 1 36.78 43 LEU B O 1
ATOM 2329 N N . ASN B 1 44 ? -1.923 15.688 34.719 1 39.53 44 ASN B N 1
ATOM 2330 C CA . ASN B 1 44 ? -0.798 15.023 34.094 1 39.53 44 ASN B CA 1
ATOM 2331 C C . ASN B 1 44 ? -1.042 14.844 32.594 1 39.53 44 ASN B C 1
ATOM 2333 O O . ASN B 1 44 ? -1.64 13.852 32.156 1 39.53 44 ASN B O 1
ATOM 2337 N N . LEU B 1 45 ? -1.701 15.758 31.828 1 43.41 45 LEU B N 1
ATOM 2338 C CA . LEU B 1 45 ? -2.076 15.836 30.406 1 43.41 45 LEU B CA 1
ATOM 2339 C C . LEU B 1 45 ? -1.025 15.164 29.531 1 43.41 45 LEU B C 1
ATOM 2341 O O . LEU B 1 45 ? -0.073 15.812 29.094 1 43.41 45 LEU B O 1
ATOM 2345 N N . ARG B 1 46 ? -0.486 14.07 29.844 1 53.53 46 ARG B N 1
ATOM 2346 C CA . ARG B 1 46 ? 0.369 13.273 28.969 1 53.53 46 ARG B CA 1
ATOM 2347 C C . ARG B 1 46 ? 0.042 13.508 27.5 1 53.53 46 ARG B C 1
ATOM 2349 O O . ARG B 1 46 ? -1.128 13.516 27.109 1 53.53 46 ARG B O 1
ATOM 2356 N N . SER B 1 47 ? 0.95 14.234 26.922 1 74.56 47 SER B N 1
ATOM 2357 C CA . SER B 1 47 ? 0.858 14.5 25.484 1 74.56 47 SER B CA 1
ATOM 2358 C C . SER B 1 47 ? 0.323 13.281 24.734 1 74.56 47 SER B C 1
ATOM 2360 O O . SER B 1 47 ? 0.805 12.164 24.938 1 74.56 47 SER B O 1
ATOM 2362 N N . SER B 1 48 ? -0.885 13.422 24.266 1 87.06 48 SER B N 1
ATOM 2363 C CA . SER B 1 48 ? -1.479 12.352 23.469 1 87.06 48 SER B CA 1
ATOM 2364 C C . SER B 1 48 ? -0.689 12.102 22.188 1 87.06 48 SER B C 1
ATOM 2366 O O . SER B 1 48 ? 0.157 12.914 21.812 1 87.06 48 SER B O 1
ATOM 2368 N N . LYS B 1 49 ? -0.909 10.969 21.625 1 91.06 49 LYS B N 1
ATOM 2369 C CA . LYS B 1 49 ? -0.286 10.656 20.344 1 91.06 49 LYS B CA 1
ATOM 2370 C C . LYS B 1 49 ? -0.592 11.734 19.312 1 91.06 49 LYS B C 1
ATOM 2372 O O . LYS B 1 49 ? 0.273 12.102 18.516 1 91.06 49 LYS B O 1
ATOM 2377 N N . LEU B 1 50 ? -1.793 12.18 19.375 1 93.94 50 LEU B N 1
ATOM 2378 C CA . LEU B 1 50 ? -2.176 13.234 18.453 1 93.94 50 LEU B CA 1
ATOM 2379 C C . LEU B 1 50 ? -1.366 14.5 18.703 1 93.94 50 LEU B C 1
ATOM 2381 O O . LEU B 1 50 ? -0.934 15.172 17.766 1 93.94 50 LEU B O 1
ATOM 2385 N N . ASP B 1 51 ? -1.129 14.805 19.891 1 94.38 51 ASP B N 1
ATOM 2386 C CA . ASP B 1 51 ? -0.285 15.945 20.234 1 94.38 51 ASP B CA 1
ATOM 2387 C C . ASP B 1 51 ? 1.138 15.758 19.719 1 94.38 51 ASP B C 1
ATOM 2389 O O . ASP B 1 51 ? 1.755 16.703 19.219 1 94.38 51 ASP B O 1
ATOM 2393 N N . GLU B 1 52 ? 1.559 14.594 19.906 1 95.31 52 GLU B N 1
ATOM 2394 C CA . GLU B 1 52 ? 2.902 14.273 19.438 1 95.31 52 GLU B CA 1
ATOM 2395 C C . GLU B 1 52 ? 3.008 14.438 17.922 1 95.31 52 GLU B C 1
ATOM 2397 O O . GLU B 1 52 ? 4.012 14.938 17.406 1 95.31 52 GLU B O 1
ATOM 2402 N N . VAL B 1 53 ? 2.016 14.031 17.266 1 97.25 53 VAL B N 1
ATOM 2403 C CA . VAL B 1 53 ? 1.98 14.141 15.805 1 97.25 53 VAL B CA 1
ATOM 2404 C C . VAL B 1 53 ? 1.965 15.617 15.406 1 97.25 53 VAL B C 1
ATOM 2406 O O . VAL B 1 53 ? 2.723 16.031 14.523 1 97.25 53 VAL B O 1
ATOM 2409 N N . VAL B 1 54 ? 1.176 16.406 16.078 1 97.38 54 VAL B N 1
ATOM 2410 C CA . VAL B 1 54 ? 1.11 17.844 15.789 1 97.38 54 VAL B CA 1
ATOM 2411 C C . VAL B 1 54 ? 2.48 18.484 16.016 1 97.38 54 VAL B C 1
ATOM 2413 O O . VAL B 1 54 ? 2.975 19.219 15.172 1 97.38 54 VAL B O 1
ATOM 2416 N N . ARG B 1 55 ? 3.086 18.109 17.094 1 97.12 55 ARG B N 1
ATOM 2417 C CA . ARG B 1 55 ? 4.398 18.656 17.406 1 97.12 55 ARG B CA 1
ATOM 2418 C C . ARG B 1 55 ? 5.43 18.266 16.359 1 97.12 55 ARG B C 1
ATOM 2420 O O . ARG B 1 55 ? 6.301 19.047 15.992 1 97.12 55 ARG B O 1
ATOM 2427 N N . ALA B 1 56 ? 5.301 17.062 15.945 1 97.69 56 ALA B N 1
ATOM 2428 C CA . ALA B 1 56 ? 6.227 16.578 14.922 1 97.69 56 ALA B CA 1
ATOM 2429 C C . ALA B 1 56 ? 6.078 17.375 13.625 1 97.69 56 ALA B C 1
ATOM 2431 O O . ALA B 1 56 ? 7.074 17.766 13.008 1 97.69 56 ALA B O 1
ATOM 2432 N N . PHE B 1 57 ? 4.887 17.672 13.258 1 98.38 57 PHE B N 1
ATOM 2433 C CA . PHE B 1 57 ? 4.656 18.406 12.008 1 98.38 57 PHE B CA 1
ATOM 2434 C C . PHE B 1 57 ? 5.074 19.859 12.156 1 98.38 57 PHE B C 1
ATOM 2436 O O . PHE B 1 57 ? 5.551 20.469 11.195 1 98.38 57 PHE B O 1
ATOM 2443 N N . VAL B 1 58 ? 4.941 20.453 13.305 1 97.12 58 VAL B N 1
ATOM 2444 C CA . VAL B 1 58 ? 5.324 21.828 13.547 1 97.12 58 VAL B CA 1
ATOM 2445 C C . VAL B 1 58 ? 6.828 22 13.344 1 97.12 58 VAL B C 1
ATOM 2447 O O . VAL B 1 58 ? 7.285 23.047 12.891 1 97.12 58 VAL B O 1
ATOM 2450 N N . ARG B 1 59 ? 7.578 20.953 13.492 1 96.5 59 ARG B N 1
ATOM 2451 C CA . ARG B 1 59 ? 9.039 21.031 13.477 1 96.5 59 ARG B CA 1
ATOM 2452 C C . ARG B 1 59 ? 9.586 20.719 12.094 1 96.5 59 ARG B C 1
ATOM 2454 O O . ARG B 1 59 ? 10.805 20.719 11.883 1 96.5 59 ARG B O 1
ATOM 2461 N N . VAL B 1 60 ? 8.727 20.422 11.195 1 98.06 60 VAL B N 1
ATOM 2462 C CA . VAL B 1 60 ? 9.156 19.969 9.875 1 98.06 60 VAL B CA 1
ATOM 2463 C C . VAL B 1 60 ? 9.781 21.125 9.109 1 98.06 60 VAL B C 1
ATOM 2465 O O . VAL B 1 60 ? 10.766 20.938 8.383 1 98.06 60 VAL B O 1
ATOM 2468 N N . CYS B 1 61 ? 9.258 22.312 9.273 1 93.19 61 CYS B N 1
ATOM 2469 C CA . CYS B 1 61 ? 9.758 23.453 8.523 1 93.19 61 CYS B CA 1
ATOM 2470 C C . CYS B 1 61 ? 10.844 24.188 9.305 1 93.19 61 CYS B C 1
ATOM 2472 O O . CYS B 1 61 ? 10.695 24.422 10.5 1 93.19 61 CYS B O 1
ATOM 2474 N N . HIS B 1 62 ? 11.922 24.359 8.68 1 86.75 62 HIS B N 1
ATOM 2475 C CA . HIS B 1 62 ? 12.992 25.234 9.148 1 86.75 62 HIS B CA 1
ATOM 2476 C C . HIS B 1 62 ? 13.18 26.422 8.203 1 86.75 62 HIS B C 1
ATOM 2478 O O . HIS B 1 62 ? 13.836 26.297 7.168 1 86.75 62 HIS B O 1
ATOM 2484 N N . GLY B 1 63 ? 12.695 27.594 8.664 1 84.62 63 GLY B N 1
ATOM 2485 C CA . GLY B 1 63 ? 12.609 28.672 7.703 1 84.62 63 GLY B CA 1
ATOM 2486 C C . GLY B 1 63 ? 11.672 28.391 6.551 1 84.62 63 GLY B C 1
ATOM 2487 O O . GLY B 1 63 ? 10.508 28.031 6.766 1 84.62 63 GLY B O 1
ATOM 2488 N N . ASP B 1 64 ? 12.242 28.469 5.328 1 85.94 64 ASP B N 1
ATOM 2489 C CA . ASP B 1 64 ? 11.406 28.266 4.148 1 85.94 64 ASP B CA 1
ATOM 2490 C C . ASP B 1 64 ? 11.609 26.859 3.564 1 85.94 64 ASP B C 1
ATOM 2492 O O . ASP B 1 64 ? 11.055 26.547 2.512 1 85.94 64 ASP B O 1
ATOM 2496 N N . LYS B 1 65 ? 12.258 26.078 4.32 1 94.88 65 LYS B N 1
ATOM 2497 C CA . LYS B 1 65 ? 12.57 24.766 3.773 1 94.88 65 LYS B CA 1
ATOM 2498 C C . LYS B 1 65 ? 11.898 23.656 4.586 1 94.88 65 LYS B C 1
ATOM 2500 O O . LYS B 1 65 ? 11.805 23.75 5.812 1 94.88 65 LYS B O 1
ATOM 2505 N N . ILE B 1 66 ? 11.453 22.656 3.885 1 98.31 66 ILE B N 1
ATOM 2506 C CA . ILE B 1 66 ? 10.867 21.469 4.508 1 98.31 66 ILE B CA 1
ATOM 2507 C C . ILE B 1 66 ? 11.953 20.422 4.73 1 98.31 66 ILE B C 1
ATOM 2509 O O . ILE B 1 66 ? 12.531 19.906 3.771 1 98.31 66 ILE B O 1
ATOM 2513 N N . ASP B 1 67 ? 12.195 20.109 5.969 1 98.31 67 ASP B N 1
ATOM 2514 C CA . ASP B 1 67 ? 13.172 19.078 6.316 1 98.31 67 ASP B CA 1
ATOM 2515 C C . ASP B 1 67 ? 12.648 17.688 5.977 1 98.31 67 ASP B C 1
ATOM 2517 O O . ASP B 1 67 ? 11.617 17.266 6.504 1 98.31 67 ASP B O 1
ATOM 2521 N N . THR B 1 68 ? 13.375 16.969 5.109 1 98.25 68 THR B N 1
ATOM 2522 C CA . THR B 1 68 ? 12.883 15.703 4.59 1 98.25 68 THR B CA 1
ATOM 2523 C C . THR B 1 68 ? 12.766 14.672 5.707 1 98.25 68 THR B C 1
ATOM 2525 O O . THR B 1 68 ? 11.734 14.008 5.844 1 98.25 68 THR B O 1
ATOM 2528 N N . ALA B 1 69 ? 13.781 14.531 6.496 1 98 69 ALA B N 1
ATOM 2529 C CA . ALA B 1 69 ? 13.789 13.523 7.551 1 98 69 ALA B CA 1
ATOM 2530 C C . ALA B 1 69 ? 12.688 13.789 8.57 1 98 69 ALA B C 1
ATOM 2532 O O . ALA B 1 69 ? 11.977 12.875 8.984 1 98 69 ALA B O 1
ATOM 2533 N N . ARG B 1 70 ? 12.539 15.023 8.992 1 98.25 70 ARG B N 1
ATOM 2534 C CA . ARG B 1 70 ? 11.5 15.391 9.953 1 98.25 70 ARG B CA 1
ATOM 2535 C C . ARG B 1 70 ? 10.109 15.188 9.359 1 98.25 70 ARG B C 1
ATOM 2537 O O . ARG B 1 70 ? 9.195 14.75 10.062 1 98.25 70 ARG B O 1
ATOM 2544 N N . LEU B 1 71 ? 9.984 15.516 8.109 1 98.81 71 LEU B N 1
ATOM 2545 C CA . LEU B 1 71 ? 8.711 15.32 7.43 1 98.81 71 LEU B CA 1
ATOM 2546 C C . LEU B 1 71 ? 8.312 13.844 7.445 1 98.81 71 LEU B C 1
ATOM 2548 O O . LEU B 1 71 ? 7.191 13.508 7.844 1 98.81 71 LEU B O 1
ATOM 2552 N N . LEU B 1 72 ? 9.219 13 7.004 1 98.56 72 LEU B N 1
ATOM 2553 C CA . LEU B 1 72 ? 8.914 11.578 6.898 1 98.56 72 LEU B CA 1
ATOM 2554 C C . LEU B 1 72 ? 8.68 10.969 8.273 1 98.56 72 LEU B C 1
ATOM 2556 O O . LEU B 1 72 ? 7.809 10.109 8.43 1 98.56 72 LEU B O 1
ATOM 2560 N N . LYS B 1 73 ? 9.383 11.438 9.273 1 98.12 73 LYS B N 1
ATOM 2561 C CA . LYS B 1 73 ? 9.156 10.984 10.641 1 98.12 73 LYS B CA 1
ATOM 2562 C C . LYS B 1 73 ? 7.766 11.398 11.133 1 98.12 73 LYS B C 1
ATOM 2564 O O . LYS B 1 73 ? 7.07 10.609 11.773 1 98.12 73 LYS B O 1
ATOM 2569 N N . ALA B 1 74 ? 7.402 12.609 10.875 1 98.62 74 ALA B N 1
ATOM 2570 C CA . ALA B 1 74 ? 6.078 13.094 11.25 1 98.62 74 ALA B CA 1
ATOM 2571 C C . ALA B 1 74 ? 4.984 12.297 10.547 1 98.62 74 ALA B C 1
ATOM 2573 O O . ALA B 1 74 ? 3.977 11.938 11.156 1 98.62 74 ALA B O 1
ATOM 2574 N N . CYS B 1 75 ? 5.18 12.008 9.281 1 98.62 75 CYS B N 1
ATOM 2575 C CA . CYS B 1 75 ? 4.211 11.227 8.516 1 98.62 75 CYS B CA 1
ATOM 2576 C C . CYS B 1 75 ? 4.086 9.812 9.07 1 98.62 75 CYS B C 1
ATOM 2578 O O . CYS B 1 75 ? 2.988 9.258 9.125 1 98.62 75 CYS B O 1
ATOM 2580 N N . ARG B 1 76 ? 5.16 9.273 9.438 1 97.12 76 ARG B N 1
ATOM 2581 C CA . ARG B 1 76 ? 5.129 7.941 10.023 1 97.12 76 ARG B CA 1
ATOM 2582 C C . ARG B 1 76 ? 4.359 7.941 11.344 1 97.12 76 ARG B C 1
ATOM 2584 O O . ARG B 1 76 ? 3.559 7.039 11.594 1 97.12 76 ARG B O 1
ATOM 2591 N N . ALA B 1 77 ? 4.633 8.914 12.18 1 96.75 77 ALA B N 1
ATOM 2592 C CA . ALA B 1 77 ? 3.889 9.031 13.43 1 96.75 77 ALA B CA 1
ATOM 2593 C C . ALA B 1 77 ? 2.396 9.211 13.172 1 96.75 77 ALA B C 1
ATOM 2595 O O . ALA B 1 77 ? 1.564 8.594 13.844 1 96.75 77 ALA B O 1
ATOM 2596 N N . HIS B 1 78 ? 2.094 10.023 12.266 1 97.56 78 HIS B N 1
ATOM 2597 C CA . HIS B 1 78 ? 0.706 10.242 11.875 1 97.56 78 HIS B CA 1
ATOM 2598 C C . HIS B 1 78 ? 0.058 8.953 11.383 1 97.56 78 HIS B C 1
ATOM 2600 O O . HIS B 1 78 ? -1.088 8.656 11.727 1 97.56 78 HIS B O 1
ATOM 2606 N N . ASN B 1 79 ? 0.764 8.211 10.57 1 96.38 79 ASN B N 1
ATOM 2607 C CA . ASN B 1 79 ? 0.234 6.98 10 1 96.38 79 ASN B CA 1
ATOM 2608 C C . ASN B 1 79 ? -0.077 5.953 11.086 1 96.38 79 ASN B C 1
ATOM 2610 O O . ASN B 1 79 ? -0.987 5.137 10.93 1 96.38 79 ASN B O 1
ATOM 2614 N N . GLU B 1 80 ? 0.699 5.973 12.156 1 93.25 80 GLU B N 1
ATOM 2615 C CA . GLU B 1 80 ? 0.401 5.078 13.273 1 93.25 80 GLU B CA 1
ATOM 2616 C C . GLU B 1 80 ? -0.978 5.371 13.859 1 93.25 80 GLU B C 1
ATOM 2618 O O . GLU B 1 80 ? -1.671 4.457 14.312 1 93.25 80 GLU B O 1
ATOM 2623 N N . LEU B 1 81 ? -1.332 6.586 13.828 1 92.19 81 LEU B N 1
ATOM 2624 C CA . LEU B 1 81 ? -2.664 6.965 14.289 1 92.19 81 LEU B CA 1
ATOM 2625 C C . LEU B 1 81 ? -3.736 6.445 13.344 1 92.19 81 LEU B C 1
ATOM 2627 O O . LEU B 1 81 ? -4.777 5.949 13.781 1 92.19 81 LEU B O 1
ATOM 2631 N N . LEU B 1 82 ? -3.451 6.566 12.094 1 94 82 LEU B N 1
ATOM 2632 C CA . LEU B 1 82 ? -4.426 6.105 11.109 1 94 82 LEU B CA 1
ATOM 2633 C C . LEU B 1 82 ? -4.633 4.598 11.211 1 94 82 LEU B C 1
ATOM 2635 O O . LEU B 1 82 ? -5.75 4.109 11.031 1 94 82 LEU B O 1
ATOM 2639 N N . LYS B 1 83 ? -3.613 3.92 11.492 1 89.62 83 LYS B N 1
ATOM 2640 C CA . LYS B 1 83 ? -3.666 2.463 11.57 1 89.62 83 LYS B CA 1
ATOM 2641 C C . LYS B 1 83 ? -4.598 2.008 12.688 1 89.62 83 LYS B C 1
ATOM 2643 O O . LYS B 1 83 ? -5.195 0.932 12.609 1 89.62 83 LYS B O 1
ATOM 2648 N N . ILE B 1 84 ? -4.832 2.805 13.586 1 84.81 84 ILE B N 1
ATOM 2649 C CA . ILE B 1 84 ? -5.719 2.469 14.695 1 84.81 84 ILE B CA 1
ATOM 2650 C C . ILE B 1 84 ? -7.168 2.717 14.297 1 84.81 84 ILE B C 1
ATOM 2652 O O . ILE B 1 84 ? -8.094 2.203 14.93 1 84.81 84 ILE B O 1
ATOM 2656 N N . GLY B 1 85 ? -7.418 3.537 13.273 1 81.5 85 GLY B N 1
ATOM 2657 C CA . GLY B 1 85 ? -8.742 3.982 12.867 1 81.5 85 GLY B CA 1
ATOM 2658 C C . GLY B 1 85 ? -9.594 2.871 12.281 1 81.5 85 GLY B C 1
ATOM 2659 O O . GLY B 1 85 ? -10.797 3.041 12.094 1 81.5 85 GLY B O 1
ATOM 2660 N N . GLY B 1 86 ? -8.977 1.66 12.023 1 76.81 86 GLY B N 1
ATOM 2661 C CA . GLY B 1 86 ? -9.758 0.519 11.578 1 76.81 86 GLY B CA 1
ATOM 2662 C C . GLY B 1 86 ? -9.82 0.392 10.07 1 76.81 86 GLY B C 1
ATOM 2663 O O . GLY B 1 86 ? -8.945 0.888 9.359 1 76.81 86 GLY B O 1
ATOM 2664 N N . ALA B 1 87 ? -10.914 -0.242 9.648 1 77.56 87 ALA B N 1
ATOM 2665 C CA . ALA B 1 87 ? -11.008 -0.666 8.258 1 77.56 87 ALA B CA 1
ATOM 2666 C C . ALA B 1 87 ? -11.227 0.531 7.332 1 77.56 87 ALA B C 1
ATOM 2668 O O . ALA B 1 87 ? -10.727 0.548 6.203 1 77.56 87 ALA B O 1
ATOM 2669 N N . ALA B 1 88 ? -11.852 1.551 7.855 1 81.94 88 ALA B N 1
ATOM 2670 C CA . ALA B 1 88 ? -12.234 2.686 7.02 1 81.94 88 ALA B CA 1
ATOM 2671 C C . ALA B 1 88 ? -11.008 3.457 6.547 1 81.94 88 ALA B C 1
ATOM 2673 O O . ALA B 1 88 ? -11 4 5.441 1 81.94 88 ALA B O 1
ATOM 2674 N N . LEU B 1 89 ? -9.969 3.428 7.391 1 89.25 89 LEU B N 1
ATOM 2675 C CA . LEU B 1 89 ? -8.797 4.242 7.062 1 89.25 89 LEU B CA 1
ATOM 2676 C C . LEU B 1 89 ? -7.617 3.365 6.668 1 89.25 89 LEU B C 1
ATOM 2678 O O . LEU B 1 89 ? -6.523 3.871 6.402 1 89.25 89 LEU B O 1
ATOM 2682 N N . CYS B 1 90 ? -7.836 2.15 6.547 1 86.38 90 CYS B N 1
ATOM 2683 C CA . CYS B 1 90 ? -6.746 1.202 6.344 1 86.38 90 CYS B CA 1
ATOM 2684 C C . CYS B 1 90 ? -6.098 1.398 4.977 1 86.38 90 CYS B C 1
ATOM 2686 O O . CYS B 1 90 ? -4.875 1.369 4.855 1 86.38 90 CYS B O 1
ATOM 2688 N N . LEU B 1 91 ? -6.98 1.538 4.004 1 88.25 91 LEU B N 1
ATOM 2689 C CA . LEU B 1 91 ? -6.434 1.739 2.668 1 88.25 91 LEU B CA 1
ATOM 2690 C C . LEU B 1 91 ? -5.566 2.992 2.617 1 88.25 91 LEU B C 1
ATOM 2692 O O . LEU B 1 91 ? -4.508 2.994 1.985 1 88.25 91 LEU B O 1
ATOM 2696 N N . VAL B 1 92 ? -6.035 4.027 3.271 1 94 92 VAL B N 1
ATOM 2697 C CA . VAL B 1 92 ? -5.285 5.273 3.34 1 94 92 VAL B CA 1
ATOM 2698 C C . VAL B 1 92 ? -3.957 5.039 4.055 1 94 92 VAL B C 1
ATOM 2700 O O . VAL B 1 92 ? -2.908 5.5 3.596 1 94 92 VAL B O 1
ATOM 2703 N N . ALA B 1 93 ? -4.031 4.336 5.168 1 93.38 93 ALA B N 1
ATOM 2704 C CA . ALA B 1 93 ? -2.83 4.051 5.949 1 93.38 93 ALA B CA 1
ATOM 2705 C C . ALA B 1 93 ? -1.825 3.24 5.133 1 93.38 93 ALA B C 1
ATOM 2707 O O . ALA B 1 93 ? -0.625 3.521 5.16 1 93.38 93 ALA B O 1
ATOM 2708 N N . LYS B 1 94 ? -2.297 2.27 4.43 1 90.56 94 LYS B N 1
ATOM 2709 C CA . LYS B 1 94 ? -1.423 1.442 3.605 1 90.56 94 LYS B CA 1
ATOM 2710 C C . LYS B 1 94 ? -0.792 2.258 2.48 1 90.56 94 LYS B C 1
ATOM 2712 O O . LYS B 1 94 ? 0.395 2.105 2.186 1 90.56 94 LYS B O 1
ATOM 2717 N N . ASP B 1 95 ? -1.62 3.02 1.868 1 92.44 95 ASP B N 1
ATOM 2718 C CA . ASP B 1 95 ? -1.129 3.904 0.815 1 92.44 95 ASP B CA 1
ATOM 2719 C C . ASP B 1 95 ? -0.033 4.828 1.342 1 92.44 95 ASP B C 1
ATOM 2721 O O . ASP B 1 95 ? 1.014 4.984 0.709 1 92.44 95 ASP B O 1
ATOM 2725 N N . LEU B 1 96 ? -0.258 5.422 2.471 1 96.19 96 LEU B N 1
ATOM 2726 C CA . LEU B 1 96 ? 0.727 6.309 3.08 1 96.19 96 LEU B CA 1
ATOM 2727 C C . LEU B 1 96 ? 2.02 5.555 3.387 1 96.19 96 LEU B C 1
ATOM 2729 O O . LEU B 1 96 ? 3.111 6.051 3.1 1 96.19 96 LEU B O 1
ATOM 2733 N N . GLU B 1 97 ? 1.858 4.434 3.906 1 93.62 97 GLU B N 1
ATOM 2734 C CA . GLU B 1 97 ? 3.012 3.623 4.285 1 93.62 97 GLU B CA 1
ATOM 2735 C C . GLU B 1 97 ? 3.9 3.326 3.082 1 93.62 97 GLU B C 1
ATOM 2737 O O . GLU B 1 97 ? 5.117 3.502 3.143 1 93.62 97 GLU B O 1
ATOM 2742 N N . CYS B 1 98 ? 3.287 2.898 2.037 1 93.38 98 CYS B N 1
ATOM 2743 C CA . CYS B 1 98 ? 4.016 2.562 0.819 1 93.38 98 CYS B CA 1
ATOM 2744 C C . CYS B 1 98 ? 4.781 3.771 0.29 1 93.38 98 CYS B C 1
ATOM 2746 O O . CYS B 1 98 ? 5.938 3.648 -0.12 1 93.38 98 CYS B O 1
ATOM 2748 N N . ASN B 1 99 ? 4.176 4.863 0.344 1 96.5 99 ASN B N 1
ATOM 2749 C CA . ASN B 1 99 ? 4.785 6.066 -0.218 1 96.5 99 ASN B CA 1
ATOM 2750 C C . ASN B 1 99 ? 5.867 6.625 0.699 1 96.5 99 ASN B C 1
ATOM 2752 O O . ASN B 1 99 ? 6.863 7.176 0.226 1 96.5 99 ASN B O 1
ATOM 2756 N N . ILE B 1 100 ? 5.66 6.457 1.977 1 97.38 100 ILE B N 1
ATOM 2757 C CA . ILE B 1 100 ? 6.707 6.836 2.92 1 97.38 100 ILE B CA 1
ATOM 2758 C C . ILE B 1 100 ? 7.949 5.98 2.682 1 97.38 100 ILE B C 1
ATOM 2760 O O . ILE B 1 100 ? 9.07 6.496 2.658 1 97.38 100 ILE B O 1
ATOM 2764 N N . ASP B 1 101 ? 7.754 4.758 2.443 1 93.44 101 ASP B N 1
ATOM 2765 C CA . ASP B 1 101 ? 8.859 3.84 2.197 1 93.44 101 ASP B CA 1
ATOM 2766 C C . ASP B 1 101 ? 9.688 4.285 0.993 1 93.44 101 ASP B C 1
ATOM 2768 O O . ASP B 1 101 ? 10.922 4.238 1.024 1 93.44 101 ASP B O 1
ATOM 2772 N N . LYS B 1 102 ? 9.07 4.695 -0.068 1 93.94 102 LYS B N 1
ATOM 2773 C CA . LYS B 1 102 ? 9.766 5.16 -1.264 1 93.94 102 LYS B CA 1
ATOM 2774 C C . LYS B 1 102 ? 10.688 6.328 -0.941 1 93.94 102 LYS B C 1
ATOM 2776 O O . LYS B 1 102 ? 11.859 6.332 -1.34 1 93.94 102 LYS B O 1
ATOM 2781 N N . ALA B 1 103 ? 10.18 7.27 -0.22 1 97 103 ALA B N 1
ATOM 2782 C CA . ALA B 1 103 ? 10.945 8.469 0.107 1 97 103 ALA B CA 1
ATOM 2783 C C . ALA B 1 103 ? 12.094 8.148 1.063 1 97 103 ALA B C 1
ATOM 2785 O O . ALA B 1 103 ? 13.203 8.656 0.906 1 97 103 ALA B O 1
ATOM 2786 N N . GLU B 1 104 ? 11.812 7.297 1.984 1 95.38 104 GLU B N 1
ATOM 2787 C CA . GLU B 1 104 ? 12.828 6.934 2.967 1 95.38 104 GLU B CA 1
ATOM 2788 C C . GLU B 1 104 ? 13.977 6.156 2.314 1 95.38 104 GLU B C 1
ATOM 2790 O O . GLU B 1 104 ? 15.133 6.277 2.73 1 95.38 104 GLU B O 1
ATOM 2795 N N . ALA B 1 105 ? 13.672 5.355 1.371 1 91.44 105 ALA B N 1
ATOM 2796 C CA . ALA B 1 105 ? 14.703 4.598 0.675 1 91.44 105 ALA B CA 1
ATOM 2797 C C . ALA B 1 105 ? 15.727 5.527 0.033 1 91.44 105 ALA B C 1
ATOM 2799 O O . ALA B 1 105 ? 16.938 5.305 0.141 1 91.44 105 ALA B O 1
ATOM 2800 N N . LEU B 1 106 ? 15.25 6.566 -0.604 1 93.94 106 LEU B N 1
ATOM 2801 C CA . LEU B 1 106 ? 16.172 7.508 -1.218 1 93.94 106 LEU B CA 1
ATOM 2802 C C . LEU B 1 106 ? 16.938 8.289 -0.154 1 93.94 106 LEU B C 1
ATOM 2804 O O . LEU B 1 106 ? 18.141 8.531 -0.298 1 93.94 106 LEU B O 1
ATOM 2808 N N . LEU B 1 107 ? 16.25 8.711 0.869 1 96.25 107 LEU B N 1
ATOM 2809 C CA . LEU B 1 107 ? 16.906 9.461 1.945 1 96.25 107 LEU B CA 1
ATOM 2810 C C . LEU B 1 107 ? 18.047 8.656 2.555 1 96.25 107 LEU B C 1
ATOM 2812 O O . LEU B 1 107 ? 19.109 9.211 2.852 1 96.25 107 LEU B O 1
ATOM 2816 N N . LYS B 1 108 ? 17.828 7.383 2.754 1 92 108 LYS B N 1
ATOM 2817 C CA . LYS B 1 108 ? 18.859 6.508 3.299 1 92 108 LYS B CA 1
ATOM 2818 C C . LYS B 1 108 ? 20.047 6.398 2.348 1 92 108 LYS B C 1
ATOM 2820 O O . LYS B 1 108 ? 21.203 6.359 2.783 1 92 108 LYS B O 1
ATOM 2825 N N . LYS B 1 109 ? 19.781 6.367 1.106 1 89.56 109 LYS B N 1
ATOM 2826 C CA . LYS B 1 109 ? 20.797 6.184 0.081 1 89.56 109 LYS B CA 1
ATOM 2827 C C . LYS B 1 109 ? 21.609 7.465 -0.127 1 89.56 109 LYS B C 1
ATOM 2829 O O . LYS B 1 109 ? 22.812 7.41 -0.361 1 89.56 109 LYS B O 1
ATOM 2834 N N . SER B 1 110 ? 20.938 8.625 -0.077 1 95.38 110 SER B N 1
ATOM 2835 C CA . SER B 1 110 ? 21.562 9.906 -0.352 1 95.38 110 SER B CA 1
ATOM 2836 C C . SER B 1 110 ? 21.156 10.961 0.676 1 95.38 110 SER B C 1
ATOM 2838 O O . SER B 1 110 ? 20.562 11.977 0.326 1 95.38 110 SER B O 1
ATOM 2840 N N . PRO B 1 111 ? 21.547 10.812 1.893 1 96.88 111 PRO B N 1
ATOM 2841 C CA . PRO B 1 111 ? 21.078 11.68 2.967 1 96.88 111 PRO B CA 1
ATOM 2842 C C . PRO B 1 111 ? 21.5 13.133 2.779 1 96.88 111 PRO B C 1
ATOM 2844 O O . PRO B 1 111 ? 20.75 14.055 3.139 1 96.88 111 PRO B O 1
ATOM 2847 N N . LYS B 1 112 ? 22.656 13.414 2.207 1 97.62 112 LYS B N 1
ATOM 2848 C CA . LYS B 1 112 ? 23.141 14.781 2.029 1 97.62 112 LYS B CA 1
ATOM 2849 C C . LYS B 1 112 ? 22.344 15.508 0.953 1 97.62 112 LYS B C 1
ATOM 2851 O O . LYS B 1 112 ? 21.906 16.656 1.151 1 97.62 112 LYS B O 1
ATOM 2856 N N . GLU B 1 113 ? 22.125 14.828 -0.126 1 97.69 113 GLU B N 1
ATOM 2857 C CA . GLU B 1 113 ? 21.391 15.422 -1.248 1 97.69 113 GLU B CA 1
ATOM 2858 C C . GLU B 1 113 ? 19.906 15.555 -0.933 1 97.69 113 GLU B C 1
ATOM 2860 O O . GLU B 1 113 ? 19.188 16.312 -1.598 1 97.69 113 GLU B O 1
ATOM 2865 N N . CYS B 1 114 ? 19.453 14.852 0.141 1 98 114 CYS B N 1
ATOM 2866 C CA . CYS B 1 114 ? 18.016 14.773 0.425 1 98 114 CYS B CA 1
ATOM 2867 C C . CYS B 1 114 ? 17.688 15.469 1.736 1 98 114 CYS B C 1
ATOM 2869 O O . CYS B 1 114 ? 16.703 15.133 2.393 1 98 114 CYS B O 1
ATOM 2871 N N . GLU B 1 115 ? 18.453 16.406 2.094 1 97.06 115 GLU B N 1
ATOM 2872 C CA . GLU B 1 115 ? 18.297 17.078 3.381 1 97.06 115 GLU B CA 1
ATOM 2873 C C . GLU B 1 115 ? 16.953 17.781 3.49 1 97.06 115 GLU B C 1
ATOM 2875 O O . GLU B 1 115 ? 16.328 17.781 4.555 1 97.06 115 GLU B O 1
ATOM 2880 N N . ASN B 1 116 ? 16.547 18.469 2.471 1 97.81 116 ASN B N 1
ATOM 2881 C CA . ASN B 1 116 ? 15.227 19.062 2.43 1 97.81 116 ASN B CA 1
ATOM 2882 C C . ASN B 1 116 ? 14.445 18.625 1.195 1 97.81 116 ASN B C 1
ATOM 2884 O O . ASN B 1 116 ? 15.023 18.094 0.25 1 97.81 116 ASN B O 1
ATOM 2888 N N . LEU B 1 117 ? 13.148 18.828 1.236 1 98.38 117 LEU B N 1
ATOM 2889 C CA . LEU B 1 117 ? 12.242 18.344 0.201 1 98.38 117 LEU B CA 1
ATOM 2890 C C . LEU B 1 117 ? 12.68 18.828 -1.176 1 98.38 117 LEU B C 1
ATOM 2892 O O . LEU B 1 117 ? 12.781 18.047 -2.117 1 98.38 117 LEU B O 1
ATOM 2896 N N . THR B 1 118 ? 12.977 20.125 -1.281 1 97.62 118 THR B N 1
ATOM 2897 C CA . THR B 1 118 ? 13.336 20.719 -2.566 1 97.62 118 THR B CA 1
ATOM 2898 C C . THR B 1 118 ? 14.633 20.109 -3.096 1 97.62 118 THR B C 1
ATOM 2900 O O . THR B 1 118 ? 14.727 19.766 -4.273 1 97.62 118 THR B O 1
ATOM 2903 N N . SER B 1 119 ? 15.648 19.969 -2.252 1 97.75 119 SER B N 1
ATOM 2904 C CA . SER B 1 119 ? 16.922 19.406 -2.686 1 97.75 119 SER B CA 1
ATOM 2905 C C . SER B 1 119 ? 16.766 17.938 -3.08 1 97.75 119 SER B C 1
ATOM 2907 O O . SER B 1 119 ? 17.438 17.469 -3.994 1 97.75 119 SER B O 1
ATOM 2909 N N . LEU B 1 120 ? 15.898 17.219 -2.373 1 98.25 120 LEU B N 1
ATOM 2910 C CA . LEU B 1 120 ? 15.609 15.828 -2.73 1 98.25 120 LEU B CA 1
ATOM 2911 C C . LEU B 1 120 ? 14.992 15.75 -4.121 1 98.25 120 LEU B C 1
ATOM 2913 O O . LEU B 1 120 ? 15.414 14.938 -4.949 1 98.25 120 LEU B O 1
ATOM 2917 N N . LEU B 1 121 ? 14.062 16.562 -4.406 1 98.25 121 LEU B N 1
ATOM 2918 C CA . LEU B 1 121 ? 13.391 16.594 -5.699 1 98.25 121 LEU B CA 1
ATOM 2919 C C . LEU B 1 121 ? 14.367 16.969 -6.809 1 98.25 121 LEU B C 1
ATOM 2921 O O . LEU B 1 121 ? 14.359 16.359 -7.879 1 98.25 121 LEU B O 1
ATOM 2925 N N . GLU B 1 122 ? 15.188 17.922 -6.508 1 97.94 122 GLU B N 1
ATOM 2926 C CA . GLU B 1 122 ? 16.188 18.344 -7.477 1 97.94 122 GLU B CA 1
ATOM 2927 C C . GLU B 1 122 ? 17.188 17.234 -7.773 1 97.94 122 GLU B C 1
ATOM 2929 O O . GLU B 1 122 ? 17.609 17.062 -8.914 1 97.94 122 GLU B O 1
ATOM 2934 N N . HIS B 1 123 ? 17.516 16.562 -6.77 1 97.56 123 HIS B N 1
ATOM 2935 C CA . HIS B 1 123 ? 18.453 15.445 -6.91 1 97.56 123 HIS B CA 1
ATOM 2936 C C . HIS B 1 123 ? 17.906 14.391 -7.867 1 97.56 123 HIS B C 1
ATOM 2938 O O . HIS B 1 123 ? 18.625 13.945 -8.773 1 97.56 123 HIS B O 1
ATOM 2944 N N . GLU B 1 124 ? 16.688 14.016 -7.73 1 96.25 124 GLU B N 1
ATOM 2945 C CA . GLU B 1 124 ? 16.078 13.023 -8.609 1 96.25 124 GLU B CA 1
ATOM 2946 C C . GLU B 1 124 ? 15.898 13.578 -10.023 1 96.25 124 GLU B C 1
ATOM 2948 O O . GLU B 1 124 ? 16.109 12.859 -11.008 1 96.25 124 GLU B O 1
ATOM 2953 N N . LYS B 1 125 ? 15.492 14.805 -10.07 1 96.44 125 LYS B N 1
ATOM 2954 C CA . LYS B 1 125 ? 15.32 15.43 -11.375 1 96.44 125 LYS B CA 1
ATOM 2955 C C . LYS B 1 125 ? 16.641 15.453 -12.148 1 96.44 125 LYS B C 1
ATOM 2957 O O . LYS B 1 125 ? 16.672 15.148 -13.344 1 96.44 125 LYS B O 1
ATOM 2962 N N . SER B 1 126 ? 17.688 15.766 -11.492 1 96.44 126 SER B N 1
ATOM 2963 C CA . SER B 1 126 ? 19 15.859 -12.117 1 96.44 126 SER B CA 1
ATOM 2964 C C . SER B 1 126 ? 19.5 14.484 -12.547 1 96.44 126 SER B C 1
ATOM 2966 O O . SER B 1 126 ? 20.297 14.367 -13.492 1 96.44 126 SER B O 1
ATOM 2968 N N . ALA B 1 127 ? 19.031 13.5 -11.883 1 94.5 127 ALA B N 1
ATOM 2969 C CA . ALA B 1 127 ? 19.422 12.141 -12.227 1 94.5 127 ALA B CA 1
ATOM 2970 C C . ALA B 1 127 ? 18.719 11.664 -13.492 1 94.5 127 ALA B C 1
ATOM 2972 O O . ALA B 1 127 ? 19.062 10.617 -14.047 1 94.5 127 ALA B O 1
ATOM 2973 N N . GLY B 1 128 ? 17.672 12.344 -13.953 1 94.25 128 GLY B N 1
ATOM 2974 C CA . GLY B 1 128 ? 17.047 12.078 -15.234 1 94.25 128 GLY B CA 1
ATOM 2975 C C . GLY B 1 128 ? 16.141 10.859 -15.211 1 94.25 128 GLY B C 1
ATOM 2976 O O . GLY B 1 128 ? 15.984 10.172 -16.219 1 94.25 128 GLY B O 1
ATOM 2977 N N . ILE B 1 129 ? 15.516 10.648 -14.047 1 91.12 129 ILE B N 1
ATOM 2978 C CA . ILE B 1 129 ? 14.766 9.398 -13.961 1 91.12 129 ILE B CA 1
ATOM 2979 C C . ILE B 1 129 ? 13.305 9.656 -14.32 1 91.12 129 ILE B C 1
ATOM 2981 O O . ILE B 1 129 ? 12.531 8.711 -14.516 1 91.12 129 ILE B O 1
ATOM 2985 N N . HIS B 1 130 ? 12.961 10.859 -14.375 1 95.12 130 HIS B N 1
ATOM 2986 C CA . HIS B 1 130 ? 11.594 11.242 -14.719 1 95.12 130 HIS B CA 1
ATOM 2987 C C . HIS B 1 130 ? 11.477 11.594 -16.203 1 95.12 130 HIS B C 1
ATOM 2989 O O . HIS B 1 130 ? 12.477 11.922 -16.844 1 95.12 130 HIS B O 1
ATOM 2995 N N . ASN B 1 131 ? 10.25 11.398 -16.734 1 94.56 131 ASN B N 1
ATOM 2996 C CA . ASN B 1 131 ? 9.93 11.844 -18.094 1 94.56 131 ASN B CA 1
ATOM 2997 C C . ASN B 1 131 ? 9.031 13.078 -18.078 1 94.56 131 ASN B C 1
ATOM 2999 O O . ASN B 1 131 ? 7.805 12.953 -18.141 1 94.56 131 ASN B O 1
ATOM 3003 N N . GLY B 1 132 ? 9.742 14.195 -18.078 1 91.44 132 GLY B N 1
ATOM 3004 C CA . GLY B 1 132 ? 8.961 15.406 -17.875 1 91.44 132 GLY B CA 1
ATOM 3005 C C . GLY B 1 132 ? 8.258 15.445 -16.531 1 91.44 132 GLY B C 1
ATOM 3006 O O . GLY B 1 132 ? 8.898 15.281 -15.492 1 91.44 132 GLY B O 1
ATOM 3007 N N . ASN B 1 133 ? 6.926 15.609 -16.656 1 89.69 133 ASN B N 1
ATOM 3008 C CA . ASN B 1 133 ? 6.176 15.641 -15.398 1 89.69 133 ASN B CA 1
ATOM 3009 C C . ASN B 1 133 ? 5.656 14.258 -15.016 1 89.69 133 ASN B C 1
ATOM 3011 O O . ASN B 1 133 ? 5.012 14.094 -13.984 1 89.69 133 ASN B O 1
ATOM 3015 N N . VAL B 1 134 ? 5.98 13.328 -15.852 1 95.19 134 VAL B N 1
ATOM 3016 C CA . VAL B 1 134 ? 5.656 11.945 -15.523 1 95.19 134 VAL B CA 1
ATOM 3017 C C . VAL B 1 134 ? 6.758 11.344 -14.656 1 95.19 134 VAL B C 1
ATOM 3019 O O . VAL B 1 134 ? 7.859 11.07 -15.141 1 95.19 134 VAL B O 1
ATOM 3022 N N . LEU B 1 135 ? 6.414 11.141 -13.43 1 96.81 135 LEU B N 1
ATOM 3023 C CA . LEU B 1 135 ? 7.398 10.688 -12.453 1 96.81 135 LEU B CA 1
ATOM 3024 C C . LEU B 1 135 ? 7.609 9.18 -12.547 1 96.81 135 LEU B C 1
ATOM 3026 O O . LEU B 1 135 ? 6.672 8.438 -12.852 1 96.81 135 LEU B O 1
ATOM 3030 N N . ASP B 1 136 ? 8.805 8.812 -12.273 1 93.69 136 ASP B N 1
ATOM 3031 C CA . ASP B 1 136 ? 9.094 7.387 -12.156 1 93.69 136 ASP B CA 1
ATOM 3032 C C . ASP B 1 136 ? 8.312 6.762 -11 1 93.69 136 ASP B C 1
ATOM 3034 O O . ASP B 1 136 ? 8.367 7.254 -9.875 1 93.69 136 ASP B O 1
ATOM 3038 N N . ASP B 1 137 ? 7.719 5.66 -11.195 1 90.19 137 ASP B N 1
ATOM 3039 C CA . ASP B 1 137 ? 6.758 5.09 -10.25 1 90.19 137 ASP B CA 1
ATOM 3040 C C . ASP B 1 137 ? 7.453 4.609 -8.984 1 90.19 137 ASP B C 1
ATOM 3042 O O . ASP B 1 137 ? 6.801 4.398 -7.953 1 90.19 137 ASP B O 1
ATOM 3046 N N . SER B 1 138 ? 8.711 4.387 -9.047 1 89.69 138 SER B N 1
ATOM 3047 C CA . SER B 1 138 ? 9.438 3.9 -7.879 1 89.69 138 SER B CA 1
ATOM 3048 C C . SER B 1 138 ? 10.18 5.035 -7.184 1 89.69 138 SER B C 1
ATOM 3050 O O . SER B 1 138 ? 10.906 4.805 -6.215 1 89.69 138 SER B O 1
ATOM 3052 N N . SER B 1 139 ? 10.016 6.25 -7.629 1 94.19 139 SER B N 1
ATOM 3053 C CA . SER B 1 139 ? 10.828 7.371 -7.16 1 94.19 139 SER B CA 1
ATOM 3054 C C . SER B 1 139 ? 10.312 7.906 -5.828 1 94.19 139 SER B C 1
ATOM 3056 O O . SER B 1 139 ? 9.164 7.66 -5.457 1 94.19 139 SER B O 1
ATOM 3058 N N . ALA B 1 140 ? 11.18 8.562 -5.152 1 96.75 140 ALA B N 1
ATOM 3059 C CA . ALA B 1 140 ? 10.797 9.289 -3.945 1 96.75 140 ALA B CA 1
ATOM 3060 C C . ALA B 1 140 ? 9.828 10.422 -4.273 1 96.75 140 ALA B C 1
ATOM 3062 O O . ALA B 1 140 ? 8.922 10.727 -3.488 1 96.75 140 ALA B O 1
ATOM 3063 N N . ALA B 1 141 ? 9.977 11.016 -5.422 1 98.06 141 ALA B N 1
ATOM 3064 C CA . ALA B 1 141 ? 9.109 12.117 -5.832 1 98.06 141 ALA B CA 1
ATOM 3065 C C . ALA B 1 141 ? 7.66 11.664 -5.941 1 98.06 141 ALA B C 1
ATOM 3067 O O . ALA B 1 141 ? 6.75 12.352 -5.469 1 98.06 141 ALA B O 1
ATOM 3068 N N . VAL B 1 142 ? 7.461 10.508 -6.551 1 97.25 142 VAL B N 1
ATOM 3069 C CA . VAL B 1 142 ? 6.094 10 -6.641 1 97.25 142 VAL B CA 1
ATOM 3070 C C . VAL B 1 142 ? 5.559 9.703 -5.242 1 97.25 142 VAL B C 1
ATOM 3072 O O . VAL B 1 142 ? 4.395 9.984 -4.945 1 97.25 142 VAL B O 1
ATOM 3075 N N . GLY B 1 143 ? 6.391 9.117 -4.41 1 97.56 143 GLY B N 1
ATOM 3076 C CA . GLY B 1 143 ? 5.988 8.875 -3.033 1 97.56 143 GLY B CA 1
ATOM 3077 C C . GLY B 1 143 ? 5.562 10.141 -2.312 1 97.56 143 GLY B C 1
ATOM 3078 O O . GLY B 1 143 ? 4.488 10.188 -1.707 1 97.56 143 GLY B O 1
ATOM 3079 N N . LEU B 1 144 ? 6.395 11.141 -2.406 1 98.75 144 LEU B N 1
ATOM 3080 C CA . LEU B 1 144 ? 6.129 12.398 -1.728 1 98.75 144 LEU B CA 1
ATOM 3081 C C . LEU B 1 144 ? 4.887 13.078 -2.299 1 98.75 144 LEU B C 1
ATOM 3083 O O . LEU B 1 144 ? 4.129 13.711 -1.564 1 98.75 144 LEU B O 1
ATOM 3087 N N . LEU B 1 145 ? 4.688 12.984 -3.574 1 98.56 145 LEU B N 1
ATOM 3088 C CA . LEU B 1 145 ? 3.492 13.516 -4.215 1 98.56 145 LEU B CA 1
ATOM 3089 C C . LEU B 1 145 ? 2.234 12.875 -3.637 1 98.56 145 LEU B C 1
ATOM 3091 O O . LEU B 1 145 ? 1.291 13.578 -3.266 1 98.56 145 LEU B O 1
ATOM 3095 N N . TRP B 1 146 ? 2.256 11.586 -3.531 1 97.81 146 TRP B N 1
ATOM 3096 C CA . TRP B 1 146 ? 1.073 10.867 -3.076 1 97.81 146 TRP B CA 1
ATOM 3097 C C . TRP B 1 146 ? 0.871 11.039 -1.576 1 97.81 146 TRP B C 1
ATOM 3099 O O . TRP B 1 146 ? -0.264 11.07 -1.096 1 97.81 146 TRP B O 1
ATOM 3109 N N . ILE B 1 147 ? 1.917 11.156 -0.824 1 98.75 147 ILE B N 1
ATOM 3110 C CA . ILE B 1 147 ? 1.77 11.5 0.586 1 98.75 147 ILE B CA 1
ATOM 3111 C C . ILE B 1 147 ? 1.035 12.836 0.717 1 98.75 147 ILE B C 1
ATOM 3113 O O . ILE B 1 147 ? 0.094 12.961 1.504 1 98.75 147 ILE B O 1
ATOM 3117 N N . ARG B 1 148 ? 1.473 13.766 -0.039 1 98.81 148 ARG B N 1
ATOM 3118 C CA . ARG B 1 148 ? 0.849 15.086 0.004 1 98.81 148 ARG B CA 1
ATOM 3119 C C . ARG B 1 148 ? -0.634 15 -0.344 1 98.81 148 ARG B C 1
ATOM 3121 O O . ARG B 1 148 ? -1.473 15.586 0.345 1 98.81 148 ARG B O 1
ATOM 3128 N N . ARG B 1 149 ? -0.982 14.312 -1.371 1 98.56 149 ARG B N 1
ATOM 3129 C CA . ARG B 1 149 ? -2.369 14.164 -1.798 1 98.56 149 ARG B CA 1
ATOM 3130 C C . ARG B 1 149 ? -3.195 13.453 -0.728 1 98.56 149 ARG B C 1
ATOM 3132 O O . ARG B 1 149 ? -4.336 13.844 -0.459 1 98.56 149 ARG B O 1
ATOM 3139 N N . SER B 1 150 ? -2.641 12.422 -0.186 1 98.44 150 SER B N 1
ATOM 3140 C CA . SER B 1 150 ? -3.309 11.688 0.883 1 98.44 150 SER B CA 1
ATOM 3141 C C . SER B 1 150 ? -3.562 12.586 2.092 1 98.44 150 SER B C 1
ATOM 3143 O O . SER B 1 150 ? -4.652 12.562 2.67 1 98.44 150 SER B O 1
ATOM 3145 N N . LEU B 1 151 ? -2.553 13.375 2.469 1 98.81 151 LEU B N 1
ATOM 3146 C CA . LEU B 1 151 ? -2.705 14.289 3.596 1 98.81 151 LEU B CA 1
ATOM 3147 C C . LEU B 1 151 ? -3.75 15.359 3.293 1 98.81 151 LEU B C 1
ATOM 3149 O O . LEU B 1 151 ? -4.52 15.742 4.176 1 98.81 151 LEU B O 1
ATOM 3153 N N . ALA B 1 152 ? -3.744 15.844 2.096 1 98.81 152 ALA B N 1
ATOM 3154 C CA . ALA B 1 152 ? -4.75 16.828 1.717 1 98.81 152 ALA B CA 1
ATOM 3155 C C . ALA B 1 152 ? -6.16 16.266 1.875 1 98.81 152 ALA B C 1
ATOM 3157 O O . ALA B 1 152 ? -7.055 16.953 2.377 1 98.81 152 ALA B O 1
ATOM 3158 N N . PHE B 1 153 ? -6.41 15.062 1.444 1 98.75 153 PHE B N 1
ATOM 3159 C CA . PHE B 1 153 ? -7.676 14.367 1.655 1 98.75 153 PHE B CA 1
ATOM 3160 C C . PHE B 1 153 ? -8.023 14.312 3.139 1 98.75 153 PHE B C 1
ATOM 3162 O O . PHE B 1 153 ? -9.141 14.641 3.533 1 98.75 153 PHE B O 1
ATOM 3169 N N . GLN B 1 154 ? -7.121 13.914 3.932 1 98.44 154 GLN B N 1
ATOM 3170 C CA . GLN B 1 154 ? -7.355 13.734 5.359 1 98.44 154 GLN B CA 1
ATOM 3171 C C . GLN B 1 154 ? -7.637 15.07 6.047 1 98.44 154 GLN B C 1
ATOM 3173 O O . GLN B 1 154 ? -8.516 15.164 6.902 1 98.44 154 GLN B O 1
ATOM 3178 N N . VAL B 1 155 ? -6.863 16.094 5.676 1 98.69 155 VAL B N 1
ATOM 3179 C CA . VAL B 1 155 ? -7.062 17.422 6.234 1 98.69 155 VAL B CA 1
ATOM 3180 C C . VAL B 1 155 ? -8.492 17.891 5.957 1 98.69 155 VAL B C 1
ATOM 3182 O O . VAL B 1 155 ? -9.18 18.375 6.859 1 98.69 155 VAL B O 1
ATOM 3185 N N . GLN B 1 156 ? -8.922 17.75 4.766 1 98.75 156 GLN B N 1
ATOM 3186 C CA . GLN B 1 156 ? -10.281 18.172 4.426 1 98.75 156 GLN B CA 1
ATOM 3187 C C . GLN B 1 156 ? -11.312 17.312 5.16 1 98.75 156 GLN B C 1
ATOM 3189 O O . GLN B 1 156 ? -12.336 17.812 5.609 1 98.75 156 GLN B O 1
ATOM 3194 N N . LEU B 1 157 ? -11.117 15.984 5.23 1 98.5 157 LEU B N 1
ATOM 3195 C CA . LEU B 1 157 ? -11.984 15.086 5.984 1 98.5 157 LEU B CA 1
ATOM 3196 C C . LEU B 1 157 ? -12.102 15.539 7.438 1 98.5 157 LEU B C 1
ATOM 3198 O O . LEU B 1 157 ? -13.211 15.727 7.945 1 98.5 157 LEU B O 1
ATOM 3202 N N . PHE B 1 158 ? -10.953 15.75 8.062 1 98.25 158 PHE B N 1
ATOM 3203 C CA . PHE B 1 158 ? -10.922 16.125 9.469 1 98.25 158 PHE B CA 1
ATOM 3204 C C . PHE B 1 158 ? -11.578 17.484 9.68 1 98.25 158 PHE B C 1
ATOM 3206 O O . PHE B 1 158 ? -12.312 17.688 10.648 1 98.25 158 PHE B O 1
ATOM 3213 N N . GLU B 1 159 ? -11.266 18.406 8.82 1 98.38 159 GLU B N 1
ATOM 3214 C CA . GLU B 1 159 ? -11.859 19.734 8.922 1 98.38 159 GLU B CA 1
ATOM 3215 C C . GLU B 1 159 ? -13.383 19.656 8.906 1 98.38 159 GLU B C 1
ATOM 3217 O O . GLU B 1 159 ? -14.047 20.266 9.742 1 98.38 159 GLU B O 1
ATOM 3222 N N . SER B 1 160 ? -13.93 18.891 7.996 1 98.62 160 SER B N 1
ATOM 3223 C CA . SER B 1 160 ? -15.383 18.766 7.891 1 98.62 160 SER B CA 1
ATOM 3224 C C . SER B 1 160 ? -15.969 18.078 9.117 1 98.62 160 SER B C 1
ATOM 3226 O O . SER B 1 160 ? -17.016 18.484 9.633 1 98.62 160 SER B O 1
ATOM 3228 N N . VAL B 1 161 ? -15.281 17.062 9.602 1 98.06 161 VAL B N 1
ATOM 3229 C CA . VAL B 1 161 ? -15.773 16.312 10.742 1 98.06 161 VAL B CA 1
ATOM 3230 C C . VAL B 1 161 ? -15.758 17.188 11.992 1 98.06 161 VAL B C 1
ATOM 3232 O O . VAL B 1 161 ? -16.703 17.156 12.789 1 98.06 161 VAL B O 1
ATOM 3235 N N . VAL B 1 162 ? -14.727 17.969 12.172 1 97.19 162 VAL B N 1
ATOM 3236 C CA . VAL B 1 162 ? -14.617 18.828 13.336 1 97.19 162 VAL B CA 1
ATOM 3237 C C . VAL B 1 162 ? -15.719 19.891 13.305 1 97.19 162 VAL B C 1
ATOM 3239 O O . VAL B 1 162 ? -16.156 20.375 14.352 1 97.19 162 VAL B O 1
ATOM 3242 N N . TRP B 1 163 ? -16.203 20.172 12.172 1 97.12 163 TRP B N 1
ATOM 3243 C CA . TRP B 1 163 ? -17.266 21.172 12.031 1 97.12 163 TRP B CA 1
ATOM 3244 C C . TRP B 1 163 ? -18.641 20.5 12.07 1 97.12 163 TRP B C 1
ATOM 3246 O O . TRP B 1 163 ? -19.656 21.156 11.852 1 97.12 163 TRP B O 1
ATOM 3256 N N . GLY B 1 164 ? -18.703 19.188 12.195 1 97.25 164 GLY B N 1
ATOM 3257 C CA . GLY B 1 164 ? -19.969 18.547 12.539 1 97.25 164 GLY B CA 1
ATOM 3258 C C . GLY B 1 164 ? -20.469 17.578 11.484 1 97.25 164 GLY B C 1
ATOM 3259 O O . GLY B 1 164 ? -21.5 16.922 11.672 1 97.25 164 GLY B O 1
ATOM 3260 N N . GLU B 1 165 ? -19.75 17.438 10.422 1 98.19 165 GLU B N 1
ATOM 3261 C CA . GLU B 1 165 ? -20.188 16.516 9.367 1 98.19 165 GLU B CA 1
ATOM 3262 C C . GLU B 1 165 ? -19.922 15.07 9.75 1 98.19 165 GLU B C 1
ATOM 3264 O O . GLU B 1 165 ? -18.969 14.773 10.484 1 98.19 165 GLU B O 1
ATOM 3269 N N . GLU B 1 166 ? -20.812 14.188 9.258 1 98.31 166 GLU B N 1
ATOM 3270 C CA . GLU B 1 166 ? -20.562 12.758 9.414 1 98.31 166 GLU B CA 1
ATOM 3271 C C . GLU B 1 166 ? -19.359 12.312 8.586 1 98.31 166 GLU B C 1
ATOM 3273 O O . GLU B 1 166 ? -19.188 12.766 7.449 1 98.31 166 GLU B O 1
ATOM 3278 N N . PRO B 1 167 ? -18.547 11.453 9.164 1 97.75 167 PRO B N 1
ATOM 3279 C CA . PRO B 1 167 ? -17.297 11.07 8.5 1 97.75 167 PRO B CA 1
ATOM 3280 C C . PRO B 1 167 ? -17.531 10.508 7.102 1 97.75 167 PRO B C 1
ATOM 3282 O O . PRO B 1 167 ? -16.766 10.805 6.18 1 97.75 167 PRO B O 1
ATOM 3285 N N . LYS B 1 168 ? -18.531 9.711 6.949 1 97.44 168 LYS B N 1
ATOM 3286 C CA . LYS B 1 168 ? -18.797 9.133 5.637 1 97.44 168 LYS B CA 1
ATOM 3287 C C . LYS B 1 168 ? -18.984 10.219 4.578 1 97.44 168 LYS B C 1
ATOM 3289 O O . LYS B 1 168 ? -18.344 10.172 3.521 1 97.44 168 LYS B O 1
ATOM 3294 N N . ASP B 1 169 ? -19.797 11.164 4.855 1 98.31 169 ASP B N 1
ATOM 3295 C CA . ASP B 1 169 ? -20.062 12.25 3.926 1 98.31 169 ASP B CA 1
ATOM 3296 C C . ASP B 1 169 ? -18.828 13.125 3.736 1 98.31 169 ASP B C 1
ATOM 3298 O O . ASP B 1 169 ? -18.516 13.531 2.613 1 98.31 169 ASP B O 1
ATOM 3302 N N . ALA B 1 170 ? -18.172 13.391 4.84 1 98.56 170 ALA B N 1
ATOM 3303 C CA . ALA B 1 170 ? -16.953 14.18 4.789 1 98.56 170 ALA B CA 1
ATOM 3304 C C . ALA B 1 170 ? -15.891 13.508 3.924 1 98.56 170 ALA B C 1
ATOM 3306 O O . ALA B 1 170 ? -15.219 14.164 3.129 1 98.56 170 ALA B O 1
ATOM 3307 N N . ALA B 1 171 ? -15.781 12.188 4.055 1 97.94 171 ALA B N 1
ATOM 3308 C CA . ALA B 1 171 ? -14.797 11.422 3.293 1 97.94 171 ALA B CA 1
ATOM 3309 C C . ALA B 1 171 ? -15.117 11.453 1.801 1 97.94 171 ALA B C 1
ATOM 3311 O O . ALA B 1 171 ? -14.211 11.617 0.974 1 97.94 171 ALA B O 1
ATOM 3312 N N . TYR B 1 172 ? -16.344 11.32 1.492 1 98.12 172 TYR B N 1
ATOM 3313 C CA . TYR B 1 172 ? -16.734 11.359 0.089 1 98.12 172 TYR B CA 1
ATOM 3314 C C . TYR B 1 172 ? -16.375 12.703 -0.541 1 98.12 172 TYR B C 1
ATOM 3316 O O . TYR B 1 172 ? -15.789 12.75 -1.626 1 98.12 172 TYR B O 1
ATOM 3324 N N . GLU B 1 173 ? -16.719 13.75 0.104 1 98.5 173 GLU B N 1
ATOM 3325 C CA . GLU B 1 173 ? -16.453 15.086 -0.424 1 98.5 173 GLU B CA 1
ATOM 3326 C C . GLU B 1 173 ? -14.961 15.352 -0.553 1 98.5 173 GLU B C 1
ATOM 3328 O O . GLU B 1 173 ? -14.5 15.859 -1.578 1 98.5 173 GLU B O 1
ATOM 3333 N N . ALA B 1 174 ? -14.273 15.016 0.518 1 98.62 174 ALA B N 1
ATOM 3334 C CA . ALA B 1 174 ? -12.828 15.195 0.494 1 98.62 174 ALA B CA 1
ATOM 3335 C C . ALA B 1 174 ? -12.188 14.367 -0.617 1 98.62 174 ALA B C 1
ATOM 3337 O O . ALA B 1 174 ? -11.281 14.836 -1.31 1 98.62 174 ALA B O 1
ATOM 3338 N N . TYR B 1 175 ? -12.656 13.148 -0.779 1 98.12 175 TYR B N 1
ATOM 3339 C CA . TYR B 1 175 ? -12.125 12.258 -1.8 1 98.12 175 TYR B CA 1
ATOM 3340 C C . TYR B 1 175 ? -12.336 12.836 -3.195 1 98.12 175 TYR B C 1
ATOM 3342 O O . TYR B 1 175 ? -11.414 12.852 -4.012 1 98.12 175 TYR B O 1
ATOM 3350 N N . GLU B 1 176 ? -13.484 13.281 -3.51 1 98.31 176 GLU B N 1
ATOM 3351 C CA . GLU B 1 176 ? -13.82 13.836 -4.82 1 98.31 176 GLU B CA 1
ATOM 3352 C C . GLU B 1 176 ? -12.898 14.992 -5.184 1 98.31 176 GLU B C 1
ATOM 3354 O O . GLU B 1 176 ? -12.523 15.156 -6.348 1 98.31 176 GLU B O 1
ATOM 3359 N N . LYS B 1 177 ? -12.5 15.711 -4.23 1 98.25 177 LYS B N 1
ATOM 3360 C CA . LYS B 1 177 ? -11.719 16.922 -4.48 1 98.25 177 LYS B CA 1
ATOM 3361 C C . LYS B 1 177 ? -10.227 16.609 -4.492 1 98.25 177 LYS B C 1
ATOM 3363 O O . LYS B 1 177 ? -9.484 17.156 -5.309 1 98.25 177 LYS B O 1
ATOM 3368 N N . GLN B 1 178 ? -9.781 15.727 -3.613 1 98.12 178 GLN B N 1
ATOM 3369 C CA . GLN B 1 178 ? -8.344 15.68 -3.332 1 98.12 178 GLN B CA 1
ATOM 3370 C C . GLN B 1 178 ? -7.699 14.453 -3.975 1 98.12 178 GLN B C 1
ATOM 3372 O O . GLN B 1 178 ? -6.508 14.469 -4.289 1 98.12 178 GLN B O 1
ATOM 3377 N N . LEU B 1 179 ? -8.523 13.352 -4.141 1 97.88 179 LEU B N 1
ATOM 3378 C CA . LEU B 1 179 ? -7.871 12.117 -4.57 1 97.88 179 LEU B CA 1
ATOM 3379 C C . LEU B 1 179 ? -8.477 11.609 -5.879 1 97.88 179 LEU B C 1
ATOM 3381 O O . LEU B 1 179 ? -7.754 11.148 -6.762 1 97.88 179 LEU B O 1
ATOM 3385 N N . SER B 1 180 ? -9.75 11.758 -6.086 1 97.5 180 SER B N 1
ATOM 3386 C CA . SER B 1 180 ? -10.461 11.18 -7.219 1 97.5 180 SER B CA 1
ATOM 3387 C C . SER B 1 180 ? -9.867 11.641 -8.547 1 97.5 180 SER B C 1
ATOM 3389 O O . SER B 1 180 ? -9.75 10.852 -9.484 1 97.5 180 SER B O 1
ATOM 3391 N N . PRO B 1 181 ? -9.375 12.875 -8.68 1 97.88 181 PRO B N 1
ATOM 3392 C CA . PRO B 1 181 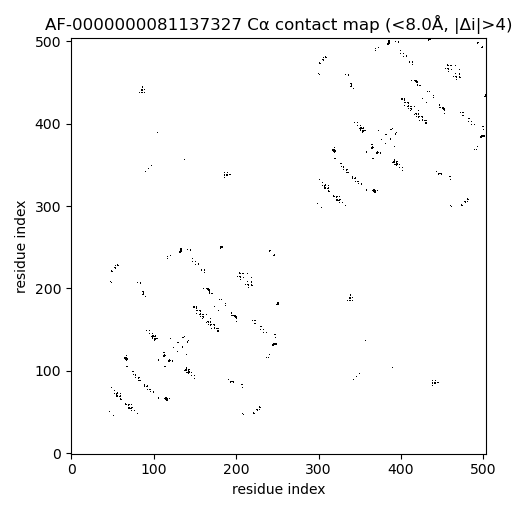? -8.805 13.32 -9.953 1 97.88 181 PRO B CA 1
ATOM 3393 C C . PRO B 1 181 ? -7.527 12.578 -10.328 1 97.88 181 PRO B C 1
ATOM 3395 O O . PRO B 1 181 ? -7.105 12.609 -11.484 1 97.88 181 PRO B O 1
ATOM 3398 N N . HIS B 1 182 ? -6.941 11.914 -9.359 1 97.12 182 HIS B N 1
ATOM 3399 C CA . HIS B 1 182 ? -5.652 11.281 -9.586 1 97.12 182 HIS B CA 1
ATOM 3400 C C . HIS B 1 182 ? -5.773 9.758 -9.562 1 97.12 182 HIS B C 1
ATOM 3402 O O . HIS B 1 182 ? -4.789 9.047 -9.773 1 97.12 182 HIS B O 1
ATOM 3408 N N . HIS B 1 183 ? -6.969 9.203 -9.211 1 94.94 183 HIS B N 1
ATOM 3409 C CA . HIS B 1 183 ? -7.176 7.766 -9.07 1 94.94 183 HIS B CA 1
ATOM 3410 C C . HIS B 1 183 ? -7.734 7.164 -10.352 1 94.94 183 HIS B C 1
ATOM 3412 O O . HIS B 1 183 ? -8.625 7.742 -10.984 1 94.94 183 HIS B O 1
ATOM 3418 N N . GLY B 1 184 ? -7.152 6.07 -10.828 1 91.31 184 GLY B N 1
ATOM 3419 C CA . GLY B 1 184 ? -7.77 5.301 -11.898 1 91.31 184 GLY B CA 1
ATOM 3420 C C . GLY B 1 184 ? -9.055 4.621 -11.469 1 91.31 184 GLY B C 1
ATOM 3421 O O . GLY B 1 184 ? -9.562 4.863 -10.375 1 91.31 184 GLY B O 1
ATOM 3422 N N . TRP B 1 185 ? -9.508 3.787 -12.406 1 87.81 185 TRP B N 1
ATOM 3423 C CA . TRP B 1 185 ? -10.836 3.219 -12.211 1 87.81 185 TRP B CA 1
ATOM 3424 C C . TRP B 1 185 ? -10.883 2.352 -10.953 1 87.81 185 TRP B C 1
ATOM 3426 O O . TRP B 1 185 ? -11.875 2.354 -10.227 1 87.81 185 TRP B O 1
ATOM 3436 N N . MET B 1 186 ? -9.922 1.619 -10.594 1 86.56 186 MET B N 1
ATOM 3437 C CA . MET B 1 186 ? -9.922 0.703 -9.461 1 86.56 186 MET B CA 1
ATOM 3438 C C . MET B 1 186 ? -10.039 1.467 -8.141 1 86.56 186 MET B C 1
ATOM 3440 O O . MET B 1 186 ? -10.922 1.193 -7.336 1 86.56 186 MET B O 1
ATOM 3444 N N . LEU B 1 187 ? -9.109 2.359 -7.965 1 89.69 187 LEU B N 1
ATOM 3445 C CA . LEU B 1 187 ? -9.109 3.113 -6.715 1 89.69 187 LEU B CA 1
ATOM 3446 C C . LEU B 1 187 ? -10.367 3.967 -6.598 1 89.69 187 LEU B C 1
ATOM 3448 O O . LEU B 1 187 ? -10.883 4.184 -5.496 1 89.69 187 LEU B O 1
ATOM 3452 N N . ARG B 1 188 ? -10.922 4.449 -7.727 1 92.56 188 ARG B N 1
ATOM 3453 C CA . ARG B 1 188 ? -12.156 5.219 -7.711 1 92.56 188 ARG B CA 1
ATOM 3454 C C . ARG B 1 188 ? -13.344 4.348 -7.293 1 92.56 188 ARG B C 1
ATOM 3456 O O . ARG B 1 188 ? -14.359 4.859 -6.832 1 92.56 188 ARG B O 1
ATOM 3463 N N . THR B 1 189 ? -13.188 3.133 -7.434 1 86.19 189 THR B N 1
ATOM 3464 C CA . THR B 1 189 ? -14.219 2.199 -6.988 1 86.19 189 THR B CA 1
ATOM 3465 C C . THR B 1 189 ? -14.016 1.829 -5.523 1 86.19 189 THR B C 1
ATOM 3467 O O . THR B 1 189 ? -14.961 1.851 -4.734 1 86.19 189 THR B O 1
ATOM 3470 N N . VAL B 1 190 ? -12.852 1.582 -5.184 1 87.75 190 VAL B N 1
ATOM 3471 C CA . VAL B 1 190 ? -12.547 0.995 -3.885 1 87.75 190 VAL B CA 1
ATOM 3472 C C . VAL B 1 190 ? -12.664 2.057 -2.797 1 87.75 190 VAL B C 1
ATOM 3474 O O . VAL B 1 190 ? -13.18 1.785 -1.708 1 87.75 190 VAL B O 1
ATOM 3477 N N . PHE B 1 191 ? -12.172 3.256 -3.053 1 91.56 191 PHE B N 1
ATOM 3478 C CA . PHE B 1 191 ? -12.172 4.277 -2.012 1 91.56 191 PHE B CA 1
ATOM 3479 C C . PHE B 1 191 ? -13.594 4.625 -1.588 1 91.56 191 PHE B C 1
ATOM 3481 O O . PHE B 1 191 ? -13.961 4.441 -0.426 1 91.56 191 PHE B O 1
ATOM 3488 N N . PRO B 1 192 ? -14.461 4.973 -2.496 1 90.69 192 PRO B N 1
ATOM 3489 C CA . PRO B 1 192 ? -15.836 5.246 -2.07 1 90.69 192 PRO B CA 1
ATOM 3490 C C . PRO B 1 192 ? -16.5 4.047 -1.401 1 90.69 192 PRO B C 1
ATOM 3492 O O . PRO B 1 192 ? -17.25 4.207 -0.439 1 90.69 192 PRO B O 1
ATOM 3495 N N . ALA B 1 193 ? -16.266 2.865 -1.832 1 86.19 193 ALA B N 1
ATOM 3496 C CA . ALA B 1 193 ? -16.828 1.67 -1.207 1 86.19 193 ALA B CA 1
ATOM 3497 C C . ALA B 1 193 ? -16.375 1.543 0.244 1 86.19 193 ALA B C 1
ATOM 3499 O O . ALA B 1 193 ? -17.141 1.097 1.104 1 86.19 193 ALA B O 1
ATOM 3500 N N . SER B 1 194 ? -15.141 1.896 0.511 1 88.31 194 SER B N 1
ATOM 3501 C CA . SER B 1 194 ? -14.586 1.779 1.854 1 88.31 194 SER B CA 1
ATOM 3502 C C . SER B 1 194 ? -15.227 2.781 2.809 1 88.31 194 SER B C 1
ATOM 3504 O O . SER B 1 194 ? -15.203 2.586 4.027 1 88.31 194 SER B O 1
ATOM 3506 N N . PHE B 1 195 ? -15.836 3.828 2.258 1 92.5 195 PHE B N 1
ATOM 3507 C CA . PHE B 1 195 ? -16.391 4.871 3.111 1 92.5 195 PHE B CA 1
ATOM 3508 C C . PHE B 1 195 ? -17.625 4.371 3.846 1 92.5 195 PHE B C 1
ATOM 3510 O O . PHE B 1 195 ? -18.031 4.953 4.855 1 92.5 195 PHE B O 1
ATOM 3517 N N . GLY B 1 196 ? -18.203 3.318 3.334 1 89.75 196 GLY B N 1
ATOM 3518 C CA . GLY B 1 196 ? -19.297 2.664 4.035 1 89.75 196 GLY B CA 1
ATOM 3519 C C . GLY B 1 196 ? -18.891 2.096 5.379 1 89.75 196 GLY B C 1
ATOM 3520 O O . GLY B 1 196 ? -19.734 1.786 6.215 1 89.75 196 GLY B O 1
ATOM 3521 N N . GLN B 1 197 ? -17.656 2 5.629 1 88.81 197 GLN B N 1
ATOM 3522 C CA . GLN B 1 197 ? -17.156 1.396 6.859 1 88.81 197 GLN B CA 1
ATOM 3523 C C . GLN B 1 197 ? -16.922 2.453 7.934 1 88.81 197 GLN B C 1
ATOM 3525 O O . GLN B 1 197 ? -16.594 2.123 9.078 1 88.81 197 GLN B O 1
ATOM 3530 N N . PHE B 1 198 ? -17.062 3.734 7.598 1 93.62 198 PHE B N 1
ATOM 3531 C CA . PHE B 1 198 ? -16.875 4.781 8.594 1 93.62 198 PHE B CA 1
ATOM 3532 C C . PHE B 1 198 ? -17.969 4.703 9.664 1 93.62 198 PHE B C 1
ATOM 3534 O O . PHE B 1 198 ? -19.141 4.535 9.344 1 93.62 198 PHE B O 1
ATOM 3541 N N . PRO B 1 199 ? -17.562 4.82 10.891 1 94.25 199 PRO B N 1
ATOM 3542 C CA . PRO B 1 199 ? -18.562 4.922 11.953 1 94.25 199 PRO B CA 1
ATOM 3543 C C . PRO B 1 199 ? -19.203 6.305 12.039 1 94.25 199 PRO B C 1
ATOM 3545 O O . PRO B 1 199 ? -18.938 7.164 11.195 1 94.25 199 PRO B O 1
ATOM 3548 N N . ASN B 1 200 ? -20.094 6.418 13.016 1 96.5 200 ASN B N 1
ATOM 3549 C CA . ASN B 1 200 ? -20.641 7.754 13.227 1 96.5 200 ASN B CA 1
ATOM 3550 C C . ASN B 1 200 ? -19.594 8.711 13.789 1 96.5 200 ASN B C 1
ATOM 3552 O O . ASN B 1 200 ? -18.484 8.289 14.133 1 96.5 200 ASN B O 1
ATOM 3556 N N . ARG B 1 201 ? -19.922 9.961 13.82 1 96.88 201 ARG B N 1
ATOM 3557 C CA . ARG B 1 201 ? -18.969 11.023 14.141 1 96.88 201 ARG B CA 1
ATOM 3558 C C . ARG B 1 201 ? -18.344 10.812 15.516 1 96.88 201 ARG B C 1
ATOM 3560 O O . ARG B 1 201 ? -17.141 10.93 15.68 1 96.88 201 ARG B O 1
ATOM 3567 N N . GLU B 1 202 ? -19.172 10.469 16.5 1 94.81 202 GLU B N 1
ATOM 3568 C CA . GLU B 1 202 ? -18.672 10.281 17.859 1 94.81 202 GLU B CA 1
ATOM 3569 C C . GLU B 1 202 ? -17.656 9.141 17.922 1 94.81 202 GLU B C 1
ATOM 3571 O O . GLU B 1 202 ? -16.594 9.273 18.531 1 94.81 202 GLU B O 1
ATOM 3576 N N . GLU B 1 203 ? -17.953 8.094 17.297 1 93.5 203 GLU B N 1
ATOM 3577 C CA . GLU B 1 203 ? -17.078 6.926 17.281 1 93.5 203 GLU B CA 1
ATOM 3578 C C . GLU B 1 203 ? -15.797 7.215 16.5 1 93.5 203 GLU B C 1
ATOM 3580 O O . GLU B 1 203 ? -14.711 6.793 16.906 1 93.5 203 GLU B O 1
ATOM 3585 N N . PHE B 1 204 ? -15.953 7.898 15.445 1 95.06 204 PHE B N 1
ATOM 3586 C CA . PHE B 1 204 ? -14.797 8.242 14.625 1 95.06 204 PHE B CA 1
ATOM 3587 C C . PHE B 1 204 ? -13.82 9.117 15.406 1 95.06 204 PHE B C 1
ATOM 3589 O O . PHE B 1 204 ? -12.617 8.844 15.43 1 95.06 204 PHE B O 1
ATOM 3596 N N . LEU B 1 205 ? -14.352 10.094 16.047 1 94.38 205 LEU B N 1
ATOM 3597 C CA . LEU B 1 205 ? -13.508 10.977 16.844 1 94.38 205 LEU B CA 1
ATOM 3598 C C . LEU B 1 205 ? -12.844 10.219 17.984 1 94.38 205 LEU B C 1
ATOM 3600 O O . LEU B 1 205 ? -11.688 10.477 18.312 1 94.38 205 LEU B O 1
ATOM 3604 N N . SER B 1 206 ? -13.5 9.266 18.5 1 91.56 206 SER B N 1
ATOM 3605 C CA . SER B 1 206 ? -12.992 8.516 19.641 1 91.56 206 SER B CA 1
ATOM 3606 C C . SER B 1 206 ? -11.781 7.672 19.266 1 91.56 206 SER B C 1
ATOM 3608 O O . SER B 1 206 ? -11 7.27 20.125 1 91.56 206 SER B O 1
ATOM 3610 N N . ILE B 1 207 ? -11.625 7.406 17.984 1 87.62 207 ILE B N 1
ATOM 3611 C CA . ILE B 1 207 ? -10.469 6.656 17.5 1 87.62 207 ILE B CA 1
ATOM 3612 C C . ILE B 1 207 ? -9.188 7.402 17.844 1 87.62 207 ILE B C 1
ATOM 3614 O O . ILE B 1 207 ? -8.156 6.781 18.109 1 87.62 207 ILE B O 1
ATOM 3618 N N . PHE B 1 208 ? -9.25 8.68 17.891 1 90.31 208 PHE B N 1
ATOM 3619 C CA . PHE B 1 208 ? -8.07 9.508 18.109 1 90.31 208 PHE B CA 1
ATOM 3620 C C . PHE B 1 208 ? -7.879 9.789 19.594 1 90.31 208 PHE B C 1
ATOM 3622 O O . PHE B 1 208 ? -6.957 10.516 19.969 1 90.31 208 PHE B O 1
ATOM 3629 N N . SER B 1 209 ? -8.75 9.172 20.312 1 86.5 209 SER B N 1
ATOM 3630 C CA . SER B 1 209 ? -8.648 9.352 21.766 1 86.5 209 SER B CA 1
ATOM 3631 C C . SER B 1 209 ? -7.648 8.375 22.375 1 86.5 209 SER B C 1
ATOM 3633 O O . SER B 1 209 ? -7.488 7.254 21.875 1 86.5 209 SER B O 1
ATOM 3635 N N . GLU B 1 210 ? -6.91 8.688 23.312 1 76.75 210 GLU B N 1
ATOM 3636 C CA . GLU B 1 210 ? -6 7.793 24.016 1 76.75 210 GLU B CA 1
ATOM 3637 C C . GLU B 1 210 ? -6.664 7.199 25.266 1 76.75 210 GLU B C 1
ATOM 3639 O O . GLU B 1 210 ? -6.152 6.242 25.844 1 76.75 210 GLU B O 1
ATOM 3644 N N . THR B 1 211 ? -7.625 7.91 25.75 1 75.81 211 THR B N 1
ATOM 3645 C CA . THR B 1 211 ? -8.344 7.391 26.906 1 75.81 211 THR B CA 1
ATOM 3646 C C . THR B 1 211 ? -9.844 7.32 26.625 1 75.81 211 THR B C 1
ATOM 3648 O O . THR B 1 211 ? -10.367 8.102 25.828 1 75.81 211 THR B O 1
ATOM 3651 N N . ASP B 1 212 ? -10.391 6.328 27.172 1 69.56 212 ASP B N 1
ATOM 3652 C CA . ASP B 1 212 ? -11.82 6.094 26.969 1 69.56 212 ASP B CA 1
ATOM 3653 C C . ASP B 1 212 ? -12.648 7.293 27.422 1 69.56 212 ASP B C 1
ATOM 3655 O O . ASP B 1 212 ? -13.742 7.531 26.906 1 69.56 212 ASP B O 1
ATOM 3659 N N . ASP B 1 213 ? -12.062 8.039 28.234 1 71 213 ASP B N 1
ATOM 3660 C CA . ASP B 1 213 ? -12.883 9.07 28.844 1 71 213 ASP B CA 1
ATOM 3661 C C . ASP B 1 213 ? -12.508 10.461 28.328 1 71 213 ASP B C 1
ATOM 3663 O O . ASP B 1 213 ? -12.906 11.477 28.891 1 71 213 ASP B O 1
ATOM 3667 N N . GLU B 1 214 ? -11.836 10.398 27.234 1 78.75 214 GLU B N 1
ATOM 3668 C CA . GLU B 1 214 ? -11.453 11.719 26.75 1 78.75 214 GLU B CA 1
ATOM 3669 C C . GLU B 1 214 ? -12.641 12.445 26.125 1 78.75 214 GLU B C 1
ATOM 3671 O O . GLU B 1 214 ? -13.406 11.852 25.359 1 78.75 214 GLU B O 1
ATOM 3676 N N . ASN B 1 215 ? -12.781 13.664 26.531 1 86.44 215 ASN B N 1
ATOM 3677 C CA . ASN B 1 215 ? -13.852 14.516 26.031 1 86.44 215 ASN B CA 1
ATOM 3678 C C . ASN B 1 215 ? -13.711 14.773 24.531 1 86.44 215 ASN B C 1
ATOM 3680 O O . ASN B 1 215 ? -12.617 15.094 24.047 1 86.44 215 ASN B O 1
ATOM 3684 N N . LEU B 1 216 ? -14.812 14.695 23.812 1 90.69 216 LEU B N 1
ATOM 3685 C CA . LEU B 1 216 ? -14.852 14.883 22.375 1 90.69 216 LEU B CA 1
ATOM 3686 C C . LEU B 1 216 ? -14.352 16.281 22 1 90.69 216 LEU B C 1
ATOM 3688 O O . LEU B 1 216 ? -13.703 16.453 20.953 1 90.69 216 LEU B O 1
ATOM 3692 N N . SER B 1 217 ? -14.617 17.203 22.828 1 92.69 217 SER B N 1
ATOM 3693 C CA . SER B 1 217 ? -14.219 18.578 22.531 1 92.69 217 SER B CA 1
ATOM 3694 C C . SER B 1 217 ? -12.703 18.719 22.516 1 92.69 217 SER B C 1
ATOM 3696 O O . SER B 1 217 ? -12.156 19.516 21.75 1 92.69 217 SER B O 1
ATOM 3698 N N . ILE B 1 218 ? -12.047 17.969 23.312 1 93.69 218 ILE B N 1
ATOM 3699 C CA . ILE B 1 218 ? -10.586 18 23.359 1 93.69 218 ILE B CA 1
ATOM 3700 C C . ILE B 1 218 ? -10.023 17.375 22.078 1 93.69 218 ILE B C 1
ATOM 3702 O O . ILE B 1 218 ? -9.07 17.906 21.5 1 93.69 218 ILE B O 1
ATOM 3706 N N . ILE B 1 219 ? -10.609 16.312 21.672 1 94.88 219 ILE B N 1
ATOM 3707 C CA . ILE B 1 219 ? -10.18 15.641 20.453 1 94.88 219 ILE B CA 1
ATOM 3708 C C . ILE B 1 219 ? -10.367 16.578 19.25 1 94.88 219 ILE B C 1
ATOM 3710 O O . ILE B 1 219 ? -9.477 16.703 18.406 1 94.88 219 ILE B O 1
ATOM 3714 N N . VAL B 1 220 ? -11.492 17.203 19.219 1 96.44 220 VAL B N 1
ATOM 3715 C CA . VAL B 1 220 ? -11.805 18.156 18.156 1 96.44 220 VAL B CA 1
ATOM 3716 C C . VAL B 1 220 ? -10.758 19.266 18.125 1 96.44 220 VAL B C 1
ATOM 3718 O O . VAL B 1 220 ? -10.266 19.625 17.047 1 96.44 220 VAL B O 1
ATOM 3721 N N . LYS B 1 221 ? -10.414 19.781 19.25 1 95.94 221 LYS B N 1
ATOM 3722 C CA . LYS B 1 221 ? -9.398 20.844 19.328 1 95.94 221 LYS B CA 1
ATOM 3723 C C . LYS B 1 221 ? -8.055 20.359 18.781 1 95.94 221 LYS B C 1
ATOM 3725 O O . LYS B 1 221 ? -7.379 21.078 18.062 1 95.94 221 LYS B O 1
ATOM 3730 N N . LYS B 1 222 ? -7.703 19.172 19.156 1 95.31 222 LYS B N 1
ATOM 3731 C CA . LYS B 1 222 ? -6.434 18.609 18.688 1 95.31 222 LYS B CA 1
ATOM 3732 C C . LYS B 1 222 ? -6.441 18.391 17.188 1 95.31 222 LYS B C 1
ATOM 3734 O O . LYS B 1 222 ? -5.441 18.641 16.516 1 95.31 222 LYS B O 1
ATOM 3739 N N . LEU B 1 223 ? -7.555 17.891 16.656 1 97.19 223 LEU B N 1
ATOM 3740 C CA . LEU B 1 223 ? -7.664 17.703 15.211 1 97.19 223 LEU B CA 1
ATOM 3741 C C . LEU B 1 223 ? -7.613 19.047 14.477 1 97.19 223 LEU B C 1
ATOM 3743 O O . LEU B 1 223 ? -7.027 19.141 13.398 1 97.19 223 LEU B O 1
ATOM 3747 N N . ARG B 1 224 ? -8.219 20.047 15.062 1 97.69 224 ARG B N 1
ATOM 3748 C CA . ARG B 1 224 ? -8.125 21.375 14.484 1 97.69 224 ARG B CA 1
ATOM 3749 C C . ARG B 1 224 ? -6.676 21.859 14.438 1 97.69 224 ARG B C 1
ATOM 3751 O O . ARG B 1 224 ? -6.25 22.484 13.461 1 97.69 224 ARG B O 1
ATOM 3758 N N . ALA B 1 225 ? -5.988 21.625 15.5 1 97.81 225 ALA B N 1
ATOM 3759 C CA . ALA B 1 225 ? -4.574 21.984 15.539 1 97.81 225 ALA B CA 1
ATOM 3760 C C . ALA B 1 225 ? -3.789 21.266 14.453 1 97.81 225 ALA B C 1
ATOM 3762 O O . ALA B 1 225 ? -2.912 21.844 13.812 1 97.81 225 ALA B O 1
ATOM 3763 N N . LEU B 1 226 ? -4.086 20.016 14.273 1 98.12 226 LEU B N 1
ATOM 3764 C CA . LEU B 1 226 ? -3.428 19.234 13.227 1 98.12 226 LEU B CA 1
ATOM 3765 C C . LEU B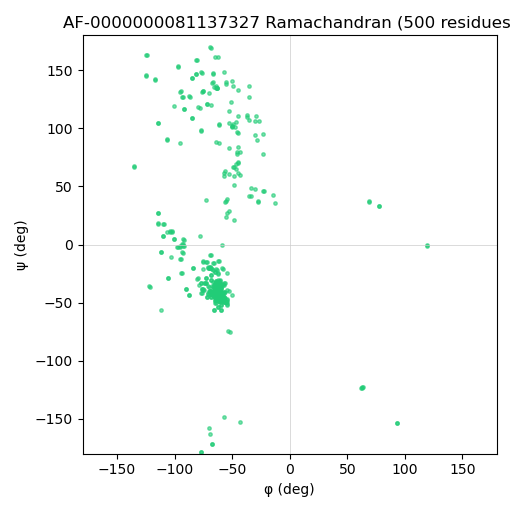 1 226 ? -3.709 19.828 11.852 1 98.12 226 LEU B C 1
ATOM 3767 O O . LEU B 1 226 ? -2.787 20.031 11.055 1 98.12 226 LEU B O 1
ATOM 3771 N N . VAL B 1 227 ? -4.992 20.109 11.602 1 98.5 227 VAL B N 1
ATOM 3772 C CA . VAL B 1 227 ? -5.402 20.703 10.336 1 98.5 227 VAL B CA 1
ATOM 3773 C C . VAL B 1 227 ? -4.684 22.031 10.125 1 98.5 227 VAL B C 1
ATOM 3775 O O . VAL B 1 227 ? -4.137 22.281 9.047 1 98.5 227 VAL B O 1
ATOM 3778 N N . ALA B 1 228 ? -4.621 22.828 11.117 1 98.12 228 ALA B N 1
ATOM 3779 C CA . ALA B 1 228 ? -3.988 24.156 11.039 1 98.12 228 ALA B CA 1
ATOM 3780 C C . ALA B 1 228 ? -2.492 24.016 10.758 1 98.12 228 ALA B C 1
ATOM 3782 O O . ALA B 1 228 ? -1.905 24.875 10.086 1 98.12 228 ALA B O 1
ATOM 3783 N N . THR B 1 229 ? -1.91 23 11.289 1 98 229 THR B N 1
ATOM 3784 C CA . THR B 1 229 ? -0.482 22.766 11.102 1 98 229 THR B CA 1
ATOM 3785 C C . THR B 1 229 ? -0.198 22.234 9.695 1 98 229 THR B C 1
ATOM 3787 O O . THR B 1 229 ? 0.771 22.656 9.062 1 98 229 THR B O 1
ATOM 3790 N N . LEU B 1 230 ? -1.026 21.406 9.164 1 98.5 230 LEU B N 1
ATOM 3791 C CA . LEU B 1 230 ? -0.774 20.719 7.906 1 98.5 230 LEU B CA 1
ATOM 3792 C C . LEU B 1 230 ? -1.08 21.625 6.719 1 98.5 230 LEU B C 1
ATOM 3794 O O . LEU B 1 230 ? -0.436 21.531 5.672 1 98.5 230 LEU B O 1
ATOM 3798 N N . ASN B 1 231 ? -2.018 22.547 6.875 1 97.88 231 ASN B N 1
ATOM 3799 C CA . ASN B 1 231 ? -2.453 23.359 5.75 1 97.88 231 ASN B CA 1
ATOM 3800 C C . ASN B 1 231 ? -1.296 24.156 5.16 1 97.88 231 ASN B C 1
ATOM 3802 O O . ASN B 1 231 ? -1.007 24.062 3.967 1 97.88 231 ASN B O 1
ATOM 3806 N N . PRO B 1 232 ? -0.584 24.984 5.957 1 97 232 PRO B N 1
ATOM 3807 C CA . PRO B 1 232 ? 0.533 25.734 5.371 1 97 232 PRO B CA 1
ATOM 3808 C C . PRO B 1 232 ? 1.644 24.812 4.855 1 97 232 PRO B C 1
ATOM 3810 O O . PRO B 1 232 ? 2.322 25.156 3.883 1 97 232 PRO B O 1
ATOM 3813 N N . LEU B 1 233 ? 1.879 23.703 5.52 1 98 233 LEU B N 1
ATOM 3814 C CA . LEU B 1 233 ? 2.879 22.75 5.066 1 98 233 LEU B CA 1
ATOM 3815 C C . LEU B 1 233 ? 2.529 22.203 3.68 1 98 233 LEU B C 1
ATOM 3817 O O . LEU B 1 233 ? 3.391 22.156 2.797 1 98 233 LEU B O 1
ATOM 3821 N N . LEU B 1 234 ? 1.267 21.828 3.506 1 98.25 234 LEU B N 1
ATOM 3822 C CA . LEU B 1 234 ? 0.802 21.297 2.229 1 98.25 234 LEU B CA 1
ATOM 3823 C C . LEU B 1 234 ? 0.927 22.344 1.126 1 98.25 234 LEU B C 1
ATOM 3825 O O . LEU B 1 234 ? 1.238 22.016 -0.019 1 98.25 234 LEU B O 1
ATOM 3829 N N . GLN B 1 235 ? 0.687 23.547 1.462 1 97.19 235 GLN B N 1
ATOM 3830 C CA . GLN B 1 235 ? 0.834 24.625 0.489 1 97.19 235 GLN B CA 1
ATOM 3831 C C . GLN B 1 235 ? 2.285 24.766 0.039 1 97.19 235 GLN B C 1
ATOM 3833 O O . GLN B 1 235 ? 2.568 24.812 -1.16 1 97.19 235 GLN B O 1
ATOM 3838 N N . SER B 1 236 ? 3.193 24.844 1.001 1 97.06 236 SER B N 1
ATOM 3839 C CA . SER B 1 236 ? 4.613 24.938 0.681 1 97.06 236 SER B CA 1
ATOM 3840 C C . SER B 1 236 ? 5.07 23.719 -0.131 1 97.06 236 SER B C 1
ATOM 3842 O O . SER B 1 236 ? 5.848 23.859 -1.077 1 97.06 236 SER B O 1
ATOM 3844 N N . TRP B 1 237 ? 4.617 22.578 0.27 1 98.25 237 TRP B N 1
ATOM 3845 C CA . TRP B 1 237 ? 4.902 21.312 -0.409 1 98.25 237 TRP B CA 1
ATOM 3846 C C . TRP B 1 237 ? 4.438 21.359 -1.86 1 98.25 237 TRP B C 1
ATOM 3848 O O . TRP B 1 237 ? 5.195 21.016 -2.771 1 98.25 237 TRP B O 1
ATOM 3858 N N . THR B 1 238 ? 3.25 21.844 -2.094 1 97.75 238 THR B N 1
ATOM 3859 C CA . THR B 1 238 ? 2.686 22 -3.43 1 97.75 238 THR B CA 1
ATOM 3860 C C . THR B 1 238 ? 3.541 22.938 -4.277 1 97.75 238 THR B C 1
ATOM 3862 O O . THR B 1 238 ? 3.83 22.641 -5.438 1 97.75 238 THR B O 1
ATOM 3865 N N . GLU B 1 239 ? 3.953 24 -3.699 1 96.81 239 GLU B N 1
ATOM 3866 C CA . GLU B 1 239 ? 4.766 24.984 -4.406 1 96.81 239 GLU B CA 1
ATOM 3867 C C . GLU B 1 239 ? 6.105 24.391 -4.828 1 96.81 239 GLU B C 1
ATOM 3869 O O . GLU B 1 239 ? 6.602 24.672 -5.922 1 96.81 239 GLU B O 1
ATOM 3874 N N . SER B 1 240 ? 6.684 23.609 -3.982 1 97 240 SER B N 1
ATOM 3875 C CA . SER B 1 240 ? 7.953 22.969 -4.312 1 97 240 SER B CA 1
ATOM 3876 C C . SER B 1 240 ? 7.828 22.094 -5.555 1 97 240 SER B C 1
ATOM 3878 O O . SER B 1 240 ? 8.688 22.125 -6.438 1 97 240 SER B O 1
ATOM 3880 N N . PHE B 1 241 ? 6.781 21.328 -5.629 1 97.75 241 PHE B N 1
ATOM 3881 C CA . PHE B 1 241 ? 6.555 20.469 -6.789 1 97.75 241 PHE B CA 1
ATOM 3882 C C . PHE B 1 241 ? 6.273 21.312 -8.031 1 97.75 241 PHE B C 1
ATOM 3884 O O . PHE B 1 241 ? 6.781 21.016 -9.109 1 97.75 241 PHE B O 1
ATOM 3891 N N . HIS B 1 242 ? 5.484 22.344 -7.895 1 97 242 HIS B N 1
ATOM 3892 C CA . HIS B 1 242 ? 5.125 23.203 -9.016 1 97 242 HIS B CA 1
ATOM 3893 C C . HIS B 1 242 ? 6.352 23.922 -9.578 1 97 242 HIS B C 1
ATOM 3895 O O . HIS B 1 242 ? 6.535 23.969 -10.797 1 97 242 HIS B O 1
ATOM 3901 N N . GLU B 1 243 ? 7.133 24.438 -8.766 1 96.56 243 GLU B N 1
ATOM 3902 C CA . GLU B 1 243 ? 8.32 25.188 -9.18 1 96.56 243 GLU B CA 1
ATOM 3903 C C . GLU B 1 243 ? 9.289 24.297 -9.953 1 96.56 243 GLU B C 1
ATOM 3905 O O . GLU B 1 243 ? 9.969 24.766 -10.867 1 96.56 243 GLU B O 1
ATOM 3910 N N . LEU B 1 244 ? 9.289 23.062 -9.617 1 97 244 LEU B N 1
ATOM 3911 C CA . LEU B 1 244 ? 10.242 22.156 -10.25 1 97 244 LEU B CA 1
ATOM 3912 C C . LEU B 1 244 ? 9.594 21.391 -11.398 1 97 244 LEU B C 1
ATOM 3914 O O . LEU B 1 244 ? 10.25 20.578 -12.062 1 97 244 LEU B O 1
ATOM 3918 N N . GLY B 1 245 ? 8.281 21.609 -11.641 1 96.94 245 GLY B N 1
ATOM 3919 C CA . GLY B 1 245 ? 7.582 20.938 -12.727 1 96.94 245 GLY B CA 1
ATOM 3920 C C . GLY B 1 245 ? 7.406 19.453 -12.5 1 96.94 245 GLY B C 1
ATOM 3921 O O . GLY B 1 245 ? 7.512 18.656 -13.43 1 96.94 245 GLY B O 1
ATOM 3922 N N . LEU B 1 246 ? 7.16 19.047 -11.266 1 97.44 246 LEU B N 1
ATOM 3923 C CA . LEU B 1 246 ? 7.109 17.641 -10.922 1 97.44 246 LEU B CA 1
ATOM 3924 C C . LEU B 1 246 ? 5.707 17.234 -10.484 1 97.44 246 LEU B C 1
ATOM 3926 O O . LEU B 1 246 ? 5.527 16.188 -9.836 1 97.44 246 LEU B O 1
ATOM 3930 N N . GLU B 1 247 ? 4.684 18.016 -10.797 1 97.31 247 GLU B N 1
ATOM 3931 C CA . GLU B 1 247 ? 3.295 17.656 -10.531 1 97.31 247 GLU B CA 1
ATOM 3932 C C . GLU B 1 247 ? 2.787 16.641 -11.562 1 97.31 247 GLU B C 1
ATOM 3934 O O . GLU B 1 247 ? 2.369 17.031 -12.656 1 97.31 247 GLU B O 1
ATOM 3939 N N . ASP B 1 248 ? 2.809 15.398 -11.188 1 96.19 248 ASP B N 1
ATOM 3940 C CA . ASP B 1 248 ? 2.311 14.328 -12.039 1 96.19 248 ASP B CA 1
ATOM 3941 C C . ASP B 1 248 ? 0.785 14.266 -12.016 1 96.19 248 ASP B C 1
ATOM 3943 O O . ASP B 1 248 ? 0.188 14.016 -10.969 1 96.19 248 ASP B O 1
ATOM 3947 N N . THR B 1 249 ? 0.164 14.469 -13.133 1 92.69 249 THR B N 1
ATOM 3948 C CA . THR B 1 249 ? -1.29 14.578 -13.164 1 92.69 249 THR B CA 1
ATOM 3949 C C . THR B 1 249 ? -1.917 13.297 -13.711 1 92.69 249 THR B C 1
ATOM 3951 O O . THR B 1 249 ? -3.127 13.242 -13.945 1 92.69 249 THR B O 1
ATOM 3954 N N . ARG B 1 250 ? -1.137 12.242 -13.867 1 90.62 250 ARG B N 1
ATOM 3955 C CA . ARG B 1 250 ? -1.681 10.969 -14.336 1 90.62 250 ARG B CA 1
ATOM 3956 C C . ARG B 1 250 ? -2.641 10.375 -13.305 1 90.62 250 ARG B C 1
ATOM 3958 O O . ARG B 1 250 ? -2.488 10.602 -12.102 1 90.62 250 ARG B O 1
ATOM 3965 N N . ARG B 1 251 ? -3.668 9.664 -13.875 1 90.62 251 ARG B N 1
ATOM 3966 C CA . ARG B 1 251 ? -4.504 8.812 -13.039 1 90.62 251 ARG B CA 1
ATOM 3967 C C . ARG B 1 251 ? -3.896 7.422 -12.891 1 90.62 251 ARG B C 1
ATOM 3969 O O . ARG B 1 251 ? -3.557 6.781 -13.891 1 90.62 251 ARG B O 1
ATOM 3976 N N . VAL B 1 252 ? -3.791 7.098 -11.617 1 84.56 252 VAL B N 1
ATOM 3977 C CA . VAL B 1 252 ? -3.129 5.816 -11.398 1 84.56 252 VAL B CA 1
ATOM 3978 C C . VAL B 1 252 ? -4 4.93 -10.516 1 84.56 252 VAL B C 1
ATOM 3980 O O . VAL B 1 252 ? -4.793 5.43 -9.711 1 84.56 252 VAL B O 1
#
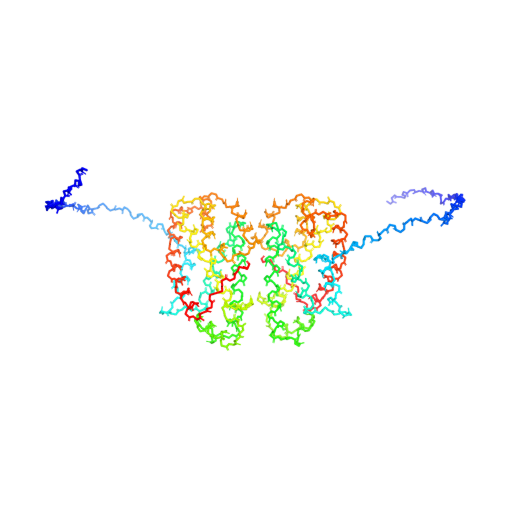
Radius of gyration: 32.6 Å; Cα contacts (8 Å, |Δi|>4): 576; chains: 2; bounding box: 62×129×92 Å

pLDDT: mean 81.71, std 27.21, range [17.44, 98.81]